Protein AF-0000000080838955 (afdb_homodimer)

Radius of gyration: 24.41 Å; Cα contacts (8 Å, |Δi|>4): 902; chains: 2; bounding box: 44×69×58 Å

Solvent-accessible surface area (backbone atoms only — not comparable to full-atom values): 25348 Å² total; per-residue (Å²): 125,50,37,36,55,29,71,34,72,74,96,70,51,24,36,36,37,53,35,49,18,31,62,33,89,78,77,58,41,38,66,63,61,45,62,75,57,31,41,90,51,62,68,60,33,37,57,55,33,56,58,48,60,67,69,66,72,38,88,69,24,29,39,36,47,41,50,31,38,28,65,86,33,41,52,67,70,47,51,52,50,50,46,50,49,34,62,74,36,55,35,42,35,39,35,35,36,38,55,79,88,48,64,89,50,50,62,61,56,53,52,64,57,39,69,86,44,83,49,49,72,39,36,28,32,77,58,39,43,72,48,46,62,55,25,32,72,66,35,37,41,89,59,82,68,53,73,68,53,47,53,55,44,34,75,69,30,39,29,39,32,32,56,39,34,36,64,88,67,48,72,65,56,54,51,49,34,52,49,50,39,61,71,52,26,74,24,33,33,42,34,35,51,65,73,68,86,48,86,49,44,54,24,63,69,49,46,56,45,42,44,60,76,49,41,72,48,76,75,36,93,41,41,48,76,29,82,40,83,53,68,61,48,34,43,81,111,126,50,36,38,56,29,72,34,72,72,96,71,51,24,36,37,36,52,36,50,20,30,64,34,90,77,77,57,42,40,66,63,62,47,61,75,58,32,42,89,50,62,68,60,33,37,57,55,35,56,60,49,59,68,70,65,72,38,88,71,24,29,39,36,47,41,48,30,40,28,64,85,32,42,51,69,71,46,50,52,50,49,45,50,48,35,62,76,37,55,34,44,36,39,35,36,34,39,56,78,87,48,64,88,50,52,61,61,55,52,52,64,58,38,69,86,44,85,49,48,73,39,34,29,32,78,58,39,43,72,48,46,64,53,25,32,71,64,34,37,41,88,58,83,68,52,74,69,52,47,53,57,45,35,76,68,33,39,28,37,32,33,56,39,33,37,66,87,67,48,71,67,55,53,51,49,34,53,51,52,39,62,71,52,26,75,23,33,33,42,35,36,52,65,73,69,88,46,84,50,44,53,24,63,69,48,46,55,46,43,44,59,76,48,41,70,48,75,75,36,96,41,41,46,74,30,82,42,84,53,69,60,49,35,46,82,112

Organism: Fusobacterium vincentii (NCBI:txid155615)

Secondary structure (DSSP, 8-state):
--B-EEEE-STT-EEEEEE--SPPSS---TT--GGGG--S-HHHHHHHHHHHHTT---TTSEEEEEESS-GGGS-HHHHHHHHHHHHHTT--EEEEE--GGGGGGHHHHHHHHTSSS--EEEEEEEEE-S-HHIIIIIS-------HHHHHHHHHH-SEEEEEE-BTT--HHHHHHHHHHHHHHSSEEEEEE----SSS--B-HHHHHHHHHHSGGGGG-TTEEEESSTTTTS-B--/--B-EEEE-STT-EEEEEE--SPPSS---TT--GGGG--S-HHHHHHHHHHHHTT---TTSEEEEEESS-GGGS-HHHHHHHHHHHHHTT--EEEEE--GGGGGGHHHHHHHHTSSS--EEEEEEEEE-S-HHIIIIIS-------HHHHHHHHHH-SEEEEEE-BTT--HHHHHHHHHHHHHHSSEEEEEE----SSS--B-HHHHHHHHHHSGGGGG-TTEEEESSTTTTS-B--

Sequence (474 aa):
MGVRYSKVEGKFQREIVLLKSFPCAYGKCSFCNYIEDNSTNEEEINKINLEVLKEITGEFGILEVINSGSVFEIPKKTLEKIREVVYKKDIKILYFEIFYSYLSRLNEIIDYFNEEKKVEIRFRTGIESFDNDFRRKVYNKNIFLDKKKIKELSEKIYSVCLLIATQGQTKEMIKKDIELGLKYFKAITINIFVNNGTAVKRDVELVKWFVQDMKHLFNDDRVEILIDNKDLGVFEQMGVRYSKVEGKFQREIVLLKSFPCAYGKCSFCNYIEDNSTNEEEINKINLEVLKEITGEFGILEVINSGSVFEIPKKTLEKIREVVYKKDIKILYFEIFYSYLSRLNEIIDYFNEEKKVEIRFRTGIESFDNDFRRKVYNKNIFLDKKKIKELSEKIYSVCLLIATQGQTKEMIKKDIELGLKYFKAITINIFVNNGTAVKRDVELVKWFVQDMKHLFNDDRVEILIDNKDLGVFEQ

pLDDT: mean 96.64, std 4.06, range [61.22, 98.88]

InterPro domains:
  IPR006638 Elp3/MiaA/NifB-like, radical SAM core domain [SM00729] (14-228)

Nearest PDB structures (foldseek):
  6p78-assembly1_A  TM=9.778E-01  e=2.681E-29  Thomasclavelia spiroformis DSM 1552
  1m1b-assembly1_A  TM=4.157E-01  e=6.080E-01  Mytilus edulis
  1s2u-assembly1_A  TM=4.380E-01  e=8.826E-01  Mytilus edulis
  1s2v-assembly1_C  TM=4.417E-01  e=1.132E+00  Mytilus edulis
  1s2v-assembly1_A  TM=4.548E-01  e=1.363E+00  Mytilus edulis

Foldseek 3Di:
DWFFWDFDDDLPTEIEGEAEFAAAPQNPFQQDPLSVRYDPDLVVRLVVLLVRLVVDQLPVLEYEYEYSYWPVRHDPNSLVSNLVSCVVSVRAEYEIEHEPVCQVVVVVSCCVSPVPHHHHYAYEYEPQFLPQCCCCPVRVRNDHDDPVNLQSCLVRHQEYEHEDQWPPDDPVRVVVRVVSRVVRHQAYEYEYGDDDPGPIHGHVVRLVCCCPVVVVLVVDSRYHYDNDPCSRVTDDD/DWFFWDFDDDLPTEIEGEAEFAAAPQNDFQQDPLSVRYDPDLVVRLVVLLVRLVVDQLPVLEYEYEYNYWPVRHDPNSLVSNLVSCVVSVRAEYEIEHEPVCQVVVVVSCCVSPVPHHHHYAYEYEPQFLPQCCCCPVRVRNDHDDPVNLQSCLVRHQEYEHEDQWPPDDPVRVVVRVVSRVVRHQAYEYEYGDDDPGPIHGHVVRLVCCCPVVVVLVVDSRYHYDNDPCSRVTDDD

Structure (mmCIF, N/CA/C/O backbone):
data_AF-0000000080838955-model_v1
#
loop_
_entity.id
_entity.type
_entity.pdbx_description
1 polymer 'Radical SAM protein'
#
loop_
_atom_site.group_PDB
_atom_site.id
_atom_site.type_symbol
_atom_site.label_atom_id
_atom_site.label_alt_id
_atom_site.label_comp_id
_atom_site.label_asym_id
_atom_site.label_entity_id
_atom_site.label_seq_id
_atom_site.pdbx_PDB_ins_code
_atom_site.Cartn_x
_atom_site.Cartn_y
_atom_site.Cartn_z
_atom_site.occupancy
_atom_site.B_iso_or_equiv
_atom_site.auth_seq_id
_atom_site.auth_comp_id
_atom_site.auth_asym_id
_atom_site.auth_atom_id
_atom_site.pdbx_PDB_model_num
ATOM 1 N N . MET A 1 1 ? -12.812 0.994 -11.492 1 61.28 1 MET A N 1
ATOM 2 C CA . MET A 1 1 ? -12.766 -0.308 -12.148 1 61.28 1 MET A CA 1
ATOM 3 C C . MET A 1 1 ? -11.398 -0.962 -11.977 1 61.28 1 MET A C 1
ATOM 5 O O . MET A 1 1 ? -10.383 -0.272 -11.898 1 61.28 1 MET A O 1
ATOM 9 N N . GLY A 1 2 ? -11.336 -2.229 -11.508 1 83.38 2 GLY A N 1
ATOM 10 C CA . GLY A 1 2 ? -10.086 -2.936 -11.289 1 83.38 2 GLY A CA 1
ATOM 11 C C . GLY A 1 2 ? -9.266 -3.121 -12.555 1 83.38 2 GLY A C 1
ATOM 12 O O . GLY A 1 2 ? -9.688 -2.703 -13.633 1 83.38 2 GLY A O 1
ATOM 13 N N . VAL A 1 3 ? -8.078 -3.328 -12.484 1 91.44 3 VAL A N 1
ATOM 14 C CA . VAL A 1 3 ? -7.156 -3.67 -13.555 1 91.44 3 VAL A CA 1
ATOM 15 C C . VAL A 1 3 ? -6.879 -5.172 -13.547 1 91.44 3 VAL A C 1
ATOM 17 O O . VAL A 1 3 ? -6.453 -5.723 -12.523 1 91.44 3 VAL A O 1
ATOM 20 N N . ARG A 1 4 ? -7.113 -5.828 -14.719 1 96.75 4 ARG A N 1
ATOM 21 C CA . ARG A 1 4 ? -7.082 -7.285 -14.672 1 96.75 4 ARG A CA 1
ATOM 22 C C . ARG A 1 4 ? -5.992 -7.84 -15.586 1 96.75 4 ARG A C 1
ATOM 24 O O . ARG A 1 4 ? -5.82 -9.055 -15.688 1 96.75 4 ARG A O 1
ATOM 31 N N . TYR A 1 5 ? -5.297 -7.016 -16.266 1 97.69 5 TYR A N 1
ATOM 32 C CA . TYR A 1 5 ? -4.137 -7.391 -17.078 1 97.69 5 TYR A CA 1
ATOM 33 C C . TYR A 1 5 ? -2.977 -6.43 -16.828 1 97.69 5 TYR A C 1
ATOM 35 O O . TYR A 1 5 ? -3.176 -5.219 -16.719 1 97.69 5 TYR A O 1
ATOM 43 N N . SER A 1 6 ? -1.794 -7.039 -16.719 1 97.38 6 SER A N 1
ATOM 44 C CA . SER A 1 6 ? -0.604 -6.207 -16.578 1 97.38 6 SER A CA 1
ATOM 45 C C . SER A 1 6 ? 0.641 -6.934 -17.078 1 97.38 6 SER A C 1
ATOM 47 O O . SER A 1 6 ? 0.59 -8.133 -17.375 1 97.38 6 SER A O 1
ATOM 49 N N . LYS A 1 7 ? 1.64 -6.188 -17.344 1 97.19 7 LYS A N 1
ATOM 50 C CA . LYS A 1 7 ? 2.977 -6.703 -17.625 1 97.19 7 LYS A CA 1
ATOM 51 C C . LYS A 1 7 ? 3.938 -6.398 -16.484 1 97.19 7 LYS A C 1
ATOM 53 O O . LYS A 1 7 ? 4.121 -5.238 -16.109 1 97.19 7 LYS A O 1
ATOM 58 N N . VAL A 1 8 ? 4.418 -7.422 -15.875 1 95.56 8 VAL A N 1
ATOM 59 C CA . VAL A 1 8 ? 5.469 -7.277 -14.867 1 95.56 8 VAL A CA 1
ATOM 60 C C . VAL A 1 8 ? 6.832 -7.219 -15.555 1 95.56 8 VAL A C 1
ATOM 62 O O . VAL A 1 8 ? 7.227 -8.164 -16.25 1 95.56 8 VAL A O 1
ATOM 65 N N . GLU A 1 9 ? 7.5 -6.125 -15.344 1 90.88 9 GLU A N 1
ATOM 66 C CA . GLU A 1 9 ? 8.797 -5.934 -15.992 1 90.88 9 GLU A CA 1
ATOM 67 C C . GLU A 1 9 ? 9.938 -6.219 -15.023 1 90.88 9 GLU A C 1
ATOM 69 O O . GLU A 1 9 ? 9.727 -6.359 -13.82 1 90.88 9 GLU A O 1
ATOM 74 N N . GLY A 1 10 ? 11.141 -6.367 -15.57 1 87.5 10 GLY A N 1
ATOM 75 C CA . GLY A 1 10 ? 12.305 -6.562 -14.727 1 87.5 10 GLY A CA 1
ATOM 76 C C . GLY A 1 10 ? 12.664 -8.023 -14.539 1 87.5 10 GLY A C 1
ATOM 77 O O . GLY A 1 10 ? 12.57 -8.82 -15.477 1 87.5 10 GLY A O 1
ATOM 78 N N . LYS A 1 11 ? 13.109 -8.336 -13.305 1 88.12 11 LYS A N 1
ATOM 79 C CA . LYS A 1 11 ? 13.711 -9.625 -12.992 1 88.12 11 LYS A CA 1
ATOM 80 C C . LYS A 1 11 ? 12.695 -10.758 -13.141 1 88.12 11 LYS A C 1
ATOM 82 O O . LYS A 1 11 ? 13.055 -11.867 -13.539 1 88.12 11 LYS A O 1
ATOM 87 N N . PHE A 1 12 ? 11.445 -10.508 -12.93 1 94.69 12 PHE A N 1
ATOM 88 C CA . PHE A 1 12 ? 10.391 -11.516 -12.977 1 94.69 12 PHE A CA 1
ATOM 89 C C . PHE A 1 12 ? 9.383 -11.203 -14.07 1 94.69 12 PHE A C 1
ATOM 91 O O . PHE A 1 12 ? 8.172 -11.242 -13.844 1 94.69 12 PHE A O 1
ATOM 98 N N . GLN A 1 13 ? 9.938 -10.93 -15.156 1 96.62 13 GLN A N 1
ATOM 99 C CA . GLN A 1 13 ? 9.125 -10.445 -16.266 1 96.62 13 GLN A CA 1
ATOM 100 C C . GLN A 1 13 ? 8.086 -11.484 -16.688 1 96.62 13 GLN A C 1
ATOM 102 O O . GLN A 1 13 ? 8.406 -12.664 -16.828 1 96.62 13 GLN A O 1
ATOM 107 N N . ARG A 1 14 ? 6.922 -11.094 -16.859 1 98.62 14 ARG A N 1
ATOM 108 C CA . ARG A 1 14 ? 5.816 -11.938 -17.312 1 98.62 14 ARG A CA 1
ATOM 109 C C . ARG A 1 14 ? 4.562 -11.102 -17.547 1 98.62 14 ARG A C 1
ATOM 111 O O . ARG A 1 14 ? 4.469 -9.969 -17.094 1 98.62 14 ARG A O 1
ATOM 118 N N . GLU A 1 15 ? 3.65 -11.648 -18.297 1 98.81 15 GLU A N 1
ATOM 119 C CA . GLU A 1 15 ? 2.287 -11.125 -18.328 1 98.81 15 GLU A CA 1
ATOM 120 C C . GLU A 1 15 ? 1.442 -11.742 -17.219 1 98.81 15 GLU A C 1
ATOM 122 O O . GLU A 1 15 ? 1.643 -12.906 -16.844 1 98.81 15 GLU A O 1
ATOM 127 N N . ILE A 1 16 ? 0.554 -10.938 -16.703 1 98.69 16 ILE A N 1
ATOM 128 C CA . ILE A 1 16 ? -0.27 -11.43 -15.617 1 98.69 16 ILE A CA 1
ATOM 129 C C . ILE A 1 16 ? -1.723 -11.008 -15.828 1 98.69 16 ILE A C 1
ATOM 131 O O . ILE A 1 16 ? -1.994 -9.883 -16.25 1 98.69 16 ILE A O 1
ATOM 135 N N . VAL A 1 17 ? -2.643 -11.945 -15.516 1 98.62 17 VAL A N 1
ATOM 136 C CA . VAL A 1 17 ? -4.07 -11.648 -15.578 1 98.62 17 VAL A CA 1
ATOM 137 C C . VAL A 1 17 ? -4.73 -12.016 -14.25 1 98.62 17 VAL A C 1
ATOM 139 O O . VAL A 1 17 ? -4.367 -13.016 -13.625 1 98.62 17 VAL A O 1
ATOM 142 N N . LEU A 1 18 ? -5.602 -11.172 -13.82 1 98 18 LEU A N 1
ATOM 143 C CA . LEU A 1 18 ? -6.5 -11.445 -12.703 1 98 18 LEU A CA 1
ATOM 144 C C . LEU A 1 18 ? -7.887 -11.844 -13.211 1 98 18 LEU A C 1
ATOM 146 O O . LEU A 1 18 ? -8.633 -11 -13.711 1 98 18 LEU A O 1
ATOM 150 N N . LEU A 1 19 ? -8.258 -13.086 -13.008 1 98.06 19 LEU A N 1
ATOM 151 C CA . LEU A 1 19 ? -9.516 -13.594 -13.539 1 98.06 19 LEU A CA 1
ATOM 152 C C . LEU A 1 19 ? -10.539 -13.789 -12.43 1 98.06 19 LEU A C 1
ATOM 154 O O . LEU A 1 19 ? -10.172 -13.977 -11.266 1 98.06 19 LEU A O 1
ATOM 158 N N . LYS A 1 20 ? -11.75 -13.664 -12.844 1 97.06 20 LYS A N 1
ATOM 159 C CA . LYS A 1 20 ? -12.828 -14.055 -11.938 1 97.06 20 LYS A CA 1
ATOM 160 C C . LYS A 1 20 ? -12.961 -15.578 -11.859 1 97.06 20 LYS A C 1
ATOM 162 O O . LYS A 1 20 ? -12.602 -16.281 -12.805 1 97.06 20 LYS A O 1
ATOM 167 N N . SER A 1 21 ? -13.469 -16.031 -10.797 1 97.56 21 SER A N 1
ATOM 168 C CA . SER A 1 21 ? -13.664 -17.469 -10.617 1 97.56 21 SER A CA 1
ATOM 169 C C . SER A 1 21 ? -14.828 -17.75 -9.672 1 97.56 21 SER A C 1
ATOM 171 O O . SER A 1 21 ? -15.398 -16.828 -9.086 1 97.56 21 SER A O 1
ATOM 173 N N . PHE A 1 22 ? -15.188 -19.016 -9.586 1 98.12 22 PHE A N 1
ATOM 174 C CA . PHE A 1 22 ? -16.078 -19.469 -8.523 1 98.12 22 PHE A CA 1
ATOM 175 C C . PHE A 1 22 ? -15.422 -19.281 -7.156 1 98.12 22 PHE A C 1
ATOM 177 O O . PHE A 1 22 ? -14.211 -19.062 -7.066 1 98.12 22 PHE A O 1
ATOM 184 N N . PRO A 1 23 ? -16.234 -19.312 -6.105 1 97.38 23 PRO A N 1
ATOM 185 C CA . PRO A 1 23 ? -15.68 -19.109 -4.766 1 97.38 23 PRO A CA 1
ATOM 186 C C . PRO A 1 23 ? -14.602 -20.125 -4.414 1 97.38 23 PRO A C 1
ATOM 188 O O . PRO A 1 23 ? -14.727 -21.297 -4.77 1 97.38 23 PRO A O 1
ATOM 191 N N . CYS A 1 24 ? -13.602 -19.625 -3.762 1 96.12 24 CYS A N 1
ATOM 192 C CA . CYS A 1 24 ? -12.562 -20.484 -3.219 1 96.12 24 CYS A CA 1
ATOM 193 C C . CYS A 1 24 ? -13.172 -21.594 -2.363 1 96.12 24 CYS A C 1
ATOM 195 O O . CYS A 1 24 ? -14.039 -21.328 -1.528 1 96.12 24 CYS A O 1
ATOM 197 N N . ALA A 1 25 ? -12.688 -22.781 -2.555 1 94.31 25 ALA A N 1
ATOM 198 C CA . ALA A 1 25 ? -13.219 -23.938 -1.849 1 94.31 25 ALA A CA 1
ATOM 199 C C . ALA A 1 25 ? -13.07 -23.781 -0.339 1 94.31 25 ALA A C 1
ATOM 201 O O . ALA A 1 25 ? -13.93 -24.219 0.426 1 94.31 25 ALA A O 1
ATOM 202 N N . TYR A 1 26 ? -12.078 -23.156 0.167 1 95.44 26 TYR A N 1
ATOM 203 C CA . TYR A 1 26 ? -11.891 -22.906 1.592 1 95.44 26 TYR A CA 1
ATOM 204 C C . TYR A 1 26 ? -12.617 -21.625 2.02 1 95.44 26 TYR A C 1
ATOM 206 O O . TYR A 1 26 ? -13.578 -21.688 2.789 1 95.44 26 TYR A O 1
ATOM 214 N N . GLY A 1 27 ? -12.18 -20.453 1.528 1 94.94 27 GLY A N 1
ATOM 215 C CA . GLY A 1 27 ? -12.891 -19.188 1.575 1 94.94 27 GLY A CA 1
ATOM 216 C C . GLY A 1 27 ? -13.008 -18.625 2.977 1 94.94 27 GLY A C 1
ATOM 217 O O . GLY A 1 27 ? -13.875 -17.797 3.248 1 94.94 27 GLY A O 1
ATOM 218 N N . LYS A 1 28 ? -12.07 -19.047 3.902 1 96.12 28 LYS A N 1
ATOM 219 C CA . LYS A 1 28 ? -12.297 -18.641 5.289 1 96.12 28 LYS A CA 1
ATOM 220 C C . LYS A 1 28 ? -11.102 -17.875 5.84 1 96.12 28 LYS A C 1
ATOM 222 O O . LYS A 1 28 ? -11.102 -17.469 7.004 1 96.12 28 LYS A O 1
ATOM 227 N N . CYS A 1 29 ? -10.102 -17.672 5.027 1 97.81 29 CYS A N 1
ATOM 228 C CA . CYS A 1 29 ? -8.906 -17 5.531 1 97.81 29 CYS A CA 1
ATOM 229 C C . CYS A 1 29 ? -9.227 -15.594 6.008 1 97.81 29 CYS A C 1
ATOM 231 O O . CYS A 1 29 ? -9.898 -14.828 5.312 1 97.81 29 CYS A O 1
ATOM 233 N N . SER A 1 30 ? -8.703 -15.148 7.125 1 97.81 30 SER A N 1
ATOM 234 C CA . SER A 1 30 ? -9.109 -13.922 7.812 1 97.81 30 SER A CA 1
ATOM 235 C C . SER A 1 30 ? -8.477 -12.695 7.168 1 97.81 30 SER A C 1
ATOM 237 O O . SER A 1 30 ? -8.875 -11.562 7.445 1 97.81 30 SER A O 1
ATOM 239 N N . PHE A 1 31 ? -7.512 -12.922 6.332 1 97.12 31 PHE A N 1
ATOM 240 C CA . PHE A 1 31 ? -6.789 -11.812 5.727 1 97.12 31 PHE A CA 1
ATOM 241 C C . PHE A 1 31 ? -7.219 -11.609 4.277 1 97.12 31 PHE A C 1
ATOM 243 O O . PHE A 1 31 ? -6.777 -10.672 3.619 1 97.12 31 PHE A O 1
ATOM 250 N N . CYS A 1 32 ? -8.016 -12.445 3.709 1 95.56 32 CYS A N 1
ATOM 251 C CA . CYS A 1 32 ? -8.25 -12.5 2.27 1 95.56 32 CYS A CA 1
ATOM 252 C C . CYS A 1 32 ? -9.453 -11.641 1.886 1 95.56 32 CYS A C 1
ATOM 254 O O . CYS A 1 32 ? -10.57 -11.883 2.359 1 95.56 32 CYS A O 1
ATOM 256 N N . ASN A 1 33 ? -9.164 -10.68 0.995 1 91.38 33 ASN A N 1
ATOM 257 C CA . ASN A 1 33 ? -10.305 -9.93 0.469 1 91.38 33 ASN A CA 1
ATOM 258 C C . ASN A 1 33 ? -10.547 -10.25 -1.005 1 91.38 33 ASN A C 1
ATOM 260 O O . ASN A 1 33 ? -11.422 -9.656 -1.635 1 91.38 33 ASN A O 1
ATOM 264 N N . TYR A 1 34 ? -9.828 -11.203 -1.537 1 89.19 34 TYR A N 1
ATOM 265 C CA . TYR A 1 34 ? -10 -11.617 -2.924 1 89.19 34 TYR A CA 1
ATOM 266 C C . TYR A 1 34 ? -11.336 -12.312 -3.125 1 89.19 34 TYR A C 1
ATOM 268 O O . TYR A 1 34 ? -11.844 -12.383 -4.246 1 89.19 34 TYR A O 1
ATOM 276 N N . ILE A 1 35 ? -11.875 -12.805 -2.078 1 90.38 35 ILE A N 1
ATOM 277 C CA . ILE A 1 35 ? -13.133 -13.547 -2.172 1 90.38 35 ILE A CA 1
ATOM 278 C C . ILE A 1 35 ? -14.25 -12.617 -2.627 1 90.38 35 ILE A C 1
ATOM 280 O O . ILE A 1 35 ? -15.297 -13.07 -3.094 1 90.38 35 ILE A O 1
ATOM 284 N N . GLU A 1 36 ? -14 -11.336 -2.453 1 90.62 36 GLU A N 1
ATOM 285 C CA . GLU A 1 36 ? -14.992 -10.352 -2.885 1 90.62 36 GLU A CA 1
ATOM 286 C C . GLU A 1 36 ? -15.117 -10.328 -4.406 1 90.62 36 GLU A C 1
ATOM 288 O O . GLU A 1 36 ? -16.109 -9.82 -4.941 1 90.62 36 GLU A O 1
ATOM 293 N N . ASP A 1 37 ? -14.195 -10.898 -5.098 1 93.81 37 ASP A N 1
ATOM 294 C CA . ASP A 1 37 ? -14.188 -10.898 -6.559 1 93.81 37 ASP A CA 1
ATOM 295 C C . ASP A 1 37 ? -14.766 -12.195 -7.113 1 93.81 37 ASP A C 1
ATOM 297 O O . ASP A 1 37 ? -14.82 -12.383 -8.328 1 93.81 37 ASP A O 1
ATOM 301 N N . ASN A 1 38 ? -15.133 -13.117 -6.258 1 94.62 38 ASN A N 1
ATOM 302 C CA . ASN A 1 38 ? -15.766 -14.359 -6.688 1 94.62 38 ASN A CA 1
ATOM 303 C C . ASN A 1 38 ? -17.172 -14.117 -7.215 1 94.62 38 ASN A C 1
ATOM 305 O O . ASN A 1 38 ? -17.766 -13.062 -6.973 1 94.62 38 ASN A O 1
ATOM 309 N N . SER A 1 39 ? -17.594 -15.031 -7.977 1 96.5 39 SER A N 1
ATOM 310 C CA . SER A 1 39 ? -18.969 -15.039 -8.461 1 96.5 39 SER A CA 1
ATOM 311 C C . SER A 1 39 ? -19.484 -16.453 -8.648 1 96.5 39 SER A C 1
ATOM 313 O O . SER A 1 39 ? -18.703 -17.375 -8.891 1 96.5 39 SER A O 1
ATOM 315 N N . THR A 1 40 ? -20.797 -16.609 -8.492 1 97.31 40 THR A N 1
ATOM 316 C CA . THR A 1 40 ? -21.406 -17.906 -8.766 1 97.31 40 THR A CA 1
ATOM 317 C C . THR A 1 40 ? -22.047 -17.922 -10.148 1 97.31 40 THR A C 1
ATOM 319 O O . THR A 1 40 ? -22.609 -18.938 -10.578 1 97.31 40 THR A O 1
ATOM 322 N N . ASN A 1 41 ? -22.062 -16.797 -10.805 1 98.06 41 ASN A N 1
ATOM 323 C CA . ASN A 1 41 ? -22.609 -16.688 -12.148 1 98.06 41 ASN A CA 1
ATOM 324 C C . ASN A 1 41 ? -21.562 -16.984 -13.211 1 98.06 41 ASN A C 1
ATOM 326 O O . ASN A 1 41 ? -20.766 -16.125 -13.578 1 98.06 41 ASN A O 1
ATOM 330 N N . GLU A 1 42 ? -21.641 -18.156 -13.742 1 98.19 42 GLU A N 1
ATOM 331 C CA . GLU A 1 42 ? -20.641 -18.656 -14.68 1 98.19 42 GLU A CA 1
ATOM 332 C C . GLU A 1 42 ? -20.562 -17.766 -15.922 1 98.19 42 GLU A C 1
ATOM 334 O O . GLU A 1 42 ? -19.469 -17.5 -16.422 1 98.19 42 GLU A O 1
ATOM 339 N N . GLU A 1 43 ? -21.672 -17.375 -16.422 1 98.31 43 GLU A N 1
ATOM 340 C CA . GLU A 1 43 ? -21.703 -16.547 -17.609 1 98.31 43 GLU A CA 1
ATOM 341 C C . GLU A 1 43 ? -21 -15.219 -17.391 1 98.31 43 GLU A C 1
ATOM 343 O O . GLU A 1 43 ? -20.234 -14.758 -18.234 1 98.31 43 GLU A O 1
ATOM 348 N N . GLU A 1 44 ? -21.266 -14.672 -16.266 1 97.69 44 GLU A N 1
ATOM 349 C CA . GLU A 1 44 ? -20.609 -13.422 -15.906 1 97.69 44 GLU A CA 1
ATOM 350 C C . GLU A 1 44 ? -19.094 -13.602 -15.781 1 97.69 44 GLU A C 1
ATOM 352 O O . GLU A 1 44 ? -18.328 -12.781 -16.281 1 97.69 44 GLU A O 1
ATOM 357 N N . ILE A 1 45 ? -18.688 -14.633 -15.164 1 98.12 45 ILE A N 1
ATOM 358 C CA . ILE A 1 45 ? -17.281 -14.945 -14.992 1 98.12 45 ILE A CA 1
ATOM 359 C C . ILE A 1 45 ? -16.594 -15.047 -16.359 1 98.12 45 ILE A C 1
ATOM 361 O O . ILE A 1 45 ? -15.594 -14.375 -16.609 1 98.12 45 ILE A O 1
ATOM 365 N N . ASN A 1 46 ? -17.219 -15.781 -17.172 1 98.62 46 ASN A N 1
ATOM 366 C CA . ASN A 1 46 ? -16.625 -16 -18.5 1 98.62 46 ASN A CA 1
ATOM 367 C C . ASN A 1 46 ? -16.562 -14.719 -19.312 1 98.62 46 ASN A C 1
ATOM 369 O O . ASN A 1 46 ? -15.586 -14.461 -20 1 98.62 46 ASN A O 1
ATOM 373 N N . LYS A 1 47 ? -17.625 -14 -19.25 1 98.31 47 LYS A N 1
ATOM 374 C CA . LYS A 1 47 ? -17.672 -12.766 -20.016 1 98.31 47 LYS A CA 1
ATOM 375 C C . LYS A 1 47 ? -16.5 -11.852 -19.656 1 98.31 47 LYS A C 1
ATOM 377 O O . LYS A 1 47 ? -15.797 -11.344 -20.531 1 98.31 47 LYS A O 1
ATOM 382 N N . ILE A 1 48 ? -16.234 -11.695 -18.422 1 97.44 48 ILE A N 1
ATOM 383 C CA . ILE A 1 48 ? -15.156 -10.836 -17.938 1 97.44 48 ILE A CA 1
ATOM 384 C C . ILE A 1 48 ? -13.805 -11.445 -18.312 1 97.44 48 ILE A C 1
ATOM 386 O O . ILE A 1 48 ? -12.938 -10.758 -18.844 1 97.44 48 ILE A O 1
ATOM 390 N N . ASN A 1 49 ? -13.688 -12.719 -18.094 1 98.38 49 ASN A N 1
ATOM 391 C CA . ASN A 1 49 ? -12.406 -13.391 -18.281 1 98.38 49 ASN A CA 1
ATOM 392 C C . ASN A 1 49 ? -11.992 -13.391 -19.75 1 98.38 49 ASN A C 1
ATOM 394 O O . ASN A 1 49 ? -10.828 -13.172 -20.078 1 98.38 49 ASN A O 1
ATOM 398 N N . LEU A 1 50 ? -12.961 -13.656 -20.609 1 98.69 50 LEU A N 1
ATOM 399 C CA . LEU A 1 50 ? -12.648 -13.734 -22.031 1 98.69 50 LEU A CA 1
ATOM 400 C C . LEU A 1 50 ? -12.148 -12.383 -22.547 1 98.69 50 LEU A C 1
ATOM 402 O O . LEU A 1 50 ? -11.25 -12.336 -23.391 1 98.69 50 LEU A O 1
ATOM 406 N N . GLU A 1 51 ? -12.727 -11.352 -22.031 1 98.44 51 GLU A N 1
ATOM 407 C CA . GLU A 1 51 ? -12.273 -10.023 -22.406 1 98.44 51 GLU A CA 1
ATOM 408 C C . GLU A 1 51 ? -10.852 -9.758 -21.938 1 98.44 51 GLU A C 1
ATOM 410 O O . GLU A 1 51 ? -10.023 -9.227 -22.672 1 98.44 51 GLU A O 1
ATOM 415 N N . VAL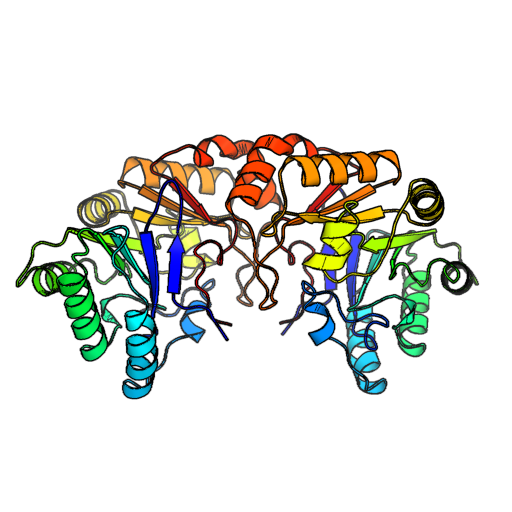 A 1 52 ? -10.523 -10.133 -20.734 1 98.19 52 VAL A N 1
ATOM 416 C CA . VAL A 1 52 ? -9.203 -9.93 -20.156 1 98.19 52 VAL A CA 1
ATOM 417 C C . VAL A 1 52 ? -8.164 -10.727 -20.938 1 98.19 52 VAL A C 1
ATOM 419 O O . VAL A 1 52 ? -7.078 -10.227 -21.234 1 98.19 52 VAL A O 1
ATOM 422 N N . LEU A 1 53 ? -8.508 -11.914 -21.328 1 98.75 53 LEU A N 1
ATOM 423 C CA . LEU A 1 53 ? -7.57 -12.836 -21.969 1 98.75 53 LEU A CA 1
ATOM 424 C C . LEU A 1 53 ? -7.184 -12.328 -23.359 1 98.75 53 LEU A C 1
ATOM 426 O O . LEU A 1 53 ? -6.129 -12.695 -23.891 1 98.75 53 LEU A O 1
ATOM 430 N N . LYS A 1 54 ? -7.988 -11.453 -23.922 1 98.62 54 LYS A N 1
ATOM 431 C CA . LYS A 1 54 ? -7.688 -10.875 -25.219 1 98.62 54 LYS A CA 1
ATOM 432 C C . LYS A 1 54 ? -6.473 -9.953 -25.156 1 98.62 54 LYS A C 1
ATOM 434 O O . LYS A 1 54 ? -5.855 -9.648 -26.172 1 98.62 54 LYS A O 1
ATOM 439 N N . GLU A 1 55 ? -6.168 -9.547 -23.953 1 98.56 55 GLU A N 1
ATOM 440 C CA . GLU A 1 55 ? -5.113 -8.555 -23.797 1 98.56 55 GLU A CA 1
ATOM 441 C C . GLU A 1 55 ? -3.73 -9.203 -23.844 1 98.56 55 GLU A C 1
ATOM 443 O O . GLU A 1 55 ? -2.721 -8.516 -24 1 98.56 55 GLU A O 1
ATOM 448 N N . ILE A 1 56 ? -3.633 -10.484 -23.719 1 98.81 56 ILE A N 1
ATOM 449 C CA . ILE A 1 56 ? -2.359 -11.188 -23.656 1 98.81 56 ILE A CA 1
ATOM 450 C C . ILE A 1 56 ? -1.668 -11.133 -25.016 1 98.81 56 ILE A C 1
ATOM 452 O O . ILE A 1 56 ? -2.287 -11.414 -26.047 1 98.81 56 ILE A O 1
ATOM 456 N N . THR A 1 57 ? -0.385 -10.852 -25.031 1 98.62 57 THR A N 1
ATOM 457 C CA . THR A 1 57 ? 0.357 -10.703 -26.281 1 98.62 57 THR A CA 1
ATOM 458 C C . THR A 1 57 ? 1.308 -11.883 -26.484 1 98.62 57 THR A C 1
ATOM 460 O O . THR A 1 57 ? 1.639 -12.227 -27.625 1 98.62 57 THR A O 1
ATOM 463 N N . GLY A 1 58 ? 1.791 -12.43 -25.391 1 98.38 58 GLY A N 1
ATOM 464 C CA . GLY A 1 58 ? 2.764 -13.508 -25.469 1 98.38 58 GLY A CA 1
ATOM 465 C C . GLY A 1 58 ? 4.195 -13.008 -25.562 1 98.38 58 GLY A C 1
ATOM 466 O O . GLY A 1 58 ? 5.117 -13.805 -25.781 1 98.38 58 GLY A O 1
ATOM 467 N N . GLU A 1 59 ? 4.402 -11.789 -25.344 1 98 59 GLU A N 1
ATOM 468 C CA . GLU A 1 59 ? 5.684 -11.172 -25.688 1 98 59 GLU A CA 1
ATOM 469 C C . GLU A 1 59 ? 6.801 -11.703 -24.797 1 98 59 GLU A C 1
ATOM 471 O O . GLU A 1 59 ? 7.957 -11.766 -25.219 1 98 59 GLU A O 1
ATOM 476 N N . PHE A 1 60 ? 6.492 -12.148 -23.609 1 98.12 60 PHE A N 1
ATOM 477 C CA . PHE A 1 60 ? 7.523 -12.602 -22.688 1 98.12 60 PHE A CA 1
ATOM 478 C C . PHE A 1 60 ? 7.617 -14.125 -22.688 1 98.12 60 PHE A C 1
ATOM 480 O O . PHE A 1 60 ? 8.555 -14.695 -22.125 1 98.12 60 PHE A O 1
ATOM 487 N N . GLY A 1 61 ? 6.602 -14.805 -23.266 1 98.44 61 GLY A N 1
ATOM 488 C CA . GLY A 1 61 ? 6.539 -16.25 -23.234 1 98.44 61 GLY A CA 1
ATOM 489 C C . GLY A 1 61 ? 6.195 -16.812 -21.875 1 98.44 61 GLY A C 1
ATOM 490 O O . GLY A 1 61 ? 6.27 -18.031 -21.656 1 98.44 61 GLY A O 1
ATOM 491 N N . ILE A 1 62 ? 5.93 -15.945 -20.922 1 98.81 62 ILE A N 1
ATOM 492 C CA . ILE A 1 62 ? 5.586 -16.328 -19.547 1 98.81 62 ILE A CA 1
ATOM 493 C C . ILE A 1 62 ? 4.281 -15.648 -19.141 1 98.81 62 ILE A C 1
ATOM 495 O O . ILE A 1 62 ? 4.129 -14.438 -19.297 1 98.81 62 ILE A O 1
ATOM 499 N N . LEU A 1 63 ? 3.268 -16.422 -18.641 1 98.88 63 LEU A N 1
ATOM 500 C CA . LEU A 1 63 ? 1.962 -15.922 -18.234 1 98.88 63 LEU A CA 1
ATOM 501 C C . LEU A 1 63 ? 1.607 -16.422 -16.828 1 98.88 63 LEU A C 1
ATOM 503 O O . LEU A 1 63 ? 1.751 -17.609 -16.531 1 98.88 63 LEU A O 1
ATOM 507 N N . GLU A 1 64 ? 1.284 -15.5 -16.031 1 98.88 64 GLU A N 1
ATOM 508 C CA . GLU A 1 64 ? 0.723 -15.844 -14.719 1 98.88 64 GLU A CA 1
ATOM 509 C C . GLU A 1 64 ? -0.779 -15.578 -14.68 1 98.88 64 GLU A C 1
ATOM 511 O O . GLU A 1 64 ? -1.229 -14.477 -14.992 1 98.88 64 GLU A O 1
ATOM 516 N N . VAL A 1 65 ? -1.513 -16.609 -14.344 1 98.81 65 VAL A N 1
ATOM 517 C CA . VAL A 1 65 ? -2.957 -16.484 -14.164 1 98.81 65 VAL A CA 1
ATOM 518 C C . VAL A 1 65 ? -3.305 -16.562 -12.68 1 98.81 65 VAL A C 1
ATOM 520 O O . VAL A 1 65 ? -3.072 -17.578 -12.031 1 98.81 65 VAL A O 1
ATOM 523 N N . ILE A 1 66 ? -3.803 -15.484 -12.203 1 97.56 66 ILE A N 1
ATOM 524 C CA . ILE A 1 66 ? -4.262 -15.516 -10.82 1 97.56 66 ILE A CA 1
ATOM 525 C C . ILE A 1 66 ? -5.77 -15.266 -10.773 1 97.56 66 ILE A C 1
ATOM 527 O O . ILE A 1 66 ? -6.332 -14.633 -11.672 1 97.56 66 ILE A O 1
ATOM 531 N N . ASN A 1 67 ? -6.406 -15.828 -9.789 1 96.31 67 ASN A N 1
ATOM 532 C CA . ASN A 1 67 ? -7.832 -15.648 -9.523 1 96.31 67 ASN A CA 1
ATOM 533 C C . ASN A 1 67 ? -8.133 -15.68 -8.023 1 96.31 67 ASN A C 1
ATOM 535 O O . ASN A 1 67 ? -7.242 -15.945 -7.215 1 96.31 67 ASN A O 1
ATOM 539 N N . SER A 1 68 ? -9.375 -15.281 -7.707 1 89.5 68 SER A N 1
ATOM 540 C CA . SER A 1 68 ? -9.797 -15.242 -6.312 1 89.5 68 SER A CA 1
ATOM 541 C C . SER A 1 68 ? -10.062 -16.641 -5.777 1 89.5 68 SER A C 1
ATOM 543 O O . SER A 1 68 ? -11.125 -16.922 -5.227 1 89.5 68 SER A O 1
ATOM 545 N N . GLY A 1 69 ? -9.273 -17.547 -6.062 1 93.25 69 GLY A N 1
ATOM 546 C CA . GLY A 1 69 ? -9.273 -18.953 -5.688 1 93.25 69 GLY A CA 1
ATOM 547 C C . GLY A 1 69 ? -8.125 -19.719 -6.297 1 93.25 69 GLY A C 1
ATOM 548 O O . GLY A 1 69 ? -6.969 -19.297 -6.223 1 93.25 69 GLY A O 1
ATOM 549 N N . SER A 1 70 ? -8.453 -20.938 -6.734 1 97.38 70 SER A N 1
ATOM 550 C CA . SER A 1 70 ? -7.484 -21.797 -7.414 1 97.38 70 SER A CA 1
ATOM 551 C C . SER A 1 70 ? -7.852 -21.984 -8.883 1 97.38 70 SER A C 1
ATOM 553 O O . SER A 1 70 ? -8.977 -21.703 -9.289 1 97.38 70 SER A O 1
ATOM 555 N N . VAL A 1 71 ? -6.855 -22.422 -9.641 1 98.5 71 VAL A N 1
ATOM 556 C CA . VAL A 1 71 ? -7.09 -22.719 -11.047 1 98.5 71 VAL A CA 1
ATOM 557 C C . VAL A 1 71 ? -8.289 -23.656 -11.188 1 98.5 71 VAL A C 1
ATOM 559 O O . VAL A 1 71 ? -9.039 -23.578 -12.164 1 98.5 71 VAL A O 1
ATOM 562 N N . PHE A 1 72 ? -8.625 -24.453 -10.203 1 98.44 72 PHE A N 1
ATOM 563 C CA . PHE A 1 72 ? -9.688 -25.438 -10.242 1 98.44 72 PHE A CA 1
ATOM 564 C C . PHE A 1 72 ? -11.055 -24.781 -10.078 1 98.44 72 PHE A C 1
ATOM 566 O O . PHE A 1 72 ? -12.086 -25.406 -10.32 1 98.44 72 PHE A O 1
ATOM 573 N N . GLU A 1 73 ? -11.055 -23.516 -9.68 1 98.31 73 GLU A N 1
ATOM 574 C CA . GLU A 1 73 ? -12.297 -22.781 -9.508 1 98.31 73 GLU A CA 1
ATOM 575 C C . GLU A 1 73 ? -12.594 -21.906 -10.734 1 98.31 73 GLU A C 1
ATOM 577 O O . GLU A 1 73 ? -13.562 -21.156 -10.742 1 98.31 73 GLU A O 1
ATOM 582 N N . ILE A 1 74 ? -11.781 -21.984 -11.742 1 98.56 74 ILE A N 1
ATOM 583 C CA . ILE A 1 74 ? -12.008 -21.297 -13.016 1 98.56 74 ILE A CA 1
ATOM 584 C C . ILE A 1 74 ? -12.93 -22.141 -13.898 1 98.56 74 ILE A C 1
ATOM 586 O O . ILE A 1 74 ? -12.719 -23.344 -14.047 1 98.56 74 ILE A O 1
ATOM 590 N N . PRO A 1 75 ? -13.914 -21.484 -14.492 1 98.5 75 PRO A N 1
ATOM 591 C CA . PRO A 1 75 ? -14.828 -22.25 -15.336 1 98.5 75 PRO A CA 1
ATOM 592 C C . PRO A 1 75 ? -14.133 -22.891 -16.547 1 98.5 75 PRO A C 1
ATOM 594 O O . PRO A 1 75 ? -13.141 -22.344 -17.031 1 98.5 75 PRO A O 1
ATOM 597 N N . LYS A 1 76 ? -14.766 -23.938 -17.031 1 98.44 76 LYS A N 1
ATOM 598 C CA . LYS A 1 76 ? -14.211 -24.703 -18.141 1 98.44 76 LYS A CA 1
ATOM 599 C C . LYS A 1 76 ? -14.008 -23.828 -19.359 1 98.44 76 LYS A C 1
ATOM 601 O O . LYS A 1 76 ? -12.961 -23.906 -20.016 1 98.44 76 LYS A O 1
ATOM 606 N N . LYS A 1 77 ? -14.969 -23 -19.656 1 98.69 77 LYS A N 1
ATOM 607 C CA . LYS A 1 77 ? -14.883 -22.125 -20.828 1 98.69 77 LYS A CA 1
ATOM 608 C C . LYS A 1 77 ? -13.68 -21.203 -20.734 1 98.69 77 LYS A C 1
ATOM 610 O O . LYS A 1 77 ? -12.977 -20.984 -21.734 1 98.69 77 LYS A O 1
ATOM 615 N N . THR A 1 78 ? -13.453 -20.641 -19.609 1 98.81 78 THR A N 1
ATOM 616 C CA . THR A 1 78 ? -12.305 -19.766 -19.406 1 98.81 78 THR A CA 1
ATOM 617 C C . THR A 1 78 ? -11 -20.562 -19.516 1 98.81 78 THR A C 1
ATOM 619 O O . THR A 1 78 ? -10.047 -20.109 -20.141 1 98.81 78 THR A O 1
ATOM 622 N N . LEU A 1 79 ? -10.961 -21.75 -19 1 98.75 79 LEU A N 1
ATOM 623 C CA . LEU A 1 79 ? -9.773 -22.594 -19.094 1 98.75 79 LEU A CA 1
ATOM 624 C C . LEU A 1 79 ? -9.453 -22.922 -20.547 1 98.75 79 LEU A C 1
ATOM 626 O O . LEU A 1 79 ? -8.281 -22.906 -20.938 1 98.75 79 LEU A O 1
ATOM 630 N N . GLU A 1 80 ? -10.453 -23.188 -21.25 1 98.69 80 GLU A N 1
ATOM 631 C CA . GLU A 1 80 ? -10.273 -23.469 -22.672 1 98.69 80 GLU A CA 1
ATOM 632 C C . GLU A 1 80 ? -9.672 -22.266 -23.391 1 98.69 80 GLU A C 1
ATOM 634 O O . GLU A 1 80 ? -8.773 -22.406 -24.219 1 98.69 80 GLU A O 1
ATOM 639 N N . LYS A 1 81 ? -10.188 -21.141 -23.031 1 98.81 81 LYS A N 1
ATOM 640 C CA . LYS A 1 81 ? -9.672 -19.938 -23.656 1 98.81 81 LYS A CA 1
ATOM 641 C C . LYS A 1 81 ? -8.227 -19.672 -23.25 1 98.81 81 LYS A C 1
ATOM 643 O O . LYS A 1 81 ? -7.414 -19.234 -24.078 1 98.81 81 LYS A O 1
ATOM 648 N N . ILE A 1 82 ? -7.895 -19.938 -22.016 1 98.88 82 ILE A N 1
ATOM 649 C CA . ILE A 1 82 ? -6.508 -19.797 -21.594 1 98.88 82 ILE A CA 1
ATOM 650 C C . ILE A 1 82 ? -5.621 -20.703 -22.438 1 98.88 82 ILE A C 1
ATOM 652 O O . ILE A 1 82 ? -4.582 -20.281 -22.953 1 98.88 82 ILE A O 1
ATOM 656 N N . ARG A 1 83 ? -6.027 -21.938 -22.594 1 98.75 83 ARG A N 1
ATOM 657 C CA . ARG A 1 83 ? -5.238 -22.891 -23.359 1 98.75 83 ARG A CA 1
ATOM 658 C C . ARG A 1 83 ? -5.059 -22.406 -24.797 1 98.75 83 ARG A C 1
ATOM 660 O O . ARG A 1 83 ? -3.955 -22.484 -25.344 1 98.75 83 ARG A O 1
ATOM 667 N N . GLU A 1 84 ? -6.137 -21.938 -25.375 1 98.62 84 GLU A N 1
ATOM 668 C CA . GLU A 1 84 ? -6.066 -21.406 -26.719 1 98.62 84 GLU A CA 1
ATOM 669 C C . GLU A 1 84 ? -5.031 -20.281 -26.828 1 98.62 84 GLU A C 1
ATOM 671 O O . GLU A 1 84 ? -4.207 -20.281 -27.734 1 98.62 84 GLU A O 1
ATOM 676 N N . VAL A 1 85 ? -5.09 -19.375 -25.906 1 98.75 85 VAL A N 1
ATOM 677 C CA . VAL A 1 85 ? -4.191 -18.219 -25.891 1 98.75 85 VAL A CA 1
ATOM 678 C C . VAL A 1 85 ? -2.752 -18.688 -25.703 1 98.75 85 VAL A C 1
ATOM 680 O O . VAL A 1 85 ? -1.841 -18.219 -26.391 1 98.75 85 VAL A O 1
ATOM 683 N N . VAL A 1 86 ? -2.568 -19.625 -24.828 1 98.69 86 VAL A N 1
ATOM 684 C CA . VAL A 1 86 ? -1.247 -20.156 -24.516 1 98.69 86 VAL A CA 1
ATOM 685 C C . VAL A 1 86 ? -0.627 -20.766 -25.766 1 98.69 86 VAL A C 1
ATOM 687 O O . VAL A 1 86 ? 0.542 -20.516 -26.078 1 98.69 86 VAL A O 1
ATOM 690 N N . TYR A 1 87 ? -1.45 -21.531 -26.484 1 98.44 87 TYR A N 1
ATOM 691 C CA . TYR A 1 87 ? -0.968 -22.172 -27.703 1 98.44 87 TYR A CA 1
ATOM 692 C C . TYR A 1 87 ? -0.715 -21.125 -28.797 1 98.44 87 TYR A C 1
ATOM 694 O O . TYR A 1 87 ? 0.348 -21.125 -29.422 1 98.44 87 TYR A O 1
ATOM 702 N N . LYS A 1 88 ? -1.665 -20.266 -28.984 1 98.31 88 LYS A N 1
ATOM 703 C CA . LYS A 1 88 ? -1.612 -19.281 -30.078 1 98.31 88 LYS A CA 1
ATOM 704 C C . LYS A 1 88 ? -0.46 -18.297 -29.875 1 98.31 88 LYS A C 1
ATOM 706 O O . LYS A 1 88 ? 0.194 -17.906 -30.844 1 98.31 88 LYS A O 1
ATOM 711 N N . LYS A 1 89 ? -0.225 -17.938 -28.656 1 98.44 89 LYS A N 1
ATOM 712 C CA . LYS A 1 89 ? 0.772 -16.906 -28.359 1 98.44 89 LYS A CA 1
ATOM 713 C C . LYS A 1 89 ? 2.111 -17.531 -27.984 1 98.44 89 LYS A C 1
ATOM 715 O O . LYS A 1 89 ? 3.035 -16.828 -27.578 1 98.44 89 LYS A O 1
ATOM 720 N N . ASP A 1 90 ? 2.172 -18.828 -28 1 97.94 90 ASP A N 1
ATOM 721 C CA . ASP A 1 90 ? 3.395 -19.578 -27.766 1 97.94 90 ASP A CA 1
ATOM 722 C C . ASP A 1 90 ? 3.955 -19.312 -26.375 1 97.94 90 ASP A C 1
ATOM 724 O O . ASP A 1 90 ? 5.141 -19.016 -26.219 1 97.94 90 ASP A O 1
ATOM 728 N N . ILE A 1 91 ? 3.084 -19.281 -25.406 1 98.62 91 ILE A N 1
ATOM 729 C CA . ILE A 1 91 ? 3.48 -19.203 -24 1 98.62 91 ILE A CA 1
ATOM 730 C C . ILE A 1 91 ? 4.242 -20.469 -23.609 1 98.62 91 ILE A C 1
ATOM 732 O O . ILE A 1 91 ? 3.789 -21.578 -23.875 1 98.62 91 ILE A O 1
ATOM 736 N N . LYS A 1 92 ? 5.379 -20.281 -22.953 1 98.62 92 LYS A N 1
ATOM 737 C CA . LYS A 1 92 ? 6.227 -21.422 -22.594 1 98.62 92 LYS A CA 1
ATOM 738 C C . LYS A 1 92 ? 6.059 -21.797 -21.125 1 98.62 92 LYS A C 1
ATOM 740 O O . LYS A 1 92 ? 6.188 -22.969 -20.766 1 98.62 92 LYS A O 1
ATOM 745 N N . ILE A 1 93 ? 5.863 -20.797 -20.297 1 98.75 93 ILE A N 1
ATOM 746 C CA . ILE A 1 93 ? 5.727 -21 -18.859 1 98.75 93 ILE A CA 1
ATOM 747 C C . ILE A 1 93 ? 4.406 -20.422 -18.375 1 98.75 93 ILE A C 1
ATOM 749 O O . ILE A 1 93 ? 4.094 -19.266 -18.672 1 98.75 93 ILE A O 1
ATOM 753 N N . LEU A 1 94 ? 3.629 -21.234 -17.688 1 98.75 94 LEU A N 1
ATOM 754 C CA . LEU A 1 94 ? 2.322 -20.844 -17.156 1 98.75 94 LEU A CA 1
ATOM 755 C C . LEU A 1 94 ? 2.268 -21.031 -15.648 1 98.75 94 LEU A C 1
ATOM 757 O O . LEU A 1 94 ? 2.543 -22.125 -15.141 1 98.75 94 LEU A O 1
ATOM 761 N N . TYR A 1 95 ? 1.998 -19.922 -14.961 1 98.81 95 TYR A N 1
ATOM 762 C CA . TYR A 1 95 ? 1.846 -19.969 -13.516 1 98.81 95 TYR A CA 1
ATOM 763 C C . TYR A 1 95 ? 0.375 -20.031 -13.117 1 98.81 95 TYR A C 1
ATOM 765 O O . TYR A 1 95 ? -0.451 -19.297 -13.672 1 98.81 95 TYR A O 1
ATOM 773 N N . PHE A 1 96 ? 0.065 -20.859 -12.18 1 98.81 96 PHE A N 1
ATOM 774 C CA . PHE A 1 96 ? -1.243 -20.922 -11.531 1 98.81 96 PHE A CA 1
ATOM 775 C C . PHE A 1 96 ? -1.103 -20.922 -10.016 1 98.81 96 PHE A C 1
ATOM 777 O O . PHE A 1 96 ? -0.097 -21.406 -9.484 1 98.81 96 PHE A O 1
ATOM 784 N N . GLU A 1 97 ? -2.133 -20.422 -9.391 1 97.69 97 GLU A N 1
ATOM 785 C CA . GLU A 1 97 ? -2.236 -20.547 -7.938 1 97.69 97 GLU A CA 1
ATOM 786 C C . GLU A 1 97 ? -3.205 -21.656 -7.543 1 97.69 97 GLU A C 1
ATOM 788 O O . GLU A 1 97 ? -4.242 -21.828 -8.188 1 97.69 97 GLU A O 1
ATOM 793 N N . ILE A 1 98 ? -2.865 -22.328 -6.469 1 97.44 98 ILE A N 1
ATOM 794 C CA . ILE A 1 98 ? -3.754 -23.375 -5.977 1 97.44 98 ILE A CA 1
ATOM 795 C C . ILE A 1 98 ? -3.762 -23.375 -4.449 1 97.44 98 ILE A C 1
ATOM 797 O O . ILE A 1 98 ? -2.74 -23.109 -3.818 1 97.44 98 ILE A O 1
ATOM 801 N N . PHE A 1 99 ? -4.938 -23.672 -3.934 1 96.5 99 PHE A N 1
ATOM 802 C CA . PHE A 1 99 ? -5.031 -23.984 -2.514 1 96.5 99 PHE A CA 1
ATOM 803 C C . PHE A 1 99 ? -4.418 -25.359 -2.225 1 96.5 99 PHE A C 1
ATOM 805 O O . PHE A 1 99 ? -4.449 -26.25 -3.074 1 96.5 99 PHE A O 1
ATOM 812 N N . TYR A 1 100 ? -3.902 -25.5 -1.115 1 94.94 100 TYR A N 1
ATOM 813 C CA . TYR A 1 100 ? -3.154 -26.656 -0.654 1 94.94 100 TYR A CA 1
ATOM 814 C C . TYR A 1 100 ? -3.939 -27.938 -0.893 1 94.94 100 TYR A C 1
ATOM 816 O O . TYR A 1 100 ? -3.365 -28.969 -1.245 1 94.94 100 TYR A O 1
ATOM 824 N N . SER A 1 101 ? -5.211 -27.938 -0.806 1 95.12 101 SER A N 1
ATOM 825 C CA . SER A 1 101 ? -6.035 -29.141 -0.845 1 95.12 101 SER A CA 1
ATOM 826 C C . SER A 1 101 ? -6.098 -29.719 -2.254 1 95.12 101 SER A C 1
ATOM 828 O O . SER A 1 101 ? -6.539 -30.844 -2.445 1 95.12 101 SER A O 1
ATOM 830 N N . TYR A 1 102 ? -5.609 -29 -3.252 1 97 102 TYR A N 1
ATOM 831 C CA . TYR A 1 102 ? -5.695 -29.469 -4.633 1 97 102 TYR A CA 1
ATOM 832 C C . TYR A 1 102 ? -4.398 -30.125 -5.07 1 97 102 TYR A C 1
ATOM 834 O O . TYR A 1 102 ? -4.234 -30.484 -6.238 1 97 102 TYR A O 1
ATOM 842 N N . LEU A 1 103 ? -3.492 -30.328 -4.164 1 96.31 103 LEU A N 1
ATOM 843 C CA . LEU A 1 103 ? -2.172 -30.859 -4.484 1 96.31 103 LEU A CA 1
ATOM 844 C C . LEU A 1 103 ? -2.281 -32.156 -5.258 1 96.31 103 LEU A C 1
ATOM 846 O O . LEU A 1 103 ? -1.509 -32.406 -6.188 1 96.31 103 LEU A O 1
ATOM 850 N N . SER A 1 104 ? -3.227 -32.938 -4.934 1 96.31 104 SER A N 1
ATOM 851 C CA . SER A 1 104 ? -3.35 -34.281 -5.539 1 96.31 104 SER A CA 1
ATOM 852 C C . SER A 1 104 ? -3.918 -34.188 -6.953 1 96.31 104 SER A C 1
ATOM 854 O O . SER A 1 104 ? -3.902 -35.156 -7.695 1 96.31 104 SER A O 1
ATOM 856 N N . ARG A 1 105 ? -4.379 -33.031 -7.383 1 98 105 ARG A N 1
ATOM 857 C CA . ARG A 1 105 ? -5.078 -32.906 -8.656 1 98 105 ARG A CA 1
ATOM 858 C C . ARG A 1 105 ? -4.242 -32.125 -9.672 1 98 105 ARG A C 1
ATOM 860 O O . ARG A 1 105 ? -4.703 -31.844 -10.773 1 98 105 ARG A O 1
ATOM 867 N N . LEU A 1 106 ? -3.012 -31.828 -9.383 1 98.38 106 LEU A N 1
ATOM 868 C CA . LEU A 1 106 ? -2.201 -30.938 -10.211 1 98.38 106 LEU A CA 1
ATOM 869 C C . LEU A 1 106 ? -1.987 -31.531 -11.602 1 98.38 106 LEU A C 1
ATOM 871 O O . LEU A 1 106 ? -1.941 -30.797 -12.586 1 98.38 106 LEU A O 1
ATOM 875 N N . ASN A 1 107 ? -1.916 -32.812 -11.688 1 98.06 107 ASN A N 1
ATOM 876 C CA . ASN A 1 107 ? -1.673 -33.469 -12.969 1 98.06 107 ASN A CA 1
ATOM 877 C C . ASN A 1 107 ? -2.816 -33.219 -13.953 1 98.06 107 ASN A C 1
ATOM 879 O O . ASN A 1 107 ? -2.607 -33.188 -15.164 1 98.06 107 ASN A O 1
ATOM 883 N N . GLU A 1 108 ? -4.035 -33.031 -13.422 1 98.44 108 GLU A N 1
ATOM 884 C CA . GLU A 1 108 ? -5.168 -32.719 -14.289 1 98.44 108 GLU A CA 1
ATOM 885 C C . GLU A 1 108 ? -4.906 -31.469 -15.102 1 98.44 108 GLU A C 1
ATOM 887 O O . GLU A 1 108 ? -5.211 -31.422 -16.297 1 98.44 108 GLU A O 1
ATOM 892 N N . ILE A 1 109 ? -4.316 -30.484 -14.477 1 98.69 109 ILE A N 1
ATOM 893 C CA . ILE A 1 109 ? -4.031 -29.203 -15.125 1 98.69 109 ILE A CA 1
ATOM 894 C C . ILE A 1 109 ? -2.834 -29.359 -16.062 1 98.69 109 ILE A C 1
ATOM 896 O O . ILE A 1 109 ? -2.857 -28.875 -17.188 1 98.69 109 ILE A O 1
ATOM 900 N N . ILE A 1 110 ? -1.792 -30.062 -15.633 1 98.56 110 ILE A N 1
ATOM 901 C CA . ILE A 1 110 ? -0.596 -30.281 -16.438 1 98.56 110 ILE A CA 1
ATOM 902 C C . ILE A 1 110 ? -0.972 -30.984 -17.734 1 98.56 110 ILE A C 1
ATOM 904 O O . ILE A 1 110 ? -0.605 -30.547 -18.828 1 98.56 110 ILE A O 1
ATOM 908 N N . ASP A 1 111 ? -1.738 -32.062 -17.609 1 98.31 111 ASP A N 1
ATOM 909 C CA . ASP A 1 111 ? -2.15 -32.812 -18.781 1 98.31 111 ASP A CA 1
ATOM 910 C C . ASP A 1 111 ? -3.018 -31.984 -19.703 1 98.31 111 ASP A C 1
ATOM 912 O O . ASP A 1 111 ? -2.846 -32.031 -20.922 1 98.31 111 ASP A O 1
ATOM 916 N N . TYR A 1 112 ? -3.898 -31.234 -19.109 1 98.38 112 TYR A N 1
ATOM 917 C CA . TYR A 1 112 ? -4.84 -30.438 -19.891 1 98.38 112 TYR A CA 1
ATOM 918 C C . TYR A 1 112 ? -4.105 -29.438 -20.766 1 98.38 112 TYR A C 1
ATOM 920 O O . TYR A 1 112 ? -4.422 -29.297 -21.953 1 98.38 112 TYR A O 1
ATOM 928 N N . PHE A 1 113 ? -3.094 -28.781 -20.281 1 98.38 113 PHE A N 1
ATOM 929 C CA . PHE A 1 113 ? -2.418 -27.719 -21.016 1 98.38 113 PHE A CA 1
ATOM 930 C C . PHE A 1 113 ? -1.325 -28.297 -21.922 1 98.38 113 PHE A C 1
ATOM 932 O O . PHE A 1 113 ? -0.811 -27.594 -22.797 1 98.38 113 PHE A O 1
ATOM 939 N N . ASN A 1 114 ? -0.998 -29.578 -21.703 1 98.25 114 ASN A N 1
ATOM 940 C CA . ASN A 1 114 ? 0.092 -30.156 -22.484 1 98.25 114 ASN A CA 1
ATOM 941 C C . ASN A 1 114 ? -0.426 -31.172 -23.5 1 98.25 114 ASN A C 1
ATOM 943 O O . ASN A 1 114 ? 0.324 -32.031 -23.969 1 98.25 114 ASN A O 1
ATOM 947 N N . GLU A 1 115 ? -1.601 -31.062 -23.859 1 96.5 115 GLU A N 1
ATOM 948 C CA . GLU A 1 115 ? -2.203 -31.984 -24.812 1 96.5 115 GLU A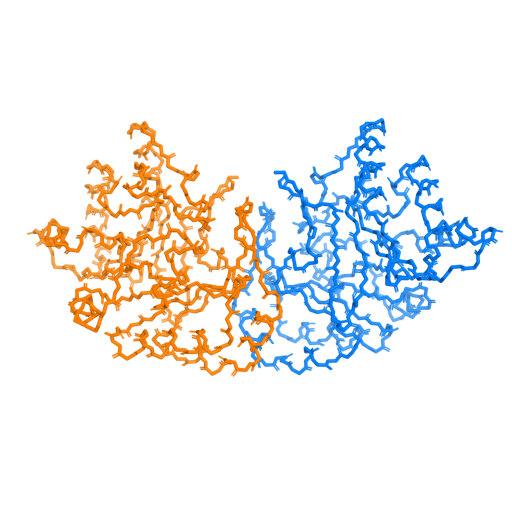 CA 1
ATOM 949 C C . GLU A 1 115 ? -1.599 -31.828 -26.203 1 96.5 115 GLU A C 1
ATOM 951 O O . GLU A 1 115 ? -1.262 -32.812 -26.859 1 96.5 115 GLU A O 1
ATOM 956 N N . GLU A 1 116 ? -1.489 -30.641 -26.609 1 94.5 116 GLU A N 1
ATOM 957 C CA . GLU A 1 116 ? -1.069 -30.406 -27.984 1 94.5 116 GLU A CA 1
ATOM 958 C C . GLU A 1 116 ? 0.333 -29.797 -28.047 1 94.5 116 GLU A C 1
ATOM 960 O O . GLU A 1 116 ? 1.041 -29.938 -29.031 1 94.5 116 GLU A O 1
ATOM 965 N N . LYS A 1 117 ? 0.654 -29.062 -27.047 1 95.12 117 LYS A N 1
ATOM 966 C CA . LYS A 1 117 ? 1.948 -28.406 -26.953 1 95.12 117 LYS A CA 1
ATOM 967 C C . LYS A 1 117 ? 2.547 -28.547 -25.562 1 95.12 117 LYS A C 1
ATOM 969 O O . LYS A 1 117 ? 1.819 -28.734 -24.578 1 95.12 117 LYS A O 1
ATOM 974 N N . LYS A 1 118 ? 3.834 -28.469 -25.594 1 96.5 118 LYS A N 1
ATOM 975 C CA . LYS A 1 118 ? 4.512 -28.547 -24.312 1 96.5 118 LYS A CA 1
ATOM 976 C C . LYS A 1 118 ? 4.57 -27.188 -23.625 1 96.5 118 LYS A C 1
ATOM 978 O O . LYS A 1 118 ? 5.043 -26.219 -24.219 1 96.5 118 LYS A O 1
ATOM 983 N N . VAL A 1 119 ? 4.043 -27.094 -22.5 1 97.81 119 VAL A N 1
ATOM 984 C CA . VAL A 1 119 ? 4.035 -25.891 -21.672 1 97.81 119 VAL A CA 1
ATOM 985 C C . VAL A 1 119 ? 4.477 -26.234 -20.25 1 97.81 119 VAL A C 1
ATOM 987 O O . VAL A 1 119 ? 4.02 -27.219 -19.672 1 97.81 119 VAL A O 1
ATOM 990 N N . GLU A 1 120 ? 5.465 -25.516 -19.719 1 98.56 120 GLU A N 1
ATOM 991 C CA . GLU A 1 120 ? 5.844 -25.688 -18.328 1 98.56 120 GLU A CA 1
ATOM 992 C C . GLU A 1 120 ? 4.824 -25.031 -17.391 1 98.56 120 GLU A C 1
ATOM 994 O O . GLU A 1 120 ? 4.582 -23.828 -17.469 1 98.56 120 GLU A O 1
ATOM 999 N N . ILE A 1 121 ? 4.234 -25.812 -16.562 1 98.62 121 ILE A N 1
ATOM 1000 C CA . ILE A 1 121 ? 3.285 -25.297 -15.586 1 98.62 121 ILE A CA 1
ATOM 1001 C C . ILE A 1 121 ? 3.963 -25.172 -14.219 1 98.62 121 ILE A C 1
ATOM 1003 O O . ILE A 1 121 ? 4.531 -26.141 -13.719 1 98.62 121 ILE A O 1
ATOM 1007 N N . ARG A 1 122 ? 3.932 -24.047 -13.633 1 98.69 122 ARG A N 1
ATOM 1008 C CA . ARG A 1 122 ? 4.445 -23.766 -12.297 1 98.69 122 ARG A CA 1
ATOM 1009 C C . ARG A 1 122 ? 3.314 -23.406 -11.336 1 98.69 122 ARG A C 1
ATOM 1011 O O . ARG A 1 122 ? 2.629 -22.406 -11.531 1 98.69 122 ARG A O 1
ATOM 1018 N N . PHE A 1 123 ? 3.172 -24.219 -10.336 1 98.81 123 PHE A N 1
ATOM 1019 C CA . PHE A 1 123 ? 2.135 -23.953 -9.344 1 98.81 123 PHE A CA 1
ATOM 1020 C C . PHE A 1 123 ? 2.693 -23.156 -8.18 1 98.81 123 PHE A C 1
ATOM 1022 O O . PHE A 1 123 ? 3.818 -23.391 -7.738 1 98.81 123 PHE A O 1
ATOM 1029 N N . ARG A 1 124 ? 1.883 -22.234 -7.746 1 98.38 124 ARG A N 1
ATOM 1030 C CA . ARG A 1 124 ? 2.143 -21.453 -6.547 1 98.38 124 ARG A CA 1
ATOM 1031 C C . ARG A 1 124 ? 1.047 -21.656 -5.508 1 98.38 124 ARG A C 1
ATOM 1033 O O . ARG A 1 124 ? -0.114 -21.875 -5.855 1 98.38 124 ARG A O 1
ATOM 1040 N N . THR A 1 125 ? 1.433 -21.625 -4.312 1 97.75 125 THR A N 1
ATOM 1041 C CA . THR A 1 125 ? 0.435 -21.734 -3.256 1 97.75 125 THR A CA 1
ATOM 1042 C C . THR A 1 125 ? 0.744 -20.781 -2.111 1 97.75 125 THR A C 1
ATOM 1044 O O . THR A 1 125 ? 1.909 -20.562 -1.774 1 97.75 125 THR A O 1
ATOM 1047 N N . GLY A 1 126 ? -0.283 -20.188 -1.595 1 97.5 126 GLY A N 1
ATOM 1048 C CA . GLY A 1 126 ? -0.128 -19.375 -0.401 1 97.5 126 GLY A CA 1
ATOM 1049 C C . GLY A 1 126 ? -0.041 -20.188 0.874 1 97.5 126 GLY A C 1
ATOM 1050 O O . GLY A 1 126 ? -1.027 -20.797 1.298 1 97.5 126 GLY A O 1
ATOM 1051 N N . ILE A 1 127 ? 1.14 -20.156 1.432 1 97.12 127 ILE A N 1
ATOM 1052 C CA . ILE A 1 127 ? 1.303 -20.766 2.748 1 97.12 127 ILE A CA 1
ATOM 1053 C C . ILE A 1 127 ? 1.205 -19.688 3.826 1 97.12 127 ILE A C 1
ATOM 1055 O O . ILE A 1 127 ? 0.791 -19.969 4.953 1 97.12 127 ILE A O 1
ATOM 1059 N N . GLU A 1 128 ? 1.573 -18.516 3.527 1 98.56 128 GLU A N 1
ATOM 1060 C CA . GLU A 1 128 ? 1.493 -17.297 4.336 1 98.56 128 GLU A CA 1
ATOM 1061 C C . GLU A 1 128 ? 2.488 -17.344 5.492 1 98.56 128 GLU A C 1
ATOM 1063 O O . GLU A 1 128 ? 3.205 -16.375 5.738 1 98.56 128 GLU A O 1
ATOM 1068 N N . SER A 1 129 ? 2.504 -18.422 6.188 1 98.81 129 SER A N 1
ATOM 1069 C CA . SER A 1 129 ? 3.465 -18.656 7.262 1 98.81 129 SER A CA 1
ATOM 1070 C C . SER A 1 129 ? 3.684 -20.141 7.512 1 98.81 129 SER A C 1
ATOM 1072 O O . SER A 1 129 ? 2.74 -20.938 7.438 1 98.81 129 SER A O 1
ATOM 1074 N N . PHE A 1 130 ? 4.922 -20.469 7.848 1 98.62 130 PHE A N 1
ATOM 1075 C CA . PHE A 1 130 ? 5.215 -21.844 8.203 1 98.62 130 PHE A CA 1
ATOM 1076 C C . PHE A 1 130 ? 4.934 -22.094 9.68 1 98.62 130 PHE A C 1
ATOM 1078 O O . PHE A 1 130 ? 5.031 -23.234 10.156 1 98.62 130 PHE A O 1
ATOM 1085 N N . ASP A 1 131 ? 4.602 -21.047 10.414 1 98.56 131 ASP A N 1
ATOM 1086 C CA . ASP A 1 131 ? 4.113 -21.219 11.773 1 98.56 131 ASP A CA 1
ATOM 1087 C C . ASP A 1 131 ? 2.684 -21.75 11.781 1 98.56 131 ASP A C 1
ATOM 1089 O O . ASP A 1 131 ? 1.739 -21.016 11.508 1 98.56 131 ASP A O 1
ATOM 1093 N N . ASN A 1 132 ? 2.537 -22.984 12.148 1 98.62 132 ASN A N 1
ATOM 1094 C CA . ASN A 1 132 ? 1.243 -23.656 12.078 1 98.62 132 ASN A CA 1
ATOM 1095 C C . ASN A 1 132 ? 0.193 -22.938 12.922 1 98.62 132 ASN A C 1
ATOM 1097 O O . ASN A 1 132 ? -0.943 -22.75 12.484 1 98.62 132 ASN A O 1
ATOM 1101 N N . ASP A 1 133 ? 0.592 -22.562 14.094 1 98.38 133 ASP A N 1
ATOM 1102 C CA . ASP A 1 133 ? -0.364 -21.922 15 1 98.38 133 ASP A CA 1
ATOM 1103 C C . ASP A 1 133 ? -0.813 -20.562 14.461 1 98.38 133 ASP A C 1
ATOM 1105 O O . ASP A 1 133 ? -2.008 -20.266 14.445 1 98.38 133 ASP A O 1
ATOM 1109 N N . PHE A 1 134 ? 0.116 -19.812 14.039 1 98.69 134 PHE A N 1
ATOM 1110 C CA . PHE A 1 134 ? -0.227 -18.5 13.516 1 98.69 134 PHE A CA 1
ATOM 1111 C C . PHE A 1 134 ? -1.109 -18.609 12.281 1 98.69 134 PHE A C 1
ATOM 1113 O O . PHE A 1 134 ? -2.127 -17.922 12.164 1 98.69 134 PHE A O 1
ATOM 1120 N N . ARG A 1 135 ? -0.762 -19.484 11.367 1 98.5 135 ARG A N 1
ATOM 1121 C CA . ARG A 1 135 ? -1.51 -19.672 10.133 1 98.5 135 ARG A CA 1
ATOM 1122 C C . ARG A 1 135 ? -2.939 -20.125 10.422 1 98.5 135 ARG A C 1
ATOM 1124 O O . ARG A 1 135 ? -3.889 -19.609 9.828 1 98.5 135 ARG A O 1
ATOM 1131 N N . ARG A 1 136 ? -3.094 -21.016 11.359 1 98.12 136 ARG A N 1
ATOM 1132 C CA . ARG A 1 136 ? -4.402 -21.625 11.602 1 98.12 136 ARG A CA 1
ATOM 1133 C C . ARG A 1 136 ? -5.25 -20.734 12.508 1 98.12 136 ARG A C 1
ATOM 1135 O O . ARG A 1 136 ? -6.441 -20.531 12.25 1 98.12 136 ARG A O 1
ATOM 1142 N N . LYS A 1 137 ? -4.652 -20.141 13.516 1 97.81 137 LYS A N 1
ATOM 1143 C CA . LYS A 1 137 ? -5.438 -19.453 14.539 1 97.81 137 LYS A CA 1
ATOM 1144 C C . LYS A 1 137 ? -5.613 -17.984 14.195 1 97.81 137 LYS A C 1
ATOM 1146 O O . LYS A 1 137 ? -6.648 -17.391 14.5 1 97.81 137 LYS A O 1
ATOM 1151 N N . VAL A 1 138 ? -4.629 -17.438 13.594 1 97.81 138 VAL A N 1
ATOM 1152 C CA . VAL A 1 138 ? -4.691 -16 13.312 1 97.81 138 VAL A CA 1
ATOM 1153 C C . VAL A 1 138 ? -5.168 -15.781 11.883 1 97.81 138 VAL A C 1
ATOM 1155 O O . VAL A 1 138 ? -6.121 -15.031 11.648 1 97.81 138 VAL A O 1
ATOM 1158 N N . TYR A 1 139 ? -4.586 -16.484 10.922 1 98.38 139 TYR A N 1
ATOM 1159 C CA . TYR A 1 139 ? -4.965 -16.312 9.523 1 98.38 139 TYR A CA 1
ATOM 1160 C C . TYR A 1 139 ? -6.184 -17.172 9.18 1 98.38 139 TYR A C 1
ATOM 1162 O O . TYR A 1 139 ? -6.777 -17 8.117 1 98.38 139 TYR A O 1
ATOM 1170 N N . ASN A 1 140 ? -6.508 -18.062 10.039 1 98.38 140 ASN A N 1
ATOM 1171 C CA . ASN A 1 140 ? -7.621 -18.984 9.836 1 98.38 140 ASN A CA 1
ATOM 1172 C C . ASN A 1 140 ? -7.461 -19.781 8.547 1 98.38 140 ASN A C 1
ATOM 1174 O O . ASN A 1 140 ? -8.438 -20 7.824 1 98.38 140 ASN A O 1
ATOM 1178 N N . LYS A 1 141 ? -6.328 -20.016 8.141 1 97.81 141 LYS A N 1
ATOM 1179 C CA . LYS A 1 141 ? -6.012 -20.953 7.066 1 97.81 141 LYS A CA 1
ATOM 1180 C C . LYS A 1 141 ? -5.633 -22.328 7.621 1 97.81 141 LYS A C 1
ATOM 1182 O O . LYS A 1 141 ? -4.504 -22.531 8.07 1 97.81 141 LYS A O 1
ATOM 1187 N N . ASN A 1 142 ? -6.547 -23.156 7.5 1 96.25 142 ASN A N 1
ATOM 1188 C CA . ASN A 1 142 ? -6.457 -24.406 8.258 1 96.25 142 ASN A CA 1
ATOM 1189 C C . ASN A 1 142 ? -5.652 -25.469 7.5 1 96.25 142 ASN A C 1
ATOM 1191 O O . ASN A 1 142 ? -6.191 -26.5 7.102 1 96.25 142 ASN A O 1
ATOM 1195 N N . ILE A 1 143 ? -4.367 -25.266 7.445 1 96.38 143 ILE A N 1
ATOM 1196 C CA . ILE A 1 143 ? -3.357 -26.156 6.898 1 96.38 143 ILE A CA 1
ATOM 1197 C C . ILE A 1 143 ? -2.332 -26.5 7.977 1 96.38 143 ILE A C 1
ATOM 1199 O O . ILE A 1 143 ? -1.885 -25.625 8.719 1 96.38 143 ILE A O 1
ATOM 1203 N N . PHE A 1 144 ? -2.059 -27.703 8.141 1 97 144 PHE A N 1
ATOM 1204 C CA . PHE A 1 144 ? -0.992 -28.141 9.039 1 97 144 PHE A CA 1
ATOM 1205 C C . PHE A 1 144 ? 0.172 -28.734 8.242 1 97 144 PHE A C 1
ATOM 1207 O O . PHE A 1 144 ? -0.014 -29.641 7.441 1 97 144 PHE A O 1
ATOM 1214 N N . LEU A 1 145 ? 1.365 -28.219 8.516 1 97.69 145 LEU A N 1
ATOM 1215 C CA . LEU A 1 145 ? 2.549 -28.656 7.773 1 97.69 145 LEU A CA 1
ATOM 1216 C C . LEU A 1 145 ? 3.631 -29.156 8.719 1 97.69 145 LEU A C 1
ATOM 1218 O O . LEU A 1 145 ? 4.152 -28.391 9.539 1 97.69 145 LEU A O 1
ATOM 1222 N N . ASP A 1 146 ? 3.922 -30.375 8.656 1 97.25 146 ASP A N 1
ATOM 1223 C CA . ASP A 1 146 ? 5.148 -30.891 9.25 1 97.25 146 ASP A CA 1
ATOM 1224 C C . ASP A 1 146 ? 6.246 -31.047 8.203 1 97.25 146 ASP A C 1
ATOM 1226 O O . ASP A 1 146 ? 6.062 -30.672 7.043 1 97.25 146 ASP A O 1
ATOM 1230 N N . LYS A 1 147 ? 7.383 -31.562 8.617 1 96.94 147 LYS A N 1
ATOM 1231 C CA . LYS A 1 147 ? 8.531 -31.656 7.723 1 96.94 147 LYS A CA 1
ATOM 1232 C C . LYS A 1 147 ? 8.195 -32.531 6.504 1 96.94 147 LYS A C 1
ATOM 1234 O O . LYS A 1 147 ? 8.594 -32.188 5.383 1 96.94 147 LYS A O 1
ATOM 1239 N N . LYS A 1 148 ? 7.535 -33.562 6.699 1 96.94 148 LYS A N 1
ATOM 1240 C CA . LYS A 1 148 ? 7.164 -34.469 5.621 1 96.94 148 LYS A CA 1
ATOM 1241 C C . LYS A 1 148 ? 6.254 -33.781 4.609 1 96.94 148 LYS A C 1
ATOM 1243 O O . LYS A 1 148 ? 6.465 -33.875 3.4 1 96.94 148 LYS A O 1
ATOM 1248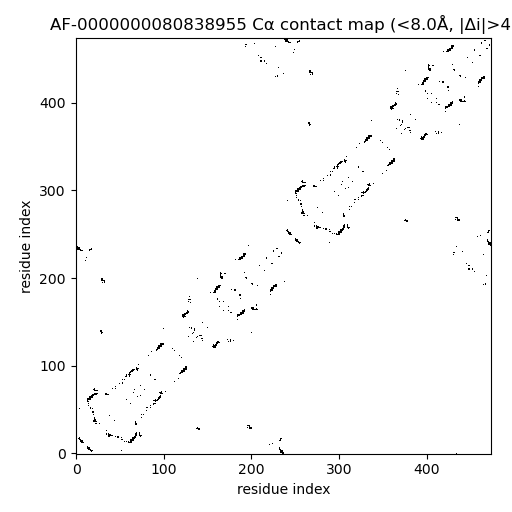 N N . LYS A 1 149 ? 5.258 -33.125 5.055 1 96.94 149 LYS A N 1
ATOM 1249 C CA . LYS A 1 149 ? 4.316 -32.406 4.188 1 96.94 149 LYS A CA 1
ATOM 1250 C C . LYS A 1 149 ? 5.008 -31.281 3.43 1 96.94 149 LYS A C 1
ATOM 1252 O O . LYS A 1 149 ? 4.699 -31.031 2.262 1 96.94 149 LYS A O 1
ATOM 1257 N N . ILE A 1 150 ? 5.91 -30.594 4.082 1 97.88 150 ILE A N 1
ATOM 1258 C CA . ILE A 1 150 ? 6.656 -29.531 3.418 1 97.88 150 ILE A CA 1
ATOM 1259 C C . ILE A 1 150 ? 7.477 -30.109 2.268 1 97.88 150 ILE A C 1
ATOM 1261 O O . ILE A 1 150 ? 7.52 -29.547 1.175 1 97.88 150 ILE A O 1
ATOM 1265 N N . LYS A 1 151 ? 8.07 -31.234 2.5 1 96.62 151 LYS A N 1
ATOM 1266 C CA . LYS A 1 151 ? 8.852 -31.891 1.457 1 96.62 151 LYS A CA 1
ATOM 1267 C C . LYS A 1 151 ? 7.961 -32.312 0.281 1 96.62 151 LYS A C 1
ATOM 1269 O O . LYS A 1 151 ? 8.328 -32.094 -0.878 1 96.62 151 LYS A O 1
ATOM 1274 N N . GLU A 1 152 ? 6.871 -32.844 0.603 1 95.81 152 GLU A N 1
ATOM 1275 C CA . GLU A 1 152 ? 5.922 -33.188 -0.448 1 95.81 152 GLU A CA 1
ATOM 1276 C C . GLU A 1 152 ? 5.496 -31.969 -1.251 1 95.81 152 GLU A C 1
ATOM 1278 O O . GLU A 1 152 ? 5.461 -32 -2.482 1 95.81 152 GLU A O 1
ATOM 1283 N N . LEU A 1 153 ? 5.184 -30.969 -0.54 1 97.06 153 LEU A N 1
ATOM 1284 C CA . LEU A 1 153 ? 4.797 -29.703 -1.17 1 97.06 153 LEU A CA 1
ATOM 1285 C C . LEU A 1 153 ? 5.906 -29.188 -2.084 1 97.06 153 LEU A C 1
ATOM 1287 O O . LEU A 1 153 ? 5.637 -28.734 -3.193 1 97.06 153 LEU A O 1
ATOM 1291 N N . SER A 1 154 ? 7.094 -29.281 -1.604 1 97.44 154 SER A N 1
ATOM 1292 C CA . SER A 1 154 ? 8.234 -28.719 -2.318 1 97.44 154 SER A CA 1
ATOM 1293 C C . SER A 1 154 ? 8.492 -29.453 -3.623 1 97.44 154 SER A C 1
ATOM 1295 O O . SER A 1 154 ? 9.117 -28.922 -4.539 1 97.44 154 SER A O 1
ATOM 1297 N N . GLU A 1 155 ? 7.988 -30.672 -3.807 1 97.12 155 GLU A N 1
ATOM 1298 C CA . GLU A 1 155 ? 8.148 -31.469 -5.02 1 97.12 155 GLU A CA 1
ATOM 1299 C C . GLU A 1 155 ? 7.145 -31.062 -6.09 1 97.12 155 GLU A C 1
ATOM 1301 O O . GLU A 1 155 ? 7.352 -31.312 -7.277 1 97.12 155 GLU A O 1
ATOM 1306 N N . LYS A 1 156 ? 6.102 -30.438 -5.633 1 97.56 156 LYS A N 1
ATOM 1307 C CA . LYS A 1 156 ? 4.992 -30.188 -6.551 1 97.56 156 LYS A CA 1
ATOM 1308 C C . LYS A 1 156 ? 4.777 -28.703 -6.781 1 97.56 156 LYS A C 1
ATOM 1310 O O . LYS A 1 156 ? 4.195 -28.297 -7.789 1 97.56 156 LYS A O 1
ATOM 1315 N N . ILE A 1 157 ? 5.219 -27.875 -5.848 1 98.62 157 ILE A N 1
ATOM 1316 C CA . ILE A 1 157 ? 4.973 -26.438 -5.863 1 98.62 157 ILE A CA 1
ATOM 1317 C C . ILE A 1 157 ? 6.258 -25.703 -6.227 1 98.62 157 ILE A C 1
ATOM 1319 O O . ILE A 1 157 ? 7.312 -25.953 -5.645 1 98.62 157 ILE A O 1
ATOM 1323 N N . TYR A 1 158 ? 6.137 -24.891 -7.188 1 98.38 158 TYR A N 1
ATOM 1324 C CA . TYR A 1 158 ? 7.293 -24.125 -7.645 1 98.38 158 TYR A CA 1
ATOM 1325 C C . TYR A 1 158 ? 7.668 -23.047 -6.637 1 98.38 158 TYR A C 1
ATOM 1327 O O . TYR A 1 158 ? 8.836 -22.922 -6.262 1 98.38 158 TYR A O 1
ATOM 1335 N N . SER A 1 159 ? 6.637 -22.25 -6.176 1 98.31 159 SER A N 1
ATOM 1336 C CA . SER A 1 159 ? 6.895 -21.141 -5.262 1 98.31 159 SER A CA 1
ATOM 1337 C C . SER A 1 159 ? 5.762 -20.984 -4.254 1 98.31 159 SER A C 1
ATOM 1339 O O . SER A 1 159 ? 4.625 -21.391 -4.52 1 98.31 159 SER A O 1
ATOM 1341 N N . VAL A 1 160 ? 6.082 -20.422 -3.104 1 98.62 160 VAL A N 1
ATOM 1342 C CA . VAL A 1 160 ? 5.074 -20.188 -2.074 1 98.62 160 VAL A CA 1
ATOM 1343 C C . VAL A 1 160 ? 4.977 -18.688 -1.784 1 98.62 160 VAL A C 1
ATOM 1345 O O . VAL A 1 160 ? 5.945 -17.953 -1.972 1 98.62 160 VAL A O 1
ATOM 1348 N N . CYS A 1 161 ? 3.832 -18.328 -1.396 1 98.44 161 CYS A N 1
ATOM 1349 C CA . CYS A 1 161 ? 3.588 -16.953 -0.966 1 98.44 161 CYS A CA 1
ATOM 1350 C C . CYS A 1 161 ? 3.621 -16.844 0.553 1 98.44 161 CYS A C 1
ATOM 1352 O O . CYS A 1 161 ? 2.984 -17.641 1.252 1 98.44 161 CYS A O 1
ATOM 1354 N N . LEU A 1 162 ? 4.418 -15.945 0.989 1 98.88 162 LEU A N 1
ATOM 1355 C CA . LEU A 1 162 ? 4.488 -15.586 2.4 1 98.88 162 LEU A CA 1
ATOM 1356 C C . LEU A 1 162 ? 3.816 -14.234 2.652 1 98.88 162 LEU A C 1
ATOM 1358 O O . LEU A 1 162 ? 3.949 -13.312 1.849 1 98.88 162 LEU A O 1
ATOM 1362 N N . LEU A 1 163 ? 3.051 -14.156 3.668 1 98.88 163 LEU A N 1
ATOM 1363 C CA . LEU A 1 163 ? 2.416 -12.906 4.094 1 98.88 163 LEU A CA 1
ATOM 1364 C C . LEU A 1 163 ? 3.07 -12.367 5.359 1 98.88 163 LEU A C 1
ATOM 1366 O O . LEU A 1 163 ? 3.029 -13.016 6.41 1 98.88 163 LEU A O 1
ATOM 1370 N N . ILE A 1 164 ? 3.668 -11.156 5.223 1 98.81 164 ILE A N 1
ATOM 1371 C CA . ILE A 1 164 ? 4.43 -10.688 6.379 1 98.81 164 ILE A CA 1
ATOM 1372 C C . ILE A 1 164 ? 3.898 -9.328 6.824 1 98.81 164 ILE A C 1
ATOM 1374 O O . ILE A 1 164 ? 3.09 -8.711 6.125 1 98.81 164 ILE A O 1
ATOM 1378 N N . ALA A 1 165 ? 4.289 -8.906 8.031 1 98.5 165 ALA A N 1
ATOM 1379 C CA . ALA A 1 165 ? 4.062 -7.598 8.633 1 98.5 165 ALA A CA 1
ATOM 1380 C C . ALA A 1 165 ? 2.598 -7.414 9.016 1 98.5 165 ALA A C 1
ATOM 1382 O O . ALA A 1 165 ? 2.025 -6.34 8.805 1 98.5 165 ALA A O 1
ATOM 1383 N N . THR A 1 166 ? 2.02 -8.484 9.5 1 98.44 166 THR A N 1
ATOM 1384 C CA . THR A 1 166 ? 0.724 -8.414 10.164 1 98.44 166 THR A CA 1
ATOM 1385 C C . THR A 1 166 ? 0.898 -8.367 11.68 1 98.44 166 THR A C 1
ATOM 1387 O O . THR A 1 166 ? 1.902 -8.852 12.211 1 98.44 166 THR A O 1
ATOM 1390 N N . GLN A 1 167 ? -0.037 -7.746 12.344 1 97.5 167 GLN A N 1
ATOM 1391 C CA . GLN A 1 167 ? 0.012 -7.715 13.805 1 97.5 167 GLN A CA 1
ATOM 1392 C C . GLN A 1 167 ? 0.015 -9.125 14.383 1 97.5 167 GLN A C 1
ATOM 1394 O O . GLN A 1 167 ? -0.748 -9.984 13.938 1 97.5 167 GLN A O 1
ATOM 1399 N N . GLY A 1 168 ? 0.868 -9.391 15.312 1 97.88 168 GLY A N 1
ATOM 1400 C CA . GLY A 1 168 ? 1.013 -10.703 15.93 1 97.88 168 GLY A CA 1
ATOM 1401 C C . GLY A 1 168 ? 2.25 -11.445 15.461 1 97.88 168 GLY A C 1
ATOM 1402 O O . GLY A 1 168 ? 2.717 -12.367 16.141 1 97.88 168 GLY A O 1
ATOM 1403 N N . GLN A 1 169 ? 2.77 -11.109 14.289 1 98.5 169 GLN A N 1
ATOM 1404 C CA . GLN A 1 169 ? 4.008 -11.719 13.828 1 98.5 169 GLN A CA 1
ATOM 1405 C C . GLN A 1 169 ? 5.215 -11.148 14.562 1 98.5 169 GLN A C 1
ATOM 1407 O O . GLN A 1 169 ? 5.16 -10.031 15.078 1 98.5 169 GLN A O 1
ATOM 1412 N N . THR A 1 170 ? 6.242 -11.961 14.625 1 98.31 170 THR A N 1
ATOM 1413 C CA . THR A 1 170 ? 7.531 -11.492 15.125 1 98.31 170 THR A CA 1
ATOM 1414 C C . THR A 1 170 ? 8.578 -11.5 14.016 1 98.31 170 THR A C 1
ATOM 1416 O O . THR A 1 170 ? 8.398 -12.18 13 1 98.31 170 THR A O 1
ATOM 1419 N N . LYS A 1 171 ? 9.625 -10.781 14.273 1 98.62 171 LYS A N 1
ATOM 1420 C CA . LYS A 1 171 ? 10.742 -10.789 13.336 1 98.62 171 LYS A CA 1
ATOM 1421 C C . LYS A 1 171 ? 11.273 -12.203 13.133 1 98.62 171 LYS A C 1
ATOM 1423 O O . LYS A 1 171 ? 11.57 -12.609 12 1 98.62 171 LYS A O 1
ATOM 1428 N N . GLU A 1 172 ? 11.375 -12.938 14.211 1 98.62 172 GLU A N 1
ATOM 1429 C CA . GLU A 1 172 ? 11.883 -14.305 14.172 1 98.62 172 GLU A CA 1
ATOM 1430 C C . GLU A 1 172 ? 10.992 -15.203 13.32 1 98.62 172 GLU A C 1
ATOM 1432 O O . GLU A 1 172 ? 11.484 -16.016 12.539 1 98.62 172 GLU A O 1
ATOM 1437 N N . MET A 1 173 ? 9.711 -15.031 13.477 1 98.56 173 MET A N 1
ATOM 1438 C CA . MET A 1 173 ? 8.75 -15.797 12.688 1 98.56 173 MET A CA 1
ATOM 1439 C C . MET A 1 173 ? 8.953 -15.539 11.195 1 98.56 173 MET A C 1
ATOM 1441 O O . MET A 1 173 ? 9.008 -16.484 10.398 1 98.56 173 MET A O 1
ATOM 1445 N N . ILE A 1 174 ? 9.07 -14.273 10.844 1 98.88 174 ILE A N 1
ATOM 1446 C CA . ILE A 1 174 ? 9.211 -13.875 9.453 1 98.88 174 ILE A CA 1
ATOM 1447 C C . ILE A 1 174 ? 10.523 -14.406 8.883 1 98.88 174 ILE A C 1
ATOM 1449 O O . ILE A 1 174 ? 10.555 -14.953 7.781 1 98.88 174 ILE A O 1
ATOM 1453 N N . LYS A 1 175 ? 11.578 -14.305 9.664 1 98.88 175 LYS A N 1
ATOM 1454 C CA . LYS A 1 175 ? 12.875 -14.82 9.234 1 98.88 175 LYS A CA 1
ATOM 1455 C C . LYS A 1 175 ? 12.82 -16.328 9 1 98.88 175 LYS A C 1
ATOM 1457 O O . LYS A 1 175 ? 13.336 -16.828 7.996 1 98.88 175 LYS A O 1
ATOM 1462 N N . LYS A 1 176 ? 12.219 -17.016 9.898 1 98.75 176 LYS A N 1
ATOM 1463 C CA . LYS A 1 176 ? 12.094 -18.469 9.773 1 98.75 176 LYS A CA 1
ATOM 1464 C C . LYS A 1 176 ? 11.258 -18.844 8.555 1 98.75 176 LYS A C 1
ATOM 1466 O O . LYS A 1 176 ? 11.586 -19.797 7.84 1 98.75 176 LYS A O 1
ATOM 1471 N N . ASP A 1 177 ? 10.156 -18.141 8.352 1 98.88 177 ASP A N 1
ATOM 1472 C CA . ASP A 1 177 ? 9.32 -18.375 7.176 1 98.88 177 ASP A CA 1
ATOM 1473 C C . ASP A 1 177 ? 10.133 -18.25 5.891 1 98.88 177 ASP A C 1
ATOM 1475 O O . ASP A 1 177 ? 10.047 -19.094 5.004 1 98.88 177 ASP A O 1
ATOM 1479 N N . ILE A 1 178 ? 10.914 -17.188 5.793 1 98.88 178 ILE A N 1
ATOM 1480 C CA . ILE A 1 178 ? 11.719 -16.922 4.605 1 98.88 178 ILE A CA 1
ATOM 1481 C C . ILE A 1 178 ? 12.781 -18 4.449 1 98.88 178 ILE A C 1
ATOM 1483 O O . ILE A 1 178 ? 12.984 -18.531 3.35 1 98.88 178 ILE A O 1
ATOM 1487 N N . GLU A 1 179 ? 13.391 -18.391 5.543 1 98.69 179 GLU A N 1
ATOM 1488 C CA . GLU A 1 179 ? 14.406 -19.438 5.523 1 98.69 179 GLU A CA 1
ATOM 1489 C C . GLU A 1 179 ? 13.836 -20.75 5.016 1 98.69 179 GLU A C 1
ATOM 1491 O O . GLU A 1 179 ? 14.406 -21.391 4.129 1 98.69 179 GLU A O 1
ATOM 1496 N N . LEU A 1 180 ? 12.727 -21.156 5.555 1 98.69 180 LEU A N 1
ATOM 1497 C CA . LEU A 1 180 ? 12.102 -22.422 5.148 1 98.69 180 LEU A CA 1
ATOM 1498 C C . LEU A 1 180 ? 11.633 -22.344 3.703 1 98.69 180 LEU A C 1
ATOM 1500 O O . LEU A 1 180 ? 11.773 -23.312 2.949 1 98.69 180 LEU A O 1
ATOM 1504 N N . GLY A 1 181 ? 11 -21.203 3.346 1 98.69 181 GLY A N 1
ATOM 1505 C CA . GLY A 1 181 ? 10.609 -21.016 1.956 1 98.69 181 GLY A CA 1
ATOM 1506 C C . GLY A 1 181 ? 11.758 -21.234 0.984 1 98.69 181 GLY A C 1
ATOM 1507 O O . GLY A 1 181 ? 11.625 -21.984 0.013 1 98.69 181 GLY A O 1
ATOM 1508 N N . LEU A 1 182 ? 12.906 -20.609 1.277 1 98.62 182 LEU A N 1
ATOM 1509 C CA . LEU A 1 182 ? 14.047 -20.672 0.377 1 98.62 182 LEU A CA 1
ATOM 1510 C C . LEU A 1 182 ? 14.758 -22.016 0.47 1 98.62 182 LEU A C 1
ATOM 1512 O O . LEU A 1 182 ? 15.398 -22.453 -0.488 1 98.62 182 LEU A O 1
ATOM 1516 N N . LYS A 1 183 ? 14.617 -22.703 1.566 1 98.44 183 LYS A N 1
ATOM 1517 C CA . LYS A 1 183 ? 15.219 -24.016 1.735 1 98.44 183 LYS A CA 1
ATOM 1518 C C . LYS A 1 183 ? 14.492 -25.062 0.892 1 98.44 183 LYS A C 1
ATOM 1520 O O . LYS A 1 183 ? 15.125 -25.938 0.29 1 98.44 183 LYS A O 1
ATOM 1525 N N . TYR A 1 184 ? 13.188 -24.953 0.759 1 98.5 184 TYR A N 1
ATOM 1526 C CA . TYR A 1 184 ? 12.414 -26.078 0.241 1 98.5 184 TYR A CA 1
ATOM 1527 C C . TYR A 1 184 ? 11.859 -25.766 -1.141 1 98.5 184 TYR A C 1
ATOM 1529 O O . TYR A 1 184 ? 11.477 -26.672 -1.885 1 98.5 184 TYR A O 1
ATOM 1537 N N . PHE A 1 185 ? 11.742 -24.531 -1.521 1 98.75 185 PHE A N 1
ATOM 1538 C CA . PHE A 1 185 ? 11.07 -24.188 -2.768 1 98.75 185 PHE A CA 1
ATOM 1539 C C . PHE A 1 185 ? 12.008 -23.453 -3.705 1 98.75 185 PHE A C 1
ATOM 1541 O O . PHE A 1 185 ? 13.008 -22.875 -3.266 1 98.75 185 PHE A O 1
ATOM 1548 N N . LYS A 1 186 ? 11.68 -23.422 -4.965 1 98.44 186 LYS A N 1
ATOM 1549 C CA . LYS A 1 186 ? 12.516 -22.797 -5.984 1 98.44 186 LYS A CA 1
ATOM 1550 C C . LYS A 1 186 ? 12.5 -21.281 -5.848 1 98.44 186 LYS A C 1
ATOM 1552 O O . LYS A 1 186 ? 13.484 -20.609 -6.152 1 98.44 186 LYS A O 1
ATOM 1557 N N . ALA A 1 187 ? 11.352 -20.734 -5.438 1 98.5 187 ALA A N 1
ATOM 1558 C CA . ALA A 1 187 ? 11.18 -19.297 -5.27 1 98.5 187 ALA A CA 1
ATOM 1559 C C . ALA A 1 187 ? 10.133 -19 -4.203 1 98.5 187 ALA A C 1
ATOM 1561 O O . ALA A 1 187 ? 9.391 -19.875 -3.783 1 98.5 187 ALA A O 1
ATOM 1562 N N . ILE A 1 188 ? 10.164 -17.797 -3.717 1 98.75 188 ILE A N 1
ATOM 1563 C CA . ILE A 1 188 ? 9.117 -17.344 -2.812 1 98.75 188 ILE A CA 1
ATOM 1564 C C . ILE A 1 188 ? 8.641 -15.945 -3.23 1 98.75 188 ILE A C 1
ATOM 1566 O O . ILE A 1 188 ? 9.391 -15.195 -3.865 1 98.75 188 ILE A O 1
ATOM 1570 N N . THR A 1 189 ? 7.426 -15.672 -2.973 1 98.62 189 THR A N 1
ATOM 1571 C CA . THR A 1 189 ? 6.879 -14.32 -3.016 1 98.62 189 THR A CA 1
ATOM 1572 C C . THR A 1 189 ? 6.574 -13.82 -1.607 1 98.62 189 THR A C 1
ATOM 1574 O O . THR A 1 189 ? 5.895 -14.492 -0.834 1 98.62 189 THR A O 1
ATOM 1577 N N . ILE A 1 190 ? 7.156 -12.727 -1.296 1 98.81 190 ILE A N 1
ATOM 1578 C CA . ILE A 1 190 ? 6.898 -12.102 -0.003 1 98.81 190 ILE A CA 1
ATOM 1579 C C . ILE A 1 190 ? 5.902 -10.953 -0.174 1 98.81 190 ILE A C 1
ATOM 1581 O O . ILE A 1 190 ? 6.211 -9.945 -0.81 1 98.81 190 ILE A O 1
ATOM 1585 N N . ASN A 1 191 ? 4.734 -11.156 0.385 1 98.44 191 ASN A N 1
ATOM 1586 C CA . ASN A 1 191 ? 3.688 -10.141 0.369 1 98.44 191 ASN A CA 1
ATOM 1587 C C . ASN A 1 191 ? 3.658 -9.344 1.67 1 98.44 191 ASN A C 1
ATOM 1589 O O . ASN A 1 191 ? 3.338 -9.891 2.729 1 98.44 191 ASN A O 1
ATOM 1593 N N . ILE A 1 192 ? 3.98 -8.062 1.587 1 98.38 192 ILE A N 1
ATOM 1594 C CA . ILE A 1 192 ? 3.82 -7.203 2.754 1 98.38 192 ILE A CA 1
ATOM 1595 C C . ILE A 1 192 ? 2.359 -6.781 2.887 1 98.38 192 ILE A C 1
ATOM 1597 O O . ILE A 1 192 ? 1.792 -6.188 1.965 1 98.38 192 ILE A O 1
ATOM 1601 N N . PHE A 1 193 ? 1.826 -7.07 4.008 1 98.19 193 PHE A N 1
ATOM 1602 C CA . PHE A 1 193 ? 0.384 -6.938 4.176 1 98.19 193 PHE A CA 1
ATOM 1603 C C . PHE A 1 193 ? -0.036 -5.473 4.109 1 98.19 193 PHE A C 1
ATOM 1605 O O . PHE A 1 193 ? 0.628 -4.605 4.68 1 98.19 193 PHE A O 1
ATOM 1612 N N . VAL A 1 194 ? -1.109 -5.215 3.461 1 94.75 194 VAL A N 1
ATOM 1613 C CA . VAL A 1 194 ? -1.776 -3.918 3.408 1 94.75 194 VAL A CA 1
ATOM 1614 C C . VAL A 1 194 ? -3.195 -4.043 3.959 1 94.75 194 VAL A C 1
ATOM 1616 O O . VAL A 1 194 ? -3.934 -4.957 3.586 1 94.75 194 VAL A O 1
ATOM 1619 N N . ASN A 1 195 ? -3.521 -3.135 4.859 1 92.75 195 ASN A N 1
ATOM 1620 C CA . ASN A 1 195 ? -4.883 -3.174 5.383 1 92.75 195 ASN A CA 1
ATOM 1621 C C . ASN A 1 195 ? -5.918 -3.191 4.258 1 92.75 195 ASN A C 1
ATOM 1623 O O . ASN A 1 195 ? -5.832 -2.398 3.32 1 92.75 195 ASN A O 1
ATOM 1627 N N . ASN A 1 196 ? -6.875 -4.121 4.359 1 90.5 196 ASN A N 1
ATOM 1628 C CA . ASN A 1 196 ? -7.809 -4.316 3.258 1 90.5 196 ASN A CA 1
ATOM 1629 C C . ASN A 1 196 ? -9.234 -4.512 3.76 1 90.5 196 ASN A C 1
ATOM 1631 O O . ASN A 1 196 ? -10.039 -5.184 3.109 1 90.5 196 ASN A O 1
ATOM 1635 N N . GLY A 1 197 ? -9.5 -4.066 4.953 1 86.94 197 GLY A N 1
ATOM 1636 C CA . GLY A 1 197 ? -10.844 -4.121 5.504 1 86.94 197 GLY A CA 1
ATOM 1637 C C . GLY A 1 197 ? -11.117 -5.398 6.273 1 86.94 197 GLY A C 1
ATOM 1638 O O . GLY A 1 197 ? -12.195 -5.559 6.852 1 86.94 197 GLY A O 1
ATOM 1639 N N . THR A 1 198 ? -10.172 -6.316 6.309 1 93.06 198 THR A N 1
ATOM 1640 C CA . THR A 1 198 ? -10.352 -7.566 7.031 1 93.06 198 THR A CA 1
ATOM 1641 C C . THR A 1 198 ? -9.93 -7.418 8.492 1 93.06 198 THR A C 1
ATOM 1643 O O . THR A 1 198 ? -9.523 -6.332 8.914 1 93.06 198 THR A O 1
ATOM 1646 N N . ALA A 1 199 ? -10.07 -8.492 9.242 1 92.81 199 ALA A N 1
ATOM 1647 C CA . ALA A 1 199 ? -9.758 -8.484 10.664 1 92.81 199 ALA A CA 1
ATOM 1648 C C . ALA A 1 199 ? -8.258 -8.375 10.898 1 92.81 199 ALA A C 1
ATOM 1650 O O . ALA A 1 199 ? -7.816 -7.855 11.93 1 92.81 199 ALA A O 1
ATOM 1651 N N . VAL A 1 200 ? -7.5 -8.875 9.945 1 96.38 200 VAL A N 1
ATOM 1652 C CA . VAL A 1 200 ? -6.043 -8.82 10.047 1 96.38 200 VAL A CA 1
ATOM 1653 C C . VAL A 1 200 ? -5.559 -7.395 9.797 1 96.38 200 VAL A C 1
ATOM 1655 O O . VAL A 1 200 ? -6.047 -6.719 8.891 1 96.38 200 VAL A O 1
ATOM 1658 N N . LYS A 1 201 ? -4.555 -6.953 10.672 1 95.12 201 LYS A N 1
ATOM 1659 C CA . LYS A 1 201 ? -4.074 -5.578 10.57 1 95.12 201 LYS A CA 1
ATOM 1660 C C . LYS A 1 201 ? -2.58 -5.543 10.25 1 95.12 201 LYS A C 1
ATOM 1662 O O . LYS A 1 201 ? -1.824 -6.406 10.703 1 95.12 201 LYS A O 1
ATOM 1667 N N . ARG A 1 202 ? -2.217 -4.57 9.539 1 96.38 202 ARG A N 1
ATOM 1668 C CA . ARG A 1 202 ? -0.83 -4.309 9.164 1 96.38 202 ARG A CA 1
ATOM 1669 C C . ARG A 1 202 ? -0.005 -3.893 10.383 1 96.38 202 ARG A C 1
ATOM 1671 O O . ARG A 1 202 ? -0.48 -3.141 11.234 1 96.38 202 ARG A O 1
ATOM 1678 N N . ASP A 1 203 ? 1.206 -4.383 10.539 1 96.88 203 ASP A N 1
ATOM 1679 C CA . ASP A 1 203 ? 2.188 -3.926 11.516 1 96.88 203 ASP A CA 1
ATOM 1680 C C . ASP A 1 203 ? 3.238 -3.031 10.867 1 96.88 203 ASP A C 1
ATOM 1682 O O . ASP A 1 203 ? 4.211 -3.523 10.289 1 96.88 203 ASP A O 1
ATOM 1686 N N . VAL A 1 204 ? 3.117 -1.791 11.023 1 94.56 204 VAL A N 1
ATOM 1687 C CA . VAL A 1 204 ? 3.938 -0.8 10.328 1 94.56 204 VAL A CA 1
ATOM 1688 C C . VAL A 1 204 ? 5.387 -0.918 10.797 1 94.56 204 VAL A C 1
ATOM 1690 O O . VAL A 1 204 ? 6.316 -0.742 10 1 94.56 204 VAL A O 1
ATOM 1693 N N . GLU A 1 205 ? 5.574 -1.177 12.047 1 94.19 205 GLU A N 1
ATOM 1694 C CA . GLU A 1 205 ? 6.934 -1.307 12.57 1 94.19 205 GLU A CA 1
ATOM 1695 C C . GLU A 1 205 ? 7.648 -2.502 11.945 1 94.19 205 GLU A C 1
ATOM 1697 O O . GLU A 1 205 ? 8.852 -2.439 11.68 1 94.19 205 GLU A O 1
ATOM 1702 N N . LEU A 1 206 ? 6.922 -3.574 11.727 1 97.38 206 LEU A N 1
ATOM 1703 C CA . LEU A 1 206 ? 7.508 -4.734 11.062 1 97.38 206 LEU A CA 1
ATOM 1704 C C . LEU A 1 206 ? 7.844 -4.418 9.609 1 97.38 206 LEU A C 1
ATOM 1706 O O . LEU A 1 206 ? 8.828 -4.926 9.062 1 97.38 206 LEU A O 1
ATOM 1710 N N . VAL A 1 207 ? 6.996 -3.625 8.961 1 97 207 VAL A N 1
ATOM 1711 C CA . VAL A 1 207 ? 7.277 -3.215 7.59 1 97 207 VAL A CA 1
ATOM 1712 C C . VAL A 1 207 ? 8.602 -2.453 7.539 1 97 207 VAL A C 1
ATOM 1714 O O . VAL A 1 207 ? 9.469 -2.758 6.715 1 97 207 VAL A O 1
ATOM 1717 N N . LYS A 1 208 ? 8.758 -1.463 8.414 1 94 208 LYS A N 1
ATOM 1718 C CA . LYS A 1 208 ? 9.969 -0.65 8.461 1 94 208 LYS A CA 1
ATOM 1719 C C . LYS A 1 208 ? 11.203 -1.515 8.711 1 94 208 LYS A C 1
ATOM 1721 O O . LYS A 1 208 ? 12.219 -1.366 8.039 1 94 208 LYS A O 1
ATOM 1726 N N . TRP A 1 209 ? 11.039 -2.418 9.695 1 96.5 209 TRP A N 1
ATOM 1727 C CA . TRP A 1 209 ? 12.133 -3.344 9.984 1 96.5 209 TRP A CA 1
ATOM 1728 C C . TRP A 1 209 ? 12.5 -4.148 8.734 1 96.5 209 TRP A C 1
ATOM 1730 O O . TRP A 1 209 ? 13.68 -4.27 8.398 1 96.5 209 TRP A O 1
ATOM 1740 N N . PHE A 1 210 ? 11.539 -4.699 8.031 1 98.31 210 PHE A N 1
ATOM 1741 C CA . PHE A 1 210 ? 11.773 -5.578 6.895 1 98.31 210 PHE A CA 1
ATOM 1742 C C . PHE A 1 210 ? 12.523 -4.848 5.789 1 98.31 210 PHE A C 1
ATOM 1744 O O . PHE A 1 210 ? 13.531 -5.34 5.285 1 98.31 210 PHE A O 1
ATOM 1751 N N . VAL A 1 211 ? 12.078 -3.66 5.426 1 95.44 211 VAL A N 1
ATOM 1752 C CA . VAL A 1 211 ? 12.648 -2.965 4.277 1 95.44 211 VAL A CA 1
ATOM 1753 C C . VAL A 1 211 ? 14.047 -2.445 4.633 1 95.44 211 VAL A C 1
ATOM 1755 O O . VAL A 1 211 ? 14.883 -2.244 3.75 1 95.44 211 VAL A O 1
ATOM 1758 N N . GLN A 1 212 ? 14.305 -2.283 5.926 1 93.44 212 GLN A N 1
ATOM 1759 C CA . GLN A 1 212 ? 15.609 -1.789 6.348 1 93.44 212 GLN A CA 1
ATOM 1760 C C . GLN A 1 212 ? 16.594 -2.938 6.555 1 93.44 212 GLN A C 1
ATOM 1762 O O . GLN A 1 212 ? 17.703 -2.918 6.02 1 93.44 212 GLN A O 1
ATOM 1767 N N . ASP A 1 213 ? 16.125 -3.945 7.32 1 95.44 213 ASP A N 1
ATOM 1768 C CA . ASP A 1 213 ? 17.047 -4.961 7.816 1 95.44 213 ASP A CA 1
ATOM 1769 C C . ASP A 1 213 ? 17.094 -6.172 6.883 1 95.44 213 ASP A C 1
ATOM 1771 O O . ASP A 1 213 ? 18.031 -6.969 6.926 1 95.44 213 ASP A O 1
ATOM 1775 N N . MET A 1 214 ? 16.047 -6.328 6.117 1 96.94 214 MET A N 1
ATOM 1776 C CA . MET A 1 214 ? 15.984 -7.492 5.234 1 96.94 214 MET A CA 1
ATOM 1777 C C . MET A 1 214 ? 16.141 -7.074 3.775 1 96.94 214 MET A C 1
ATOM 1779 O O . MET A 1 214 ? 15.711 -7.785 2.869 1 96.94 214 MET A O 1
ATOM 1783 N N . LYS A 1 215 ? 16.828 -5.957 3.51 1 93.25 215 LYS A N 1
ATOM 1784 C CA . LYS A 1 215 ? 16.922 -5.344 2.189 1 93.25 215 LYS A CA 1
ATOM 1785 C C . LYS A 1 215 ? 17.688 -6.238 1.218 1 93.25 215 LYS A C 1
ATOM 1787 O O . LYS A 1 215 ? 17.5 -6.148 0.003 1 93.25 215 LYS A O 1
ATOM 1792 N N . HIS A 1 216 ? 18.547 -7.121 1.718 1 95.69 216 HIS A N 1
ATOM 1793 C CA . HIS A 1 216 ? 19.312 -8.023 0.866 1 95.69 216 HIS A CA 1
ATOM 1794 C C . HIS A 1 216 ? 18.406 -8.93 0.055 1 95.69 216 HIS A C 1
ATOM 1796 O O . HIS A 1 216 ? 18.781 -9.398 -1.025 1 95.69 216 HIS A O 1
ATOM 1802 N N . LEU A 1 217 ? 17.188 -9.18 0.485 1 97.62 217 LEU A N 1
ATOM 1803 C CA . LEU A 1 217 ? 16.234 -10.062 -0.17 1 97.62 217 LEU A CA 1
ATOM 1804 C C . LEU A 1 217 ? 15.773 -9.477 -1.496 1 97.62 217 LEU A C 1
ATOM 1806 O O . LEU A 1 217 ? 15.375 -10.211 -2.402 1 97.62 217 LEU A O 1
ATOM 1810 N N . PHE A 1 218 ? 15.836 -8.172 -1.641 1 95.25 218 PHE A N 1
ATOM 1811 C CA . PHE A 1 218 ? 15.398 -7.508 -2.863 1 95.25 218 PHE A CA 1
ATOM 1812 C C . PHE A 1 218 ? 16.297 -7.879 -4.031 1 95.25 218 PHE A C 1
ATOM 1814 O O . PHE A 1 218 ? 15.906 -7.773 -5.191 1 95.25 218 PHE A O 1
ATOM 1821 N N . ASN A 1 219 ? 17.516 -8.391 -3.697 1 94.12 219 ASN A N 1
ATOM 1822 C CA . ASN A 1 219 ? 18.484 -8.719 -4.738 1 94.12 219 ASN A CA 1
ATOM 1823 C C . ASN A 1 219 ? 18.562 -10.227 -4.973 1 94.12 219 ASN A C 1
ATOM 1825 O O . ASN A 1 219 ? 19.344 -10.688 -5.801 1 94.12 219 ASN A O 1
ATOM 1829 N N . ASP A 1 220 ? 17.781 -10.984 -4.266 1 96.62 220 ASP A N 1
ATOM 1830 C CA . ASP A 1 220 ? 17.734 -12.43 -4.449 1 96.62 220 ASP A CA 1
ATOM 1831 C C . ASP A 1 220 ? 16.844 -12.812 -5.629 1 96.62 220 ASP A C 1
ATOM 1833 O O . ASP A 1 220 ? 15.664 -12.461 -5.66 1 96.62 220 ASP A O 1
ATOM 1837 N N . ASP A 1 221 ? 17.344 -13.547 -6.543 1 96.19 221 ASP A N 1
ATOM 1838 C CA . ASP A 1 221 ? 16.656 -13.875 -7.789 1 96.19 221 ASP A CA 1
ATOM 1839 C C . ASP A 1 221 ? 15.539 -14.883 -7.551 1 96.19 221 ASP A C 1
ATOM 1841 O O . ASP A 1 221 ? 14.758 -15.18 -8.461 1 96.19 221 ASP A O 1
ATOM 1845 N N . ARG A 1 222 ? 15.367 -15.406 -6.324 1 98 222 ARG A N 1
ATOM 1846 C CA . ARG A 1 222 ? 14.32 -16.375 -6.004 1 98 222 ARG A CA 1
ATOM 1847 C C . ARG A 1 222 ? 13.203 -15.719 -5.191 1 98 222 ARG A C 1
ATOM 1849 O O . ARG A 1 222 ? 12.227 -16.375 -4.84 1 98 222 ARG A O 1
ATOM 1856 N N . VAL A 1 223 ? 13.453 -14.359 -4.898 1 98.62 223 VAL A N 1
ATOM 1857 C CA . VAL A 1 223 ? 12.539 -13.688 -3.986 1 98.62 223 VAL A CA 1
ATOM 1858 C C . VAL A 1 223 ? 11.852 -12.523 -4.703 1 98.62 223 VAL A C 1
ATOM 1860 O O . VAL A 1 223 ? 12.508 -11.555 -5.105 1 98.62 223 VAL A O 1
ATOM 1863 N N . GLU A 1 224 ? 10.609 -12.633 -4.902 1 98 224 GLU A N 1
ATOM 1864 C CA . GLU A 1 224 ? 9.797 -11.516 -5.371 1 98 224 GLU A CA 1
ATOM 1865 C C . GLU A 1 224 ? 9.078 -10.836 -4.211 1 98 224 GLU A C 1
ATOM 1867 O O . GLU A 1 224 ? 8.32 -11.477 -3.48 1 98 224 GLU A O 1
ATOM 1872 N N . ILE A 1 225 ? 9.344 -9.562 -4.02 1 98 225 ILE A N 1
ATOM 1873 C CA . ILE A 1 225 ? 8.766 -8.836 -2.896 1 98 225 ILE A CA 1
ATOM 1874 C C . ILE A 1 225 ? 7.699 -7.867 -3.402 1 98 225 ILE A C 1
ATOM 1876 O O . ILE A 1 225 ? 7.957 -7.062 -4.301 1 98 225 ILE A O 1
ATOM 1880 N N . LEU A 1 226 ? 6.527 -8.008 -2.914 1 97.56 226 LEU A N 1
ATOM 1881 C CA . LEU A 1 226 ? 5.445 -7.062 -3.152 1 97.56 226 LEU A CA 1
ATOM 1882 C C . LEU A 1 226 ? 5.25 -6.145 -1.952 1 97.56 226 LEU A C 1
ATOM 1884 O O . LEU A 1 226 ? 4.633 -6.531 -0.96 1 97.56 226 LEU A O 1
ATOM 1888 N N . ILE A 1 227 ? 5.688 -4.906 -2.094 1 96.94 227 ILE A N 1
ATOM 1889 C CA . ILE A 1 227 ? 5.562 -3.924 -1.021 1 96.94 227 ILE A CA 1
ATOM 1890 C C . ILE A 1 227 ? 4.105 -3.484 -0.889 1 96.94 227 ILE A C 1
ATOM 1892 O O . ILE A 1 227 ? 3.645 -3.166 0.209 1 96.94 227 ILE A O 1
ATOM 1896 N N . ASP A 1 228 ? 3.461 -3.52 -2.02 1 95.38 228 ASP A N 1
ATOM 1897 C CA . ASP A 1 228 ? 2.021 -3.297 -2.105 1 95.38 228 ASP A CA 1
ATOM 1898 C C . ASP A 1 228 ? 1.336 -4.418 -2.881 1 95.38 228 ASP A C 1
ATOM 1900 O O . ASP A 1 228 ? 1.885 -4.926 -3.861 1 95.38 228 ASP A O 1
ATOM 1904 N N . ASN A 1 229 ? 0.123 -4.695 -2.453 1 91.69 229 ASN A N 1
ATOM 1905 C CA . ASN A 1 229 ? -0.588 -5.801 -3.092 1 91.69 229 ASN A CA 1
ATOM 1906 C C . ASN A 1 229 ? -0.936 -5.477 -4.543 1 91.69 229 ASN A C 1
ATOM 1908 O O . ASN A 1 229 ? -1.304 -6.367 -5.309 1 91.69 229 ASN A O 1
ATOM 1912 N N . LYS A 1 230 ? -0.724 -4.223 -4.973 1 93.5 230 LYS A N 1
ATOM 1913 C CA . LYS A 1 230 ? -1.046 -3.824 -6.34 1 93.5 230 LYS A CA 1
ATOM 1914 C C . LYS A 1 230 ? 0.214 -3.725 -7.195 1 93.5 230 LYS A C 1
ATOM 1916 O O . LYS A 1 230 ? 0.151 -3.314 -8.359 1 93.5 230 LYS A O 1
ATOM 1921 N N . ASP A 1 231 ? 1.309 -4.199 -6.688 1 94.81 231 ASP A N 1
ATOM 1922 C CA . ASP A 1 231 ? 2.596 -4.008 -7.348 1 94.81 231 ASP A CA 1
ATOM 1923 C C . ASP A 1 231 ? 2.695 -4.859 -8.609 1 94.81 231 ASP A C 1
ATOM 1925 O O . ASP A 1 231 ? 3.529 -4.598 -9.477 1 94.81 231 ASP A O 1
ATOM 1929 N N . LEU A 1 232 ? 1.826 -5.891 -8.711 1 94.75 232 LEU A N 1
ATOM 1930 C CA . LEU A 1 232 ? 1.842 -6.703 -9.922 1 94.75 232 LEU A CA 1
ATOM 1931 C C . LEU A 1 232 ? 1.044 -6.035 -11.031 1 94.75 232 LEU A C 1
ATOM 1933 O O . LEU A 1 232 ? 1.054 -6.5 -12.18 1 94.75 232 LEU A O 1
ATOM 1937 N N . GLY A 1 233 ? 0.312 -5.035 -10.695 1 92.75 233 GLY A N 1
ATOM 1938 C CA . GLY A 1 233 ? -0.367 -4.23 -11.703 1 92.75 233 GLY A CA 1
ATOM 1939 C C . GLY A 1 233 ? -1.817 -4.629 -11.898 1 92.75 233 GLY A C 1
ATOM 1940 O O . GLY A 1 233 ? -2.535 -4.008 -12.688 1 92.75 233 GLY A O 1
ATOM 1941 N N . VAL A 1 234 ? -2.221 -5.695 -11.203 1 93.62 234 VAL A N 1
ATOM 1942 C CA . VAL A 1 234 ? -3.613 -6.121 -11.289 1 93.62 234 VAL A CA 1
ATOM 1943 C C . VAL A 1 234 ? -4.27 -6.031 -9.914 1 93.62 234 VAL A C 1
ATOM 1945 O O . VAL A 1 234 ? -3.633 -6.316 -8.898 1 93.62 234 VAL A O 1
ATOM 1948 N N . PHE A 1 235 ? -5.508 -5.582 -9.945 1 90.06 235 PHE A N 1
ATOM 1949 C CA . PHE A 1 235 ? -6.277 -5.504 -8.703 1 90.06 235 PHE A CA 1
ATOM 1950 C C . PHE A 1 235 ? -7.758 -5.301 -8.992 1 90.06 235 PHE A C 1
ATOM 1952 O O . PHE A 1 235 ? -8.125 -4.84 -10.078 1 90.06 235 PHE A O 1
ATOM 1959 N N . GLU A 1 236 ? -8.523 -5.766 -8.031 1 82.25 236 GLU A N 1
ATOM 1960 C CA . GLU A 1 236 ? -9.953 -5.504 -8.125 1 82.25 236 GLU A CA 1
ATOM 1961 C C . GLU A 1 236 ? -10.344 -4.254 -7.336 1 82.25 236 GLU A C 1
ATOM 1963 O O . GLU A 1 236 ? -9.695 -3.916 -6.34 1 82.25 236 GLU A O 1
ATOM 1968 N N . GLN A 1 237 ? -11.133 -3.238 -7.797 1 65.31 237 GLN A N 1
ATOM 1969 C CA . GLN A 1 237 ? -11.578 -2.047 -7.082 1 65.31 237 GLN A CA 1
ATOM 1970 C C . GLN A 1 237 ? -12.75 -2.369 -6.156 1 65.31 237 GLN A C 1
ATOM 1972 O O . GLN A 1 237 ? -13.578 -3.229 -6.465 1 65.31 237 GLN A O 1
ATOM 1977 N N . MET B 1 1 ? -16.203 0.003 5.734 1 61.22 1 MET B N 1
ATOM 1978 C CA . MET B 1 1 ? -16.281 1.289 6.418 1 61.22 1 MET B CA 1
ATOM 1979 C C . MET B 1 1 ? -14.883 1.8 6.766 1 61.22 1 MET B C 1
ATOM 1981 O O . MET B 1 1 ? -13.977 1.01 7.043 1 61.22 1 MET B O 1
ATOM 1985 N N . GLY B 1 2 ? -14.508 3.037 6.391 1 83.44 2 GLY B N 1
ATOM 1986 C CA . GLY B 1 2 ? -13.203 3.617 6.645 1 83.44 2 GLY B CA 1
ATOM 1987 C C . GLY B 1 2 ? -12.891 3.758 8.125 1 83.44 2 GLY B C 1
ATOM 1988 O O . GLY B 1 2 ? -13.703 3.396 8.969 1 83.44 2 GLY B O 1
ATOM 1989 N N . VAL B 1 3 ? -11.75 3.861 8.492 1 91.62 3 VAL B N 1
ATOM 1990 C CA . VAL B 1 3 ? -11.25 4.141 9.836 1 91.62 3 VAL B CA 1
ATOM 1991 C C . VAL B 1 3 ? -10.867 5.613 9.945 1 91.62 3 VAL B C 1
ATOM 1993 O O . VAL B 1 3 ? -10.055 6.113 9.164 1 91.62 3 VAL B O 1
ATOM 1996 N N . ARG B 1 4 ? -11.453 6.297 10.969 1 96.81 4 ARG B N 1
ATOM 1997 C CA . ARG B 1 4 ? -11.289 7.746 10.961 1 96.81 4 ARG B CA 1
ATOM 1998 C C . ARG B 1 4 ? -10.562 8.219 12.211 1 96.81 4 ARG B C 1
ATOM 2000 O O . ARG B 1 4 ? -10.336 9.422 12.391 1 96.81 4 ARG B O 1
ATOM 2007 N N . TYR B 1 5 ? -10.234 7.355 13.078 1 97.75 5 TYR B N 1
ATOM 2008 C CA . TYR B 1 5 ? -9.422 7.645 14.25 1 97.75 5 TYR B CA 1
ATOM 2009 C C . TYR B 1 5 ? -8.328 6.594 14.43 1 97.75 5 TYR B C 1
ATOM 2011 O O . TYR B 1 5 ? -8.57 5.402 14.227 1 97.75 5 TYR B O 1
ATOM 2019 N N . SER B 1 6 ? -7.137 7.098 14.773 1 97.38 6 SER B N 1
ATOM 2020 C CA . SER B 1 6 ? -6.047 6.168 15.062 1 97.38 6 SER B CA 1
ATOM 2021 C C . SER B 1 6 ? -5.016 6.797 15.992 1 97.38 6 SER B C 1
ATOM 2023 O O . SER B 1 6 ? -5.066 8 16.266 1 97.38 6 SER B O 1
ATOM 2025 N N . LYS B 1 7 ? -4.25 5.98 16.578 1 97.19 7 LYS B N 1
ATOM 2026 C CA . LYS B 1 7 ? -3.07 6.383 17.344 1 97.19 7 LYS B CA 1
ATOM 2027 C C . LYS B 1 7 ? -1.786 5.988 16.625 1 97.19 7 LYS B C 1
ATOM 2029 O O . LYS B 1 7 ? -1.574 4.812 16.312 1 97.19 7 LYS B O 1
ATOM 2034 N N . VAL B 1 8 ? -1.03 6.945 16.234 1 95.69 8 VAL B N 1
ATOM 2035 C CA . VAL B 1 8 ? 0.297 6.703 15.68 1 95.69 8 VAL B CA 1
ATOM 2036 C C . VAL B 1 8 ? 1.31 6.547 16.812 1 95.69 8 VAL B C 1
ATOM 2038 O O . VAL B 1 8 ? 1.502 7.465 17.609 1 95.69 8 VAL B O 1
ATOM 2041 N N . GLU B 1 9 ? 1.925 5.414 16.844 1 90.94 9 GLU B N 1
ATOM 2042 C CA . GLU B 1 9 ? 2.875 5.129 17.906 1 90.94 9 GLU B CA 1
ATOM 2043 C C . GLU B 1 9 ? 4.312 5.309 17.438 1 90.94 9 GLU B C 1
ATOM 2045 O O . GLU B 1 9 ? 4.562 5.453 16.234 1 90.94 9 GLU B O 1
ATOM 2050 N N . GLY B 1 10 ? 5.23 5.359 18.375 1 87.69 10 GLY B N 1
ATOM 2051 C CA . GLY B 1 10 ? 6.637 5.445 18.031 1 87.69 10 GLY B CA 1
ATOM 2052 C C . GLY B 1 10 ? 7.16 6.867 17.984 1 87.69 10 GLY B C 1
ATOM 2053 O O . GLY B 1 10 ? 6.793 7.691 18.828 1 87.69 10 GLY B O 1
ATOM 2054 N N . LYS B 1 11 ? 8.047 7.121 17 1 88.25 11 LYS B N 1
ATOM 2055 C CA . LYS B 1 11 ? 8.828 8.352 16.938 1 88.25 11 LYS B CA 1
ATOM 2056 C C . LYS B 1 11 ? 7.922 9.562 16.719 1 88.25 11 LYS B C 1
ATOM 2058 O O . LYS B 1 11 ? 8.203 10.648 17.219 1 88.25 11 LYS B O 1
ATOM 2063 N N . PHE B 1 12 ? 6.809 9.406 16.078 1 94.75 12 PHE B N 1
ATOM 2064 C CA . PHE B 1 12 ? 5.898 10.5 15.75 1 94.75 12 PHE B CA 1
ATOM 2065 C C . PHE B 1 12 ? 4.539 10.281 16.406 1 94.75 12 PHE B C 1
ATOM 2067 O O . PHE B 1 12 ? 3.502 10.422 15.758 1 94.75 12 PHE B O 1
ATOM 2074 N N . GLN B 1 13 ? 4.633 9.984 17.609 1 96.69 13 GLN B N 1
ATOM 2075 C CA . GLN B 1 13 ? 3.441 9.586 18.359 1 96.69 13 GLN B CA 1
ATOM 2076 C C . GLN B 1 13 ? 2.412 10.711 18.375 1 96.69 13 GLN B C 1
ATOM 2078 O O . GLN B 1 13 ? 2.754 11.859 18.656 1 96.69 13 GLN B O 1
ATOM 2083 N N . ARG B 1 14 ? 1.237 10.43 18.109 1 98.62 14 ARG B N 1
ATOM 2084 C CA . ARG B 1 14 ? 0.116 11.367 18.141 1 98.62 14 ARG B CA 1
ATOM 2085 C C . ARG B 1 14 ? -1.206 10.641 17.906 1 98.62 14 ARG B C 1
ATOM 2087 O O . ARG B 1 14 ? -1.223 9.508 17.422 1 98.62 14 ARG B O 1
ATOM 2094 N N . GLU B 1 15 ? -2.275 11.266 18.281 1 98.81 15 GLU B N 1
ATOM 2095 C CA . GLU B 1 15 ? -3.594 10.852 17.812 1 98.81 15 GLU B CA 1
ATOM 2096 C C . GLU B 1 15 ? -3.926 11.523 16.484 1 98.81 15 GLU B C 1
ATOM 2098 O O . GLU B 1 15 ? -3.51 12.656 16.219 1 98.81 15 GLU B O 1
ATOM 2103 N N . ILE B 1 16 ? -4.633 10.797 15.68 1 98.69 16 ILE B N 1
ATOM 2104 C CA . ILE B 1 16 ? -4.961 11.344 14.367 1 98.69 16 ILE B CA 1
ATOM 2105 C C . ILE B 1 16 ? -6.422 11.047 14.031 1 98.69 16 ILE B C 1
ATOM 2107 O O . ILE B 1 16 ? -6.922 9.953 14.312 1 98.69 16 ILE B O 1
ATOM 2111 N N . VAL B 1 17 ? -7.086 12.039 13.422 1 98.62 17 VAL B N 1
ATOM 2112 C CA . VAL B 1 17 ? -8.461 11.859 12.953 1 98.62 17 VAL B CA 1
ATOM 2113 C C . VAL B 1 17 ? -8.562 12.266 11.484 1 98.62 17 VAL B C 1
ATOM 2115 O O . VAL B 1 17 ? -7.918 13.219 11.047 1 98.62 17 VAL B O 1
ATOM 2118 N N . LEU B 1 18 ? -9.281 11.484 10.758 1 98 18 LEU B N 1
ATOM 2119 C CA . LEU B 1 18 ? -9.688 11.82 9.398 1 98 18 LEU B CA 1
ATOM 2120 C C . LEU B 1 18 ? -11.125 12.328 9.367 1 98 18 LEU B C 1
ATOM 2122 O O . LEU B 1 18 ? -12.07 11.562 9.547 1 98 18 LEU B O 1
ATOM 2126 N N . LEU B 1 19 ? -11.289 13.602 9.078 1 98.12 19 LEU B N 1
ATOM 2127 C CA . LEU B 1 19 ? -12.609 14.219 9.133 1 98.12 19 LEU B CA 1
ATOM 2128 C C . LEU B 1 19 ? -13.141 14.477 7.727 1 98.12 19 LEU B C 1
ATOM 2130 O O . LEU B 1 19 ? -12.367 14.625 6.777 1 98.12 19 LEU B O 1
ATOM 2134 N N . LYS B 1 20 ? -14.43 14.469 7.664 1 97.19 20 LYS B N 1
ATOM 2135 C CA . LYS B 1 20 ? -15.062 14.93 6.434 1 97.19 20 LYS B CA 1
ATOM 2136 C C . LYS B 1 20 ? -15.047 16.453 6.344 1 97.19 20 LYS B C 1
ATOM 2138 O O . LYS B 1 20 ? -15 17.141 7.367 1 97.19 20 LYS B O 1
ATOM 2143 N N . SER B 1 21 ? -15.094 16.938 5.176 1 97.56 21 SER B N 1
ATOM 2144 C CA . SER B 1 21 ? -15.094 18.375 4.961 1 97.56 21 SER B CA 1
ATOM 2145 C C . SER B 1 21 ? -15.805 18.75 3.66 1 97.56 21 SER B C 1
ATOM 2147 O O . SER B 1 21 ? -16.188 17.859 2.889 1 97.56 21 SER B O 1
ATOM 2149 N N . PHE B 1 22 ? -15.992 20.031 3.467 1 98.12 22 PHE B N 1
ATOM 2150 C CA . PHE B 1 22 ? -16.391 20.531 2.156 1 98.12 22 PHE B CA 1
ATOM 2151 C C . PHE B 1 22 ? -15.305 20.266 1.121 1 98.12 22 PHE B C 1
ATOM 2153 O O . PHE B 1 22 ? -14.172 19.953 1.476 1 98.12 22 PHE B O 1
ATOM 2160 N N . PRO B 1 23 ? -15.68 20.344 -0.149 1 97.38 23 PRO B N 1
ATOM 2161 C CA . PRO B 1 23 ? -14.695 20.078 -1.196 1 97.38 23 PRO B CA 1
ATOM 2162 C C . PRO B 1 23 ? -13.477 21 -1.118 1 97.38 23 PRO B C 1
ATOM 2164 O O . PRO B 1 23 ? -13.617 22.188 -0.813 1 97.38 23 PRO B O 1
ATOM 2167 N N . CYS B 1 24 ? -12.352 20.406 -1.37 1 96.06 24 CYS B N 1
ATOM 2168 C CA . CYS B 1 24 ? -11.117 21.172 -1.489 1 96.06 24 CYS B CA 1
ATOM 2169 C C . CYS B 1 24 ? -11.281 22.312 -2.488 1 96.06 24 CYS B C 1
ATOM 2171 O O . CYS B 1 24 ? -11.812 22.109 -3.584 1 96.06 24 CYS B O 1
ATOM 2173 N N . ALA B 1 25 ? -10.797 23.453 -2.117 1 94.25 25 ALA B N 1
ATOM 2174 C CA . ALA B 1 25 ? -10.945 24.656 -2.953 1 94.25 25 ALA B CA 1
ATOM 2175 C C . ALA B 1 25 ? -10.273 24.453 -4.309 1 94.25 25 ALA B C 1
ATOM 2177 O O . ALA B 1 25 ? -10.758 24.953 -5.328 1 94.25 25 ALA B O 1
ATOM 2178 N N . TYR B 1 26 ? -9.219 23.734 -4.422 1 95.44 26 TYR B N 1
ATOM 2179 C CA . TYR B 1 26 ? -8.547 23.438 -5.688 1 95.44 26 TYR B CA 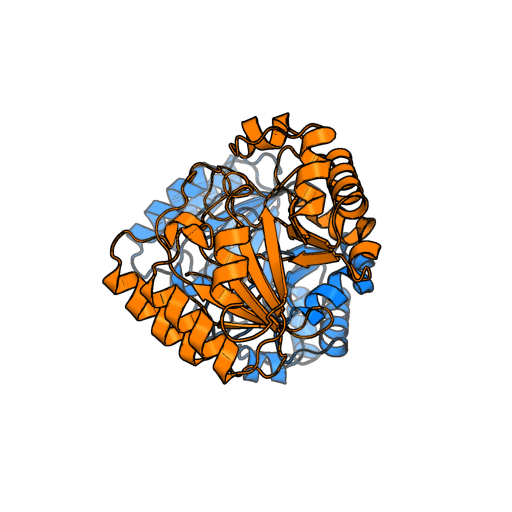1
ATOM 2180 C C . TYR B 1 26 ? -9.172 22.234 -6.367 1 95.44 26 TYR B C 1
ATOM 2182 O O . TYR B 1 26 ? -9.789 22.359 -7.43 1 95.44 26 TYR B O 1
ATOM 2190 N N . GLY B 1 27 ? -9.047 21.047 -5.781 1 94.88 27 GLY B N 1
ATOM 2191 C CA . GLY B 1 27 ? -9.797 19.844 -6.102 1 94.88 27 GLY B CA 1
ATOM 2192 C C . GLY B 1 27 ? -9.438 19.266 -7.461 1 94.88 27 GLY B C 1
ATOM 2193 O O . GLY B 1 27 ? -10.227 18.516 -8.047 1 94.88 27 GLY B O 1
ATOM 2194 N N . LYS B 1 28 ? -8.203 19.578 -7.969 1 96.06 28 LYS B N 1
ATOM 2195 C CA . LYS B 1 28 ? -7.941 19.188 -9.352 1 96.06 28 LYS B CA 1
ATOM 2196 C C . LYS B 1 28 ? -6.695 18.312 -9.453 1 96.06 28 LYS B C 1
ATOM 2198 O O . LYS B 1 28 ? -6.32 17.875 -10.539 1 96.06 28 LYS B O 1
ATOM 2203 N N . CYS B 1 29 ? -6.078 18.031 -8.336 1 97.81 29 CYS B N 1
ATOM 2204 C CA . CYS B 1 29 ? -4.84 17.266 -8.383 1 97.81 29 CYS B CA 1
ATOM 2205 C C . CYS B 1 29 ? -5.086 15.883 -8.969 1 97.81 29 CYS B C 1
ATOM 2207 O O . CYS B 1 29 ? -6.023 15.195 -8.578 1 97.81 29 CYS B O 1
ATOM 2209 N N . SER B 1 30 ? -4.234 15.383 -9.828 1 97.75 30 SER B N 1
ATOM 2210 C CA . SER B 1 30 ? -4.461 14.188 -10.633 1 97.75 30 SER B CA 1
ATOM 2211 C C . SER B 1 30 ? -4.207 12.922 -9.82 1 97.75 30 SER B C 1
ATOM 2213 O O . SER B 1 30 ? -4.574 11.82 -10.242 1 97.75 30 SER B O 1
ATOM 2215 N N . PHE B 1 31 ? -3.6 13.07 -8.688 1 97.06 31 PHE B N 1
ATOM 2216 C CA . PHE B 1 31 ? -3.236 11.914 -7.879 1 97.06 31 PHE B CA 1
ATOM 2217 C C . PHE B 1 31 ? -4.176 11.773 -6.688 1 97.06 31 PHE B C 1
ATOM 2219 O O . PHE B 1 31 ? -4.078 10.805 -5.93 1 97.06 31 PHE B O 1
ATOM 2226 N N . CYS B 1 32 ? -5.051 12.68 -6.434 1 95.44 32 CYS B N 1
ATOM 2227 C CA . CYS B 1 32 ? -5.785 12.766 -5.176 1 95.44 32 CYS B CA 1
ATOM 2228 C C . CYS B 1 32 ? -7.113 12.023 -5.266 1 95.44 32 CYS B C 1
ATOM 2230 O O . CYS B 1 32 ? -7.957 12.359 -6.105 1 95.44 32 CYS B O 1
ATOM 2232 N N . ASN B 1 33 ? -7.258 11.055 -4.355 1 91.19 33 ASN B N 1
ATOM 2233 C CA . ASN B 1 33 ? -8.57 10.414 -4.293 1 91.19 33 ASN B CA 1
ATOM 2234 C C . ASN B 1 33 ? -9.297 10.766 -2.998 1 91.19 33 ASN B C 1
ATOM 2236 O O . ASN B 1 33 ? -10.391 10.258 -2.738 1 91.19 33 ASN B O 1
ATOM 2240 N N . TYR B 1 34 ? -8.734 11.656 -2.23 1 89 34 TYR B N 1
ATOM 2241 C CA . TYR B 1 34 ? -9.359 12.102 -0.987 1 89 34 TYR B CA 1
ATOM 2242 C C . TYR B 1 34 ? -10.617 12.906 -1.267 1 89 34 TYR B C 1
ATOM 2244 O O . TYR B 1 34 ? -11.492 13.031 -0.401 1 89 34 TYR B O 1
ATOM 2252 N N . ILE B 1 35 ? -10.703 13.438 -2.424 1 90.19 35 ILE B N 1
ATOM 2253 C CA . ILE B 1 35 ? -11.836 14.297 -2.766 1 90.19 35 ILE B CA 1
ATOM 2254 C C . ILE B 1 35 ? -13.117 13.469 -2.77 1 90.19 35 ILE B C 1
ATOM 2256 O O . ILE B 1 35 ? -14.219 14.023 -2.703 1 90.19 35 ILE B O 1
ATOM 2260 N N . GLU B 1 36 ? -12.93 12.172 -2.861 1 90.5 36 GLU B N 1
ATOM 2261 C CA . GLU B 1 36 ? -14.094 11.281 -2.838 1 90.5 36 GLU B CA 1
ATOM 2262 C C . GLU B 1 36 ? -14.766 11.289 -1.468 1 90.5 36 GLU B C 1
ATOM 2264 O O . GLU B 1 36 ? -15.914 10.875 -1.335 1 90.5 36 GLU B O 1
ATOM 2269 N N . ASP B 1 37 ? -14.117 11.797 -0.477 1 93.75 37 ASP B N 1
ATOM 2270 C CA . ASP B 1 37 ? -14.641 11.805 0.887 1 93.75 37 ASP B CA 1
ATOM 2271 C C . ASP B 1 37 ? -15.273 13.156 1.22 1 93.75 37 ASP B C 1
ATOM 2273 O O . ASP B 1 37 ? -15.742 13.367 2.34 1 93.75 37 ASP B O 1
ATOM 2277 N N . ASN B 1 38 ? -15.219 14.094 0.305 1 94.69 38 ASN B N 1
ATOM 2278 C CA . ASN B 1 38 ? -15.859 15.391 0.501 1 94.69 38 ASN B CA 1
ATOM 2279 C C . ASN B 1 38 ? -17.375 15.273 0.473 1 94.69 38 ASN B C 1
ATOM 2281 O O . ASN B 1 38 ? -17.922 14.266 0.02 1 94.69 38 ASN B O 1
ATOM 2285 N N . SER B 1 39 ? -17.969 16.234 1.038 1 96.56 39 SER B N 1
ATOM 2286 C CA . SER B 1 39 ? -19.422 16.359 0.991 1 96.56 39 SER B CA 1
ATOM 2287 C C . SER B 1 39 ? -19.859 17.828 0.994 1 96.56 39 SER B C 1
ATOM 2289 O O . SER B 1 39 ? -19.141 18.688 1.516 1 96.56 39 SER B O 1
ATOM 2291 N N . THR B 1 40 ? -21 18.078 0.383 1 97.31 40 THR B N 1
ATOM 2292 C CA . THR B 1 40 ? -21.562 19.422 0.439 1 97.31 40 THR B CA 1
ATOM 2293 C C . THR B 1 40 ? -22.672 19.516 1.49 1 97.31 40 THR B C 1
ATOM 2295 O O . THR B 1 40 ? -23.25 20.578 1.704 1 97.31 40 THR B O 1
ATOM 2298 N N . ASN B 1 41 ? -23 18.406 2.072 1 98.12 41 ASN B N 1
ATOM 2299 C CA . ASN B 1 41 ? -24 18.359 3.129 1 98.12 41 ASN B CA 1
ATOM 2300 C C . ASN B 1 41 ? -23.391 18.594 4.504 1 98.12 41 ASN B C 1
ATOM 2302 O O . ASN B 1 41 ? -22.844 17.672 5.113 1 98.12 41 ASN B O 1
ATOM 2306 N N . GLU B 1 42 ? -23.562 19.766 4.988 1 98.19 42 GLU B N 1
ATOM 2307 C CA . GLU B 1 42 ? -22.922 20.188 6.23 1 98.19 42 GLU B CA 1
ATOM 2308 C C . GLU B 1 42 ? -23.375 19.328 7.406 1 98.19 42 GLU B C 1
ATOM 2310 O O . GLU B 1 42 ? -22.578 18.969 8.266 1 98.19 42 GLU B O 1
ATOM 2315 N N . GLU B 1 43 ? -24.625 19.047 7.457 1 98.31 43 GLU B N 1
ATOM 2316 C CA . GLU B 1 43 ? -25.172 18.234 8.555 1 98.31 43 GLU B CA 1
ATOM 2317 C C . GLU B 1 43 ? -24.531 16.844 8.578 1 98.31 43 GLU B C 1
ATOM 2319 O O . GLU B 1 43 ? -24.188 16.328 9.641 1 98.31 43 GLU B O 1
ATOM 2324 N N . GLU B 1 44 ? -24.422 16.312 7.426 1 97.69 44 GLU B N 1
ATOM 2325 C CA . GLU B 1 44 ? -23.781 15 7.305 1 97.69 44 GLU B CA 1
ATOM 2326 C C . GLU B 1 44 ? -22.328 15.055 7.742 1 97.69 44 GLU B C 1
ATOM 2328 O O . GLU B 1 44 ? -21.859 14.18 8.477 1 97.69 44 GLU B O 1
ATOM 2333 N N . ILE B 1 45 ? -21.641 16.031 7.328 1 98.12 45 ILE B N 1
ATOM 2334 C CA . ILE B 1 45 ? -20.234 16.219 7.688 1 98.12 45 ILE B CA 1
ATOM 2335 C C . ILE B 1 45 ? -20.094 16.297 9.203 1 98.12 45 ILE B C 1
ATOM 2337 O O . ILE B 1 45 ? -19.312 15.547 9.797 1 98.12 45 ILE B O 1
ATOM 2341 N N . ASN B 1 46 ? -20.906 17.078 9.758 1 98.62 46 ASN B N 1
ATOM 2342 C CA . ASN B 1 46 ? -20.812 17.281 11.203 1 98.62 46 ASN B CA 1
ATOM 2343 C C . ASN B 1 46 ? -21.172 16.016 11.961 1 98.62 46 ASN B C 1
ATOM 2345 O O . ASN B 1 46 ? -20.531 15.68 12.961 1 98.62 46 ASN B O 1
ATOM 2349 N N . LYS B 1 47 ? -22.188 15.383 11.508 1 98.38 47 LYS B N 1
ATOM 2350 C CA . LYS B 1 47 ? -22.609 14.164 12.188 1 98.38 47 LYS B CA 1
ATOM 2351 C C . LYS B 1 47 ? -21.469 13.156 12.258 1 98.38 47 LYS B C 1
ATOM 2353 O O . LYS B 1 47 ? -21.188 12.602 13.328 1 98.38 47 LYS B O 1
ATOM 2358 N N . ILE B 1 48 ? -20.797 12.953 11.211 1 97.5 48 ILE B N 1
ATOM 2359 C CA . ILE B 1 48 ? -19.688 12.008 11.141 1 97.5 48 ILE B CA 1
ATOM 2360 C C . ILE B 1 48 ? -18.516 12.508 11.984 1 97.5 48 ILE B C 1
ATOM 2362 O O . ILE B 1 48 ? -17.953 11.758 12.789 1 97.5 48 ILE B O 1
ATOM 2366 N N . ASN B 1 49 ? -18.219 13.75 11.836 1 98.44 49 ASN B N 1
ATOM 2367 C CA . ASN B 1 49 ? -17.047 14.32 12.5 1 98.44 49 ASN B CA 1
ATOM 2368 C C . ASN B 1 49 ? -17.188 14.312 14.016 1 98.44 49 ASN B C 1
ATOM 2370 O O . ASN B 1 49 ? -16.234 14 14.734 1 98.44 49 ASN B O 1
ATOM 2374 N N . LEU B 1 50 ? -18.375 14.672 14.469 1 98.69 50 LEU B N 1
ATOM 2375 C CA . LEU B 1 50 ? -18.594 14.75 15.906 1 98.69 50 LEU B CA 1
ATOM 2376 C C . LEU B 1 50 ? -18.422 13.375 16.547 1 98.69 50 LEU B C 1
ATOM 2378 O O . LEU B 1 50 ? -17.891 13.266 17.656 1 98.69 50 LEU B O 1
ATOM 2382 N N . GLU B 1 51 ? -18.859 12.383 15.836 1 98.44 51 GLU B N 1
ATOM 2383 C CA . GLU B 1 51 ? -18.688 11.023 16.344 1 98.44 51 GLU B CA 1
ATOM 2384 C C . GLU B 1 51 ? -17.203 10.641 16.406 1 98.44 51 GLU B C 1
ATOM 2386 O O . GLU B 1 51 ? -16.75 10.047 17.391 1 98.44 51 GLU B O 1
ATOM 2391 N N . VAL B 1 52 ? -16.453 10.961 15.414 1 98.25 52 VAL B N 1
ATOM 2392 C CA . VAL B 1 52 ? -15.023 10.648 15.344 1 98.25 52 VAL B CA 1
ATOM 2393 C C . VAL B 1 52 ? -14.281 11.367 16.469 1 98.25 52 VAL B C 1
ATOM 2395 O O . VAL B 1 52 ? -13.414 10.781 17.125 1 98.25 52 VAL B O 1
ATOM 2398 N N . LEU B 1 53 ? -14.641 12.586 16.719 1 98.75 53 LEU B N 1
ATOM 2399 C CA . LEU B 1 53 ? -13.93 13.438 17.672 1 98.75 53 LEU B CA 1
ATOM 2400 C C . LEU B 1 53 ? -14.109 12.93 19.094 1 98.75 53 LEU B C 1
ATOM 2402 O O . LEU B 1 53 ? -13.289 13.219 19.969 1 98.75 53 LEU B O 1
ATOM 2406 N N . LYS B 1 54 ? -15.133 12.125 19.328 1 98.62 54 LYS B N 1
ATOM 2407 C CA . LYS B 1 54 ? -15.375 11.547 20.641 1 98.62 54 LYS B CA 1
ATOM 2408 C C . LYS B 1 54 ? -14.297 10.523 21 1 98.62 54 LYS B C 1
ATOM 2410 O O . LYS B 1 54 ? -14.109 10.188 22.172 1 98.62 54 LYS B O 1
ATOM 2415 N N . GLU B 1 55 ? -13.617 10.078 19.984 1 98.56 55 GLU B N 1
ATOM 2416 C CA . GLU B 1 55 ? -12.656 8.992 20.203 1 98.56 55 GLU B CA 1
ATOM 2417 C C . GLU B 1 55 ? -11.336 9.523 20.75 1 98.56 55 GLU B C 1
ATOM 2419 O O . GLU B 1 55 ? -10.516 8.758 21.25 1 98.56 55 GLU B O 1
ATOM 2424 N N . ILE B 1 56 ? -11.094 10.789 20.688 1 98.81 56 ILE B N 1
ATOM 2425 C CA . ILE B 1 56 ? -9.828 11.391 21.094 1 98.81 56 ILE B CA 1
ATOM 2426 C C . ILE B 1 56 ? -9.688 11.297 22.609 1 98.81 56 ILE B C 1
ATOM 2428 O O . ILE B 1 56 ? -10.609 11.648 23.359 1 98.81 56 ILE B O 1
ATOM 2432 N N . THR B 1 57 ? -8.523 10.914 23.094 1 98.62 57 THR B N 1
ATOM 2433 C CA . THR B 1 57 ? -8.297 10.727 24.516 1 98.62 57 THR B CA 1
ATOM 2434 C C . THR B 1 57 ? -7.395 11.828 25.078 1 98.62 57 THR B C 1
ATOM 2436 O O . THR B 1 57 ? -7.473 12.164 26.25 1 98.62 57 THR B O 1
ATOM 2439 N N . GLY B 1 58 ? -6.5 12.297 24.234 1 98.38 58 GLY B N 1
ATOM 2440 C CA . GLY B 1 58 ? -5.531 13.289 24.672 1 98.38 58 GLY B CA 1
ATOM 2441 C C . GLY B 1 58 ? -4.281 12.68 25.281 1 98.38 58 GLY B C 1
ATOM 2442 O O . GLY B 1 58 ? -3.441 13.391 25.828 1 98.38 58 GLY B O 1
ATOM 2443 N N . GLU B 1 59 ? -4.109 11.438 25.141 1 98 59 GLU B N 1
ATOM 2444 C CA . GLU B 1 59 ? -3.094 10.727 25.906 1 98 59 GLU B CA 1
ATOM 2445 C C . GLU B 1 59 ? -1.688 11.148 25.484 1 98 59 GLU B C 1
ATOM 2447 O O . GLU B 1 59 ? -0.762 11.125 26.297 1 98 59 GLU B O 1
ATOM 2452 N N . PHE B 1 60 ? -1.51 11.609 24.281 1 98.12 60 PHE B N 1
ATOM 2453 C CA . PHE B 1 60 ? -0.181 11.961 23.797 1 98.12 60 PHE B CA 1
ATOM 2454 C C . PHE B 1 60 ? 0.032 13.469 23.859 1 98.12 60 PHE B C 1
ATOM 2456 O O . PHE B 1 60 ? 1.152 13.953 23.672 1 98.12 60 PHE B O 1
ATOM 2463 N N . GLY B 1 61 ? -1.068 14.234 24.031 1 98.44 61 GLY B N 1
ATOM 2464 C CA . GLY B 1 61 ? -0.998 15.688 24.016 1 98.44 61 GLY B CA 1
ATOM 2465 C C . GLY B 1 61 ? -0.774 16.25 22.625 1 98.44 61 GLY B C 1
ATOM 2466 O O . GLY B 1 61 ? -0.527 17.453 22.453 1 98.44 61 GLY B O 1
ATOM 2467 N N . ILE B 1 62 ? -0.751 15.398 21.625 1 98.81 62 ILE B N 1
ATOM 2468 C CA . ILE B 1 62 ? -0.544 15.789 20.234 1 98.81 62 ILE B CA 1
ATOM 2469 C C . ILE B 1 62 ? -1.662 15.211 19.359 1 98.81 62 ILE B C 1
ATOM 2471 O O . ILE B 1 62 ? -1.956 14.016 19.422 1 98.81 62 ILE B O 1
ATOM 2475 N N . LEU B 1 63 ? -2.352 16.062 18.547 1 98.88 63 LEU B N 1
ATOM 2476 C CA . LEU B 1 63 ? -3.457 15.664 17.672 1 98.88 63 LEU B CA 1
ATOM 2477 C C . LEU B 1 63 ? -3.242 16.156 16.25 1 98.88 63 LEU B C 1
ATOM 2479 O O . LEU B 1 63 ? -2.906 17.328 16.047 1 98.88 63 LEU B O 1
ATOM 2483 N N . GLU B 1 64 ? -3.328 15.273 15.367 1 98.88 64 G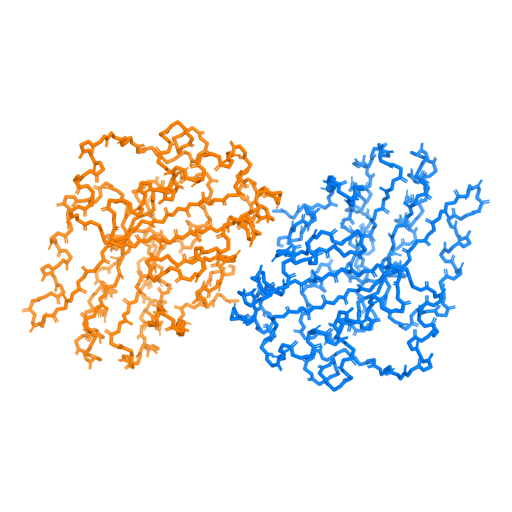LU B N 1
ATOM 2484 C CA . GLU B 1 64 ? -3.35 15.648 13.953 1 98.88 64 GLU B CA 1
ATOM 2485 C C . GLU B 1 64 ? -4.75 15.5 13.367 1 98.88 64 GLU B C 1
ATOM 2487 O O . GLU B 1 64 ? -5.371 14.438 13.477 1 98.88 64 GLU B O 1
ATOM 2492 N N . VAL B 1 65 ? -5.234 16.562 12.797 1 98.81 65 VAL B N 1
ATOM 2493 C CA . VAL B 1 65 ? -6.52 16.562 12.109 1 98.81 65 VAL B CA 1
ATOM 2494 C C . VAL B 1 65 ? -6.297 16.641 10.594 1 98.81 65 VAL B C 1
ATOM 2496 O O . VAL B 1 65 ? -5.766 17.625 10.094 1 98.81 65 VAL B O 1
ATOM 2499 N N . ILE B 1 66 ? -6.684 15.609 9.953 1 97.56 66 ILE B N 1
ATOM 2500 C CA . ILE B 1 66 ? -6.602 15.656 8.492 1 97.56 66 ILE B CA 1
ATOM 2501 C C . ILE B 1 66 ? -8 15.531 7.895 1 97.56 66 ILE B C 1
ATOM 2503 O O . ILE B 1 66 ? -8.898 14.953 8.508 1 97.56 66 ILE B O 1
ATOM 2507 N N . ASN B 1 67 ? -8.188 16.141 6.766 1 96.31 67 ASN B N 1
ATOM 2508 C CA . ASN B 1 67 ? -9.414 16.062 5.984 1 96.31 67 ASN B CA 1
ATOM 2509 C C . ASN B 1 67 ? -9.133 16.109 4.484 1 96.31 67 ASN B C 1
ATOM 2511 O O . ASN B 1 67 ? -7.988 16.312 4.074 1 96.31 67 ASN B O 1
ATOM 2515 N N . SER B 1 68 ? -10.195 15.797 3.721 1 90.12 68 SER B N 1
ATOM 2516 C CA . SER B 1 68 ? -10.062 15.805 2.268 1 90.12 68 SER B CA 1
ATOM 2517 C C . SER B 1 68 ? -10.039 17.234 1.723 1 90.12 68 SER B C 1
ATOM 2519 O O . SER B 1 68 ? -10.875 17.594 0.894 1 90.12 68 SER B O 1
ATOM 2521 N N . GLY B 1 69 ? -9.273 18.031 2.225 1 93.44 69 GLY B N 1
ATOM 2522 C CA . GLY B 1 69 ? -9.047 19.438 1.924 1 93.44 69 GLY B CA 1
ATOM 2523 C C . GLY B 1 69 ? -8.148 20.125 2.932 1 93.44 69 GLY B C 1
ATOM 2524 O O . GLY B 1 69 ? -7.082 19.609 3.273 1 93.44 69 GLY B O 1
ATOM 2525 N N . SER B 1 70 ? -8.539 21.375 3.264 1 97.44 70 SER B N 1
ATOM 2526 C CA . SER B 1 70 ? -7.824 22.156 4.266 1 97.44 70 SER B CA 1
ATOM 2527 C C . SER B 1 70 ? -8.688 22.391 5.504 1 97.44 70 SER B C 1
ATOM 2529 O O . SER B 1 70 ? -9.898 22.188 5.469 1 97.44 70 SER B O 1
ATOM 2531 N N . VAL B 1 71 ? -8 22.734 6.59 1 98.5 71 VAL B N 1
ATOM 2532 C CA . VAL B 1 71 ? -8.711 23.062 7.82 1 98.5 71 VAL B CA 1
ATOM 2533 C C . VAL B 1 71 ? -9.797 24.109 7.523 1 98.5 71 VAL B C 1
ATOM 2535 O O . VAL B 1 71 ? -10.852 24.109 8.164 1 98.5 71 VAL B O 1
ATOM 2538 N N . PHE B 1 72 ? -9.688 24.906 6.5 1 98.44 72 PHE B N 1
ATOM 2539 C CA . PHE B 1 72 ? -10.609 25.969 6.164 1 98.44 72 PHE B CA 1
ATOM 2540 C C . PHE B 1 72 ? -11.867 25.422 5.5 1 98.44 72 PHE B C 1
ATOM 2542 O O . PHE B 1 72 ? -12.867 26.141 5.363 1 98.44 72 PHE B O 1
ATOM 2549 N N . GLU B 1 73 ? -11.828 24.172 5.105 1 98.31 73 GLU B N 1
ATOM 2550 C CA . GLU B 1 73 ? -12.984 23.531 4.488 1 98.31 73 GLU B CA 1
ATOM 2551 C C . GLU B 1 73 ? -13.781 22.719 5.508 1 98.31 73 GLU B C 1
ATOM 2553 O O . GLU B 1 73 ? -14.75 22.047 5.156 1 98.31 73 GLU B O 1
ATOM 2558 N N . ILE B 1 74 ? -13.375 22.75 6.754 1 98.56 74 ILE B N 1
ATOM 2559 C CA . ILE B 1 74 ? -14.102 22.094 7.84 1 98.56 74 ILE B CA 1
ATOM 2560 C C . ILE B 1 74 ? -15.211 23.031 8.344 1 98.56 74 ILE B C 1
ATOM 2562 O O . ILE B 1 74 ? -14.969 24.203 8.586 1 98.56 74 ILE B O 1
ATOM 2566 N N . PRO B 1 75 ? -16.391 22.469 8.531 1 98.56 75 PRO B N 1
ATOM 2567 C CA . PRO B 1 75 ? -17.484 23.312 9 1 98.56 75 PRO B CA 1
ATOM 2568 C C . PRO B 1 75 ? -17.219 23.906 10.383 1 98.56 75 PRO B C 1
ATOM 2570 O O . PRO B 1 75 ? -16.531 23.297 11.203 1 98.56 75 PRO B O 1
ATOM 2573 N N . LYS B 1 76 ? -17.906 25.016 10.617 1 98.44 76 LYS B N 1
ATOM 2574 C CA . LYS B 1 76 ? -17.734 25.75 11.859 1 98.44 76 LYS B CA 1
ATOM 2575 C C . LYS B 1 76 ? -18.047 24.875 13.07 1 98.44 76 LYS B C 1
ATOM 2577 O O . LYS B 1 76 ? -17.312 24.875 14.062 1 98.44 76 LYS B O 1
ATOM 2582 N N . LYS B 1 77 ? -19.125 24.141 12.984 1 98.69 77 LYS B N 1
ATOM 2583 C CA . LYS B 1 77 ? -19.531 23.297 14.094 1 98.69 77 LYS B CA 1
ATOM 2584 C C . LYS B 1 77 ? -18.469 22.266 14.438 1 98.69 77 LYS B C 1
ATOM 2586 O O . LYS B 1 77 ? -18.188 22 15.609 1 98.69 77 LYS B O 1
ATOM 2591 N N . THR B 1 78 ? -17.891 21.656 13.453 1 98.81 78 THR B N 1
ATOM 2592 C CA . THR B 1 78 ? -16.812 20.688 13.664 1 98.81 78 THR B CA 1
ATOM 2593 C C . THR B 1 78 ? -15.586 21.375 14.25 1 98.81 78 THR B C 1
ATOM 2595 O O . THR B 1 78 ? -14.961 20.844 15.172 1 98.81 78 THR B O 1
ATOM 2598 N N . LEU B 1 79 ? -15.258 22.562 13.805 1 98.75 79 LEU B N 1
ATOM 2599 C CA . LEU B 1 79 ? -14.117 23.297 14.328 1 98.75 79 LEU B CA 1
ATOM 2600 C C . LEU B 1 79 ? -14.32 23.625 15.812 1 98.75 79 LEU B C 1
ATOM 2602 O O . LEU B 1 79 ? -13.383 23.531 16.609 1 98.75 79 LEU B O 1
ATOM 2606 N N . GLU B 1 80 ? -15.492 23.984 16.109 1 98.69 80 GLU B N 1
ATOM 2607 C CA . GLU B 1 80 ? -15.82 24.266 17.5 1 98.69 80 GLU B CA 1
ATOM 2608 C C . GLU B 1 80 ? -15.609 23.016 18.375 1 98.69 80 GLU B C 1
ATOM 2610 O O . GLU B 1 80 ? -15.062 23.109 19.469 1 98.69 80 GLU B O 1
ATOM 2615 N N . LYS B 1 81 ? -16.062 21.938 17.844 1 98.88 81 LYS B N 1
ATOM 2616 C CA . LYS B 1 81 ? -15.906 20.703 18.594 1 98.88 81 LYS B CA 1
ATOM 2617 C C . LYS B 1 81 ? -14.438 20.328 18.734 1 98.88 81 LYS B C 1
ATOM 2619 O O . LYS B 1 81 ? -14.016 19.812 19.781 1 98.88 81 LYS B O 1
ATOM 2624 N N . ILE B 1 82 ? -13.664 20.531 17.703 1 98.88 82 ILE B N 1
ATOM 2625 C CA . ILE B 1 82 ? -12.227 20.281 17.797 1 98.88 82 ILE B CA 1
ATOM 2626 C C . ILE B 1 82 ? -11.633 21.125 18.938 1 98.88 82 ILE B C 1
ATOM 2628 O O . ILE B 1 82 ? -10.891 20.609 19.766 1 98.88 82 ILE B O 1
ATOM 2632 N N . ARG B 1 83 ? -11.969 22.375 18.938 1 98.75 83 ARG B N 1
ATOM 2633 C CA . ARG B 1 83 ? -11.438 23.281 19.953 1 98.75 83 ARG B CA 1
ATOM 2634 C C . ARG B 1 83 ? -11.828 22.797 21.359 1 98.75 83 ARG B C 1
ATOM 2636 O O . ARG B 1 83 ? -10.992 22.781 22.266 1 98.75 83 ARG B O 1
ATOM 2643 N N . GLU B 1 84 ? -13.07 22.422 21.484 1 98.62 84 GLU B N 1
ATOM 2644 C CA . GLU B 1 84 ? -13.539 21.906 22.766 1 98.62 84 GLU B CA 1
ATOM 2645 C C . GLU B 1 84 ? -12.711 20.703 23.219 1 98.62 84 GLU B C 1
ATOM 2647 O O . GLU B 1 84 ? -12.273 20.641 24.375 1 98.62 84 GLU B O 1
ATOM 2652 N N . VAL B 1 85 ? -12.5 19.797 22.328 1 98.75 85 VAL B N 1
ATOM 2653 C CA . VAL B 1 85 ? -11.758 18.578 22.625 1 98.75 85 VAL B CA 1
ATOM 2654 C C . VAL B 1 85 ? -10.312 18.922 22.984 1 98.75 85 VAL B C 1
ATOM 2656 O O . VAL B 1 85 ? -9.75 18.375 23.938 1 98.75 85 VAL B O 1
ATOM 2659 N N . VAL B 1 86 ? -9.742 19.828 22.25 1 98.69 86 VAL B N 1
ATOM 2660 C CA . VAL B 1 86 ? -8.359 20.25 22.438 1 98.69 86 VAL B CA 1
ATOM 2661 C C . VAL B 1 86 ? -8.195 20.812 23.844 1 98.69 86 VAL B C 1
ATOM 2663 O O . VAL B 1 86 ? -7.238 20.484 24.547 1 98.69 86 VAL B O 1
ATOM 2666 N N . TYR B 1 87 ? -9.164 21.656 24.219 1 98.44 87 TYR B N 1
ATOM 2667 C CA . TYR B 1 87 ? -9.102 22.266 25.547 1 98.44 87 TYR B CA 1
ATOM 2668 C C . TYR B 1 87 ? -9.344 21.234 26.641 1 98.44 87 TYR B C 1
ATOM 2670 O O . TYR B 1 87 ? -8.586 21.141 27.609 1 98.44 87 TYR B O 1
ATOM 2678 N N . LYS B 1 88 ? -10.367 20.438 26.453 1 98.31 88 LYS B N 1
ATOM 2679 C CA . LYS B 1 88 ? -10.789 19.469 27.469 1 98.31 88 LYS B CA 1
ATOM 2680 C C . LYS B 1 88 ? -9.727 18.406 27.688 1 98.31 88 LYS B C 1
ATOM 2682 O O . LYS B 1 88 ? -9.508 17.953 28.828 1 98.31 88 LYS B O 1
ATOM 2687 N N . LYS B 1 89 ? -9.102 17.984 26.625 1 98.44 89 LYS B N 1
ATOM 2688 C CA . LYS B 1 89 ? -8.156 16.875 26.703 1 98.44 89 LYS B CA 1
ATOM 2689 C C . LYS B 1 89 ? -6.723 17.391 26.844 1 98.44 89 LYS B C 1
ATOM 2691 O O . LYS B 1 89 ? -5.77 16.609 26.781 1 98.44 89 LYS B O 1
ATOM 2696 N N . ASP B 1 90 ? -6.566 18.672 26.891 1 97.94 90 ASP B N 1
ATOM 2697 C CA . ASP B 1 90 ? -5.285 19.328 27.141 1 97.94 90 ASP B CA 1
ATOM 2698 C C . ASP B 1 90 ? -4.281 19 26.031 1 97.94 90 ASP B C 1
ATOM 2700 O O . ASP B 1 90 ? -3.152 18.594 26.328 1 97.94 90 ASP B O 1
ATOM 2704 N N . ILE B 1 91 ? -4.734 19.016 24.828 1 98.62 91 ILE B N 1
ATOM 2705 C CA . ILE B 1 91 ? -3.863 18.875 23.656 1 98.62 91 ILE B CA 1
ATOM 2706 C C . ILE B 1 91 ? -2.91 20.078 23.594 1 98.62 91 ILE B C 1
ATOM 2708 O O . ILE B 1 91 ? -3.34 21.219 23.688 1 98.62 91 ILE B O 1
ATOM 2712 N N . LYS B 1 92 ? -1.64 19.797 23.391 1 98.56 92 LYS B N 1
ATOM 2713 C CA . LYS B 1 92 ? -0.634 20.859 23.391 1 98.56 92 LYS B CA 1
ATOM 2714 C C . LYS B 1 92 ? -0.227 21.219 21.969 1 98.56 92 LYS B C 1
ATOM 2716 O O . LYS B 1 92 ? 0.12 22.375 21.688 1 98.56 92 LYS B O 1
ATOM 2721 N N . ILE B 1 93 ? -0.19 20.234 21.094 1 98.75 93 ILE B N 1
ATOM 2722 C CA . ILE B 1 93 ? 0.221 20.438 19.719 1 98.75 93 ILE B CA 1
ATOM 2723 C C . ILE B 1 93 ? -0.878 19.938 18.766 1 98.75 93 ILE B C 1
ATOM 2725 O O . ILE B 1 93 ? -1.368 18.812 18.906 1 98.75 93 ILE B O 1
ATOM 2729 N N . LEU B 1 94 ? -1.285 20.812 17.859 1 98.75 94 LEU B N 1
ATOM 2730 C CA . LEU B 1 94 ? -2.34 20.516 16.906 1 98.75 94 LEU B CA 1
ATOM 2731 C C . LEU B 1 94 ? -1.829 20.688 15.477 1 98.75 94 LEU B C 1
ATOM 2733 O O . LEU B 1 94 ? -1.299 21.75 15.117 1 98.75 94 LEU B O 1
ATOM 2737 N N . TYR B 1 95 ? -1.918 19.594 14.719 1 98.81 95 TYR B N 1
ATOM 2738 C CA . TYR B 1 95 ? -1.53 19.641 13.312 1 98.81 95 TYR B CA 1
ATOM 2739 C C . TYR B 1 95 ? -2.75 19.812 12.414 1 98.81 95 TYR B C 1
ATOM 2741 O O . TYR B 1 95 ? -3.775 19.156 12.617 1 98.81 95 TYR B O 1
ATOM 2749 N N . PHE B 1 96 ? -2.629 20.656 11.43 1 98.81 96 PHE B N 1
ATOM 2750 C CA . PHE B 1 96 ? -3.605 20.797 10.359 1 98.81 96 PHE B CA 1
ATOM 2751 C C . PHE B 1 96 ? -2.924 20.781 9 1 98.81 96 PHE B C 1
ATOM 2753 O O . PHE B 1 96 ? -1.76 21.156 8.875 1 98.81 96 PHE B O 1
ATOM 2760 N N . GLU B 1 97 ? -3.691 20.344 8.031 1 97.62 97 GLU B N 1
ATOM 2761 C CA . GLU B 1 97 ? -3.25 20.453 6.641 1 97.62 97 GLU B CA 1
ATOM 2762 C C . GLU B 1 97 ? -3.918 21.641 5.941 1 97.62 97 GLU B C 1
ATOM 2764 O O . GLU B 1 97 ? -5.098 21.906 6.168 1 97.62 97 GLU B O 1
ATOM 2769 N N . ILE B 1 98 ? -3.152 22.266 5.07 1 97.5 98 ILE B N 1
ATOM 2770 C CA . ILE B 1 98 ? -3.713 23.375 4.309 1 97.5 98 ILE B CA 1
ATOM 2771 C C . ILE B 1 98 ? -3.168 23.359 2.883 1 97.5 98 ILE B C 1
ATOM 2773 O O . ILE B 1 98 ? -2.012 22.984 2.658 1 97.5 98 ILE B O 1
ATOM 2777 N N . PHE B 1 99 ? -4.043 23.734 1.979 1 96.5 99 PHE B N 1
ATOM 2778 C CA . PHE B 1 99 ? -3.592 24.047 0.627 1 96.5 99 PHE B CA 1
ATOM 2779 C C . PHE B 1 99 ? -2.807 25.344 0.599 1 96.5 99 PHE B C 1
ATOM 2781 O O . PHE B 1 99 ? -3.07 26.25 1.392 1 96.5 99 PHE B O 1
ATOM 2788 N N . TYR B 1 100 ? -1.921 25.422 -0.243 1 95 100 TYR B N 1
ATOM 2789 C CA . TYR B 1 100 ? -0.965 26.516 -0.384 1 95 100 TYR B CA 1
ATOM 2790 C C . TYR B 1 100 ? -1.677 27.859 -0.427 1 95 100 TYR B C 1
ATOM 2792 O O . TYR B 1 100 ? -1.183 28.859 0.121 1 95 100 TYR B O 1
ATOM 2800 N N . SER B 1 101 ? -2.818 27.969 -0.965 1 95.19 101 SER B N 1
ATOM 2801 C CA . SER B 1 101 ? -3.5 29.234 -1.21 1 95.19 101 SER B CA 1
ATOM 2802 C C . SER B 1 101 ? -4.023 29.828 0.088 1 95.19 101 SER B C 1
ATOM 2804 O O . SER B 1 101 ? -4.406 31 0.121 1 95.19 101 SER B O 1
ATOM 2806 N N . TYR B 1 102 ? -3.992 29.094 1.181 1 97 102 TYR B N 1
ATOM 2807 C CA . TYR B 1 102 ? -4.535 29.578 2.441 1 97 102 TYR B CA 1
ATOM 2808 C C . TYR B 1 102 ? -3.428 30.141 3.33 1 97 102 TYR B C 1
ATOM 2810 O O . TYR B 1 102 ? -3.67 30.5 4.488 1 97 102 TYR B O 1
ATOM 2818 N N . LEU B 1 103 ? -2.25 30.266 2.816 1 96.25 103 LEU B N 1
ATOM 2819 C CA . LEU B 1 103 ? -1.096 30.688 3.604 1 96.25 103 LEU B CA 1
ATOM 2820 C C . LEU B 1 103 ? -1.373 32 4.305 1 96.25 103 LEU B C 1
ATOM 2822 O O . LEU B 1 103 ? -0.978 32.188 5.457 1 96.25 103 LEU B O 1
ATOM 2826 N N . SER B 1 104 ? -2.064 32.844 3.676 1 96.25 104 SER B N 1
ATOM 2827 C CA . SER B 1 104 ? -2.291 34.188 4.219 1 96.25 104 SER B CA 1
ATOM 2828 C C . SER B 1 104 ? -3.338 34.156 5.324 1 96.25 104 SER B C 1
ATOM 2830 O O . SER B 1 104 ? -3.51 35.156 6.047 1 96.25 104 SER B O 1
ATOM 2832 N N . ARG B 1 105 ? -4.023 33.062 5.539 1 98 105 ARG B N 1
ATOM 2833 C CA . ARG B 1 105 ? -5.145 33.031 6.473 1 98 105 ARG B CA 1
ATOM 2834 C C . ARG B 1 105 ? -4.797 32.219 7.707 1 98 105 ARG B C 1
ATOM 2836 O O . ARG B 1 105 ? -5.652 31.969 8.57 1 98 105 ARG B O 1
ATOM 2843 N N . LEU B 1 106 ? -3.576 31.781 7.879 1 98.38 106 LEU B N 1
ATOM 2844 C CA . LEU B 1 106 ? -3.195 30.844 8.93 1 98.38 106 LEU B CA 1
ATOM 2845 C C . LEU B 1 106 ? -3.455 31.438 10.305 1 98.38 106 LEU B C 1
ATOM 2847 O O . LEU B 1 106 ? -3.832 30.719 11.234 1 98.38 106 LEU B O 1
ATOM 2851 N N . ASN B 1 107 ? -3.32 32.719 10.43 1 98.06 107 ASN B N 1
ATOM 2852 C CA . ASN B 1 107 ? -3.508 33.375 11.727 1 98.06 107 ASN B CA 1
ATOM 2853 C C . ASN B 1 107 ? -4.945 33.25 12.219 1 98.06 107 ASN B C 1
ATOM 2855 O O . ASN B 1 107 ? -5.191 33.219 13.422 1 98.06 107 ASN B O 1
ATOM 2859 N N . GLU B 1 108 ? -5.902 33.156 11.289 1 98.44 108 GLU B N 1
ATOM 2860 C CA . GLU B 1 108 ? -7.293 32.938 11.68 1 98.44 108 GLU B CA 1
ATOM 2861 C C . GLU B 1 108 ? -7.449 31.672 12.516 1 98.44 108 GLU B C 1
ATOM 2863 O O . GLU B 1 108 ? -8.164 31.672 13.516 1 98.44 108 GLU B O 1
ATOM 2868 N N . ILE B 1 109 ? -6.746 30.641 12.141 1 98.62 109 ILE B N 1
ATOM 2869 C CA . ILE B 1 109 ? -6.82 29.359 12.836 1 98.62 109 ILE B CA 1
ATOM 2870 C C . ILE B 1 109 ? -6.035 29.422 14.141 1 98.62 109 ILE B C 1
ATOM 2872 O O . ILE B 1 109 ? -6.508 28.969 15.18 1 98.62 109 ILE B O 1
ATOM 2876 N N . ILE B 1 110 ? -4.852 30.031 14.109 1 98.56 110 ILE B N 1
ATOM 2877 C CA . ILE B 1 110 ? -4.012 30.172 15.297 1 98.56 110 ILE B CA 1
ATOM 2878 C C . ILE B 1 110 ? -4.777 30.922 16.375 1 98.56 110 ILE B C 1
ATOM 2880 O O . ILE B 1 110 ? -4.863 30.469 17.516 1 98.56 110 ILE B O 1
ATOM 2884 N N . ASP B 1 111 ? -5.355 32.062 16 1 98.31 111 ASP B N 1
ATOM 2885 C CA . ASP B 1 111 ? -6.098 32.875 16.969 1 98.31 111 ASP B CA 1
ATOM 2886 C C . ASP B 1 111 ? -7.309 32.125 17.5 1 98.31 111 ASP B C 1
ATOM 2888 O O . ASP B 1 111 ? -7.586 32.156 18.703 1 98.31 111 ASP B O 1
ATOM 2892 N N . TYR B 1 112 ? -7.969 31.438 16.625 1 98.38 112 TYR B N 1
ATOM 2893 C CA . TYR B 1 112 ? -9.188 30.719 17 1 98.38 112 TYR B CA 1
ATOM 2894 C C . TYR B 1 112 ? -8.906 29.688 18.078 1 98.38 112 TYR B C 1
ATOM 2896 O O . TYR B 1 112 ? -9.641 29.594 19.062 1 98.38 112 TYR B O 1
ATOM 2904 N N . PHE B 1 113 ? -7.844 28.938 17.969 1 98.38 113 PHE B N 1
ATOM 2905 C CA . PHE B 1 113 ? -7.566 27.828 18.891 1 98.38 113 PHE B CA 1
ATOM 2906 C C . PHE B 1 113 ?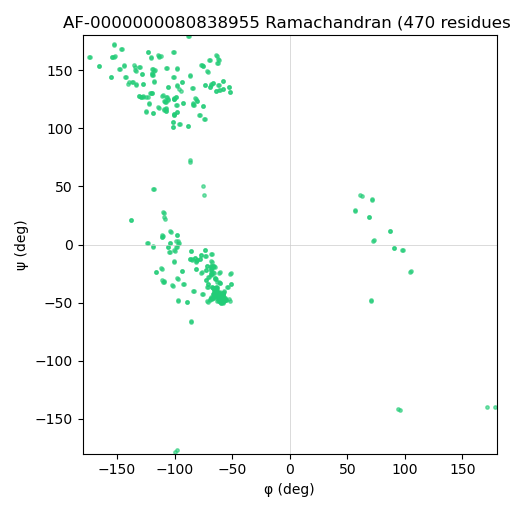 -6.828 28.328 20.125 1 98.38 113 PHE B C 1
ATOM 2908 O O . PHE B 1 113 ? -6.727 27.609 21.125 1 98.38 113 PHE B O 1
ATOM 2915 N N . ASN B 1 114 ? -6.344 29.562 20.062 1 98.19 114 ASN B N 1
ATOM 2916 C CA . ASN B 1 114 ? -5.566 30.078 21.188 1 98.19 114 ASN B CA 1
ATOM 2917 C C . ASN B 1 114 ? -6.336 31.141 21.969 1 98.19 114 ASN B C 1
ATOM 2919 O O . ASN B 1 114 ? -5.738 31.938 22.688 1 98.19 114 ASN B O 1
ATOM 2923 N N . GLU B 1 115 ? -7.562 31.141 21.859 1 96.5 115 GLU B N 1
ATOM 2924 C CA . GLU B 1 115 ? -8.391 32.125 22.547 1 96.5 115 GLU B CA 1
ATOM 2925 C C . GLU B 1 115 ? -8.352 31.938 24.047 1 96.5 115 GLU B C 1
ATOM 2927 O O . GLU B 1 115 ? -8.195 32.906 24.797 1 96.5 115 GLU B O 1
ATOM 2932 N N . GLU B 1 116 ? -8.492 30.75 24.469 1 94.5 116 GLU B N 1
ATOM 2933 C CA . GLU B 1 116 ? -8.625 30.484 25.891 1 94.5 116 GLU B CA 1
ATOM 2934 C C . GLU B 1 116 ? -7.398 29.781 26.438 1 94.5 116 GLU B C 1
ATOM 2936 O O . GLU B 1 116 ? -7.09 29.875 27.641 1 94.5 116 GLU B O 1
ATOM 2941 N N . LYS B 1 117 ? -6.801 29 25.641 1 95.06 117 LYS B N 1
ATOM 2942 C CA . LYS B 1 117 ? -5.625 28.219 26.016 1 95.06 117 LYS B CA 1
ATOM 2943 C C . LYS B 1 117 ? -4.547 28.297 24.938 1 95.06 117 LYS B C 1
ATOM 2945 O O . LYS B 1 117 ? -4.852 28.531 23.766 1 95.06 117 LYS B O 1
ATOM 2950 N N . LYS B 1 118 ? -3.369 28.125 25.422 1 96.5 118 LYS B N 1
ATOM 2951 C CA . LYS B 1 118 ? -2.262 28.141 24.469 1 96.5 118 LYS B CA 1
ATOM 2952 C C . LYS B 1 118 ? -2.076 26.766 23.828 1 96.5 118 LYS B C 1
ATOM 2954 O O . LYS B 1 118 ? -1.938 25.75 24.531 1 96.5 118 LYS B O 1
ATOM 2959 N N . VAL B 1 119 ? -2.16 26.688 22.578 1 97.88 119 VAL B N 1
ATOM 2960 C CA . VAL B 1 119 ? -1.969 25.484 21.797 1 97.88 119 VAL B CA 1
ATOM 2961 C C . VAL B 1 119 ? -1.009 25.766 20.641 1 97.88 119 VAL B C 1
ATOM 2963 O O . VAL B 1 119 ? -1.143 26.781 19.953 1 97.88 119 VAL B O 1
ATOM 2966 N N . GLU B 1 120 ? 0.042 24.953 20.5 1 98.56 120 GLU B N 1
ATOM 2967 C CA . GLU B 1 120 ? 0.917 25.078 19.328 1 98.56 120 GLU B CA 1
ATOM 2968 C C . GLU B 1 120 ? 0.26 24.5 18.078 1 98.56 120 GLU B C 1
ATOM 2970 O O . GLU B 1 120 ? -0.091 23.312 18.047 1 98.56 120 GLU B O 1
ATOM 2975 N N . ILE B 1 121 ? 0.071 25.297 17.109 1 98.62 121 ILE B N 1
ATOM 2976 C CA . ILE B 1 121 ? -0.499 24.844 15.844 1 98.62 121 ILE B CA 1
ATOM 2977 C C . ILE B 1 121 ? 0.614 24.656 14.82 1 98.62 121 ILE B C 1
ATOM 2979 O O . ILE B 1 121 ? 1.406 25.562 14.57 1 98.62 121 ILE B O 1
ATOM 2983 N N . ARG B 1 122 ? 0.705 23.531 14.242 1 98.69 122 ARG B N 1
ATOM 2984 C CA . ARG B 1 122 ? 1.643 23.188 13.172 1 98.69 122 ARG B CA 1
ATOM 2985 C C . ARG B 1 122 ? 0.907 22.906 11.867 1 98.69 122 ARG B C 1
ATOM 2987 O O . ARG B 1 122 ? 0.116 21.969 11.789 1 98.69 122 ARG B O 1
ATOM 2994 N N . PHE B 1 123 ? 1.201 23.703 10.898 1 98.81 123 PHE B N 1
ATOM 2995 C CA . PHE B 1 123 ? 0.575 23.516 9.594 1 98.81 123 PHE B CA 1
ATOM 2996 C C . PHE B 1 123 ? 1.449 22.656 8.695 1 98.81 123 PHE B C 1
ATOM 2998 O O . PHE B 1 123 ? 2.674 22.797 8.688 1 98.81 123 PHE B O 1
ATOM 3005 N N . ARG B 1 124 ? 0.78 21.797 7.984 1 98.38 124 ARG B N 1
ATOM 3006 C CA . ARG B 1 124 ? 1.388 20.969 6.949 1 98.38 124 ARG B CA 1
ATOM 3007 C C . ARG B 1 124 ? 0.767 21.266 5.586 1 98.38 124 ARG B C 1
ATOM 3009 O O . ARG B 1 124 ? -0.418 21.594 5.492 1 98.38 124 ARG B O 1
ATOM 3016 N N . THR B 1 125 ? 1.56 21.172 4.609 1 97.81 125 THR B N 1
ATOM 3017 C CA . THR B 1 125 ? 1.025 21.359 3.264 1 97.81 125 THR B CA 1
ATOM 3018 C C . THR B 1 125 ? 1.647 20.375 2.289 1 97.81 125 THR B C 1
ATOM 3020 O O . THR B 1 125 ? 2.836 20.062 2.389 1 97.81 125 THR B O 1
ATOM 3023 N N . GLY B 1 126 ? 0.836 19.844 1.438 1 97.5 126 GLY B N 1
ATOM 3024 C CA . GLY B 1 126 ? 1.345 19 0.364 1 97.5 126 GLY B CA 1
ATOM 3025 C C . GLY B 1 126 ? 1.95 19.797 -0.778 1 97.5 126 GLY B C 1
ATOM 3026 O O . GLY B 1 126 ? 1.234 20.484 -1.514 1 97.5 126 GLY B O 1
ATOM 3027 N N . ILE B 1 127 ? 3.25 19.656 -0.878 1 97.19 127 ILE B N 1
ATOM 3028 C CA . ILE B 1 127 ? 3.924 20.234 -2.039 1 97.19 127 ILE B CA 1
ATOM 3029 C C . ILE B 1 127 ? 4.141 19.141 -3.096 1 97.19 127 ILE B C 1
ATOM 3031 O O . ILE B 1 127 ? 4.191 19.438 -4.293 1 97.19 127 ILE B O 1
ATOM 3035 N N . GLU B 1 128 ? 4.273 17.953 -2.701 1 98.62 128 GLU B N 1
ATOM 3036 C CA . GLU B 1 128 ? 4.395 16.734 -3.504 1 98.62 128 GLU B CA 1
ATOM 3037 C C . GLU B 1 128 ? 5.746 16.688 -4.215 1 98.62 128 GLU B C 1
ATOM 3039 O O . GLU B 1 128 ? 6.418 15.648 -4.203 1 98.62 128 GLU B O 1
ATOM 3044 N N . SER B 1 129 ? 6.102 17.75 -4.84 1 98.81 129 SER B N 1
ATOM 3045 C CA . SER B 1 129 ? 7.402 17.891 -5.488 1 98.81 129 SER B CA 1
ATOM 3046 C C . SER B 1 129 ? 7.816 19.344 -5.617 1 98.81 129 SER B C 1
ATOM 3048 O O . SER B 1 129 ? 6.977 20.219 -5.875 1 98.81 129 SER B O 1
ATOM 3050 N N . PHE B 1 130 ? 9.117 19.562 -5.477 1 98.62 130 PHE B N 1
ATOM 3051 C CA . PHE B 1 130 ? 9.633 20.906 -5.684 1 98.62 130 PHE B CA 1
ATOM 3052 C C . PHE B 1 130 ? 9.93 21.156 -7.16 1 98.62 130 PHE B C 1
ATOM 3054 O O . PHE B 1 130 ? 10.281 22.266 -7.551 1 98.62 130 PHE B O 1
ATOM 3061 N N . ASP B 1 131 ? 9.789 20.125 -7.969 1 98.62 131 ASP B N 1
ATOM 3062 C CA . ASP B 1 131 ? 9.844 20.312 -9.414 1 98.62 131 ASP B CA 1
ATOM 3063 C C . ASP B 1 131 ? 8.562 20.953 -9.93 1 98.62 131 ASP B C 1
ATOM 3065 O O . ASP B 1 131 ? 7.523 20.297 -10.031 1 98.62 131 ASP B O 1
ATOM 3069 N N . ASN B 1 132 ? 8.656 22.188 -10.305 1 98.62 132 ASN B N 1
ATOM 3070 C CA . ASN B 1 132 ? 7.488 22.953 -10.695 1 98.62 132 ASN B CA 1
ATOM 3071 C C . ASN B 1 132 ? 6.766 22.328 -11.883 1 98.62 132 ASN B C 1
ATOM 3073 O O . ASN B 1 132 ? 5.535 22.234 -11.891 1 98.62 132 ASN B O 1
ATOM 3077 N N . ASP B 1 133 ? 7.535 21.906 -12.836 1 98.38 133 ASP B N 1
ATOM 3078 C CA . ASP B 1 133 ? 6.93 21.344 -14.039 1 98.38 133 ASP B CA 1
ATOM 3079 C C . ASP B 1 133 ? 6.207 20.031 -13.727 1 98.38 133 ASP B C 1
ATOM 3081 O O . ASP B 1 133 ? 5.062 19.828 -14.141 1 98.38 133 ASP B O 1
ATOM 3085 N N . PHE B 1 134 ? 6.844 19.203 -12.992 1 98.69 134 PHE B N 1
ATOM 3086 C CA . PHE B 1 134 ? 6.23 17.938 -12.656 1 98.69 134 PHE B CA 1
ATOM 3087 C C . PHE B 1 134 ? 4.969 18.141 -11.82 1 98.69 134 PHE B C 1
ATOM 3089 O O . PHE B 1 134 ? 3.93 17.547 -12.094 1 98.69 134 PHE B O 1
ATOM 3096 N N . ARG B 1 135 ? 5.043 18.984 -10.828 1 98.5 135 ARG B N 1
ATOM 3097 C CA . ARG B 1 135 ? 3.914 19.25 -9.945 1 98.5 135 ARG B CA 1
ATOM 3098 C C . ARG B 1 135 ? 2.729 19.812 -10.727 1 98.5 135 ARG B C 1
ATOM 3100 O O . ARG B 1 135 ? 1.591 19.375 -10.531 1 98.5 135 ARG B O 1
ATOM 3107 N N . ARG B 1 136 ? 2.994 20.703 -11.641 1 98.12 136 ARG B N 1
ATOM 3108 C CA . ARG B 1 136 ? 1.916 21.406 -12.336 1 98.12 136 ARG B CA 1
ATOM 3109 C C . ARG B 1 136 ? 1.387 20.578 -13.5 1 98.12 136 ARG B C 1
ATOM 3111 O O . ARG B 1 136 ? 0.174 20.484 -13.703 1 98.12 136 ARG B O 1
ATOM 3118 N N . LYS B 1 137 ? 2.256 19.922 -14.227 1 97.81 137 LYS B N 1
ATOM 3119 C CA . LYS B 1 137 ? 1.847 19.297 -15.477 1 97.81 137 LYS B CA 1
ATOM 3120 C C . LYS B 1 137 ? 1.438 17.844 -15.25 1 97.81 137 LYS B C 1
ATOM 3122 O O . LYS B 1 137 ? 0.536 17.328 -15.914 1 97.81 137 LYS B O 1
ATOM 3127 N N . VAL B 1 138 ? 2.08 17.219 -14.336 1 97.81 138 VAL B N 1
ATOM 3128 C CA . VAL B 1 138 ? 1.805 15.805 -14.117 1 97.81 138 VAL B CA 1
ATOM 3129 C C . VAL B 1 138 ? 0.824 15.641 -12.961 1 97.81 138 VAL B C 1
ATOM 3131 O O . VAL B 1 138 ? -0.209 14.977 -13.102 1 97.81 138 VAL B O 1
ATOM 3134 N N . TYR B 1 139 ? 1.075 16.312 -11.852 1 98.31 139 TYR B N 1
ATOM 3135 C CA . TYR B 1 139 ? 0.206 16.188 -10.68 1 98.31 139 TYR B CA 1
ATOM 3136 C C . TYR B 1 139 ? -0.978 17.156 -10.789 1 98.31 139 TYR B C 1
ATOM 3138 O O . TYR B 1 139 ? -1.932 17.047 -10.008 1 98.31 139 TYR B O 1
ATOM 3146 N N . ASN B 1 140 ? -0.898 18.062 -11.688 1 98.38 140 ASN B N 1
ATOM 3147 C CA . ASN B 1 140 ? -1.932 19.078 -11.891 1 98.38 140 ASN B CA 1
ATOM 3148 C C . ASN B 1 140 ? -2.188 19.875 -10.617 1 98.38 140 ASN B C 1
ATOM 3150 O O . ASN B 1 140 ? -3.338 20.172 -10.281 1 98.38 140 ASN B O 1
ATOM 3154 N N . LYS B 1 141 ? -1.252 20.031 -9.82 1 97.81 141 LYS B N 1
ATOM 3155 C CA . LYS B 1 141 ? -1.276 20.953 -8.688 1 97.81 141 LYS B CA 1
ATOM 3156 C C . LYS B 1 141 ? -0.612 22.281 -9.047 1 97.81 141 LYS B C 1
ATOM 3158 O O . LYS B 1 141 ? 0.616 22.375 -9.039 1 97.81 141 LYS B O 1
ATOM 3163 N N . ASN B 1 142 ? -1.429 23.203 -9.266 1 96.25 142 ASN B N 1
ATOM 3164 C CA . ASN B 1 142 ? -0.971 24.422 -9.914 1 96.25 142 ASN B CA 1
ATOM 3165 C C . ASN B 1 142 ? -0.412 25.422 -8.906 1 96.25 142 ASN B C 1
ATOM 3167 O O . ASN B 1 142 ? -0.975 26.5 -8.719 1 96.25 142 ASN B O 1
ATOM 3171 N N . ILE B 1 143 ? 0.734 25.094 -8.383 1 96.38 143 ILE B N 1
ATOM 3172 C CA . ILE B 1 143 ? 1.542 25.922 -7.496 1 96.38 143 ILE B CA 1
ATOM 3173 C C . ILE B 1 143 ? 2.914 26.156 -8.125 1 96.38 143 ILE B C 1
ATOM 3175 O O . ILE B 1 143 ? 3.531 25.234 -8.656 1 96.38 143 ILE B O 1
ATOM 3179 N N . PHE B 1 144 ? 3.314 27.344 -8.172 1 96.94 144 PHE B N 1
ATOM 3180 C CA . PHE B 1 144 ? 4.664 27.672 -8.609 1 96.94 144 PHE B CA 1
ATOM 3181 C C . PHE B 1 144 ? 5.508 28.172 -7.445 1 96.94 144 PHE B C 1
ATOM 3183 O O . PHE B 1 144 ? 5.121 29.125 -6.75 1 96.94 144 PHE B O 1
ATOM 3190 N N . LEU B 1 145 ? 6.684 27.578 -7.277 1 97.62 145 LEU B N 1
ATOM 3191 C CA . LEU B 1 145 ? 7.551 27.906 -6.152 1 97.62 145 LEU B CA 1
ATOM 3192 C C . LEU B 1 145 ? 8.938 28.312 -6.641 1 97.62 145 LEU B C 1
ATOM 3194 O O . LEU B 1 145 ? 9.648 27.516 -7.246 1 97.62 145 LEU B O 1
ATOM 3198 N N . ASP B 1 146 ? 9.289 29.5 -6.43 1 97.25 146 ASP B N 1
ATOM 3199 C CA . ASP B 1 146 ? 10.688 29.922 -6.535 1 97.25 146 ASP B CA 1
ATOM 3200 C C . ASP B 1 146 ? 11.336 30 -5.156 1 97.25 146 ASP B C 1
ATOM 3202 O O . ASP B 1 146 ? 10.719 29.656 -4.148 1 97.25 146 ASP B O 1
ATOM 3206 N N . LYS B 1 147 ? 12.578 30.391 -5.148 1 96.94 147 LYS B N 1
ATOM 3207 C CA . LYS B 1 147 ? 13.328 30.422 -3.895 1 96.94 147 LYS B CA 1
ATOM 3208 C C . LYS B 1 147 ? 12.648 31.312 -2.865 1 96.94 147 LYS B C 1
ATOM 3210 O O . LYS B 1 147 ? 12.578 30.969 -1.683 1 96.94 147 LYS B O 1
ATOM 3215 N N . LYS B 1 148 ? 12.188 32.406 -3.262 1 96.88 148 LYS B N 1
ATOM 3216 C CA . LYS B 1 148 ? 11.523 33.375 -2.375 1 96.88 148 LYS B CA 1
ATOM 3217 C C . LYS B 1 148 ? 10.258 32.781 -1.773 1 96.88 148 LYS B C 1
ATOM 3219 O O . LYS B 1 148 ? 10.023 32.875 -0.567 1 96.88 148 LYS B O 1
ATOM 3224 N N . LYS B 1 149 ? 9.438 32.188 -2.549 1 96.94 149 LYS B N 1
ATOM 3225 C CA . LYS B 1 149 ? 8.195 31.578 -2.092 1 96.94 149 LYS B CA 1
ATOM 3226 C C . LYS B 1 149 ? 8.469 30.406 -1.151 1 96.94 149 LYS B C 1
ATOM 3228 O O . LYS B 1 149 ? 7.742 30.203 -0.177 1 96.94 149 LYS B O 1
ATOM 3233 N N . ILE B 1 150 ? 9.492 29.641 -1.451 1 97.88 150 ILE B N 1
ATOM 3234 C CA . ILE B 1 150 ? 9.859 28.531 -0.58 1 97.88 150 ILE B CA 1
ATOM 3235 C C . ILE B 1 150 ? 10.25 29.062 0.797 1 97.88 150 ILE B C 1
ATOM 3237 O O . ILE B 1 150 ? 9.844 28.5 1.821 1 97.88 150 ILE B O 1
ATOM 3241 N N . LYS B 1 151 ? 10.977 30.125 0.812 1 96.56 151 LYS B N 1
ATOM 3242 C CA . LYS B 1 151 ? 11.375 30.734 2.078 1 96.56 151 LYS B CA 1
ATOM 3243 C C . LYS B 1 151 ? 10.164 31.219 2.857 1 96.56 151 LYS B C 1
ATOM 3245 O O . LYS B 1 151 ? 10.062 31 4.066 1 96.56 151 LYS B O 1
ATOM 3250 N N . GLU B 1 152 ? 9.297 31.844 2.174 1 95.75 152 GLU B N 1
ATOM 3251 C CA . GLU B 1 152 ? 8.07 32.312 2.814 1 95.75 152 GLU B CA 1
ATOM 3252 C C . GLU B 1 152 ? 7.281 31.125 3.387 1 95.75 152 GLU B C 1
ATOM 3254 O O . GLU B 1 152 ? 6.801 31.188 4.523 1 95.75 152 GLU B O 1
ATOM 3259 N N . LEU B 1 153 ? 7.16 30.141 2.598 1 97.06 153 LEU B N 1
ATOM 3260 C CA . LEU B 1 153 ? 6.469 28.922 3.025 1 97.06 153 LEU B CA 1
ATOM 3261 C C . LEU B 1 153 ? 7.121 28.328 4.27 1 97.06 153 LEU B C 1
ATOM 3263 O O . LEU B 1 153 ? 6.43 27.906 5.199 1 97.06 153 LEU B O 1
ATOM 3267 N N . SER B 1 154 ? 8.406 28.312 4.258 1 97.5 154 SER B N 1
ATOM 3268 C CA . SER B 1 154 ? 9.164 27.672 5.328 1 97.5 154 SER B CA 1
ATOM 3269 C C . SER B 1 154 ? 8.992 28.406 6.648 1 97.5 154 SER B C 1
ATOM 3271 O O . SER B 1 154 ? 9.195 27.828 7.719 1 97.5 154 SER B O 1
ATOM 3273 N N . GLU B 1 155 ? 8.555 29.672 6.656 1 97.06 155 GLU B N 1
ATOM 3274 C CA . GLU B 1 155 ? 8.328 30.469 7.859 1 97.06 155 GLU B CA 1
ATOM 3275 C C . GLU B 1 155 ? 6.973 30.156 8.484 1 97.06 155 GLU B C 1
ATOM 3277 O O . GLU B 1 155 ? 6.758 30.406 9.672 1 97.06 155 GLU B O 1
ATOM 3282 N N . LYS B 1 156 ? 6.117 29.609 7.676 1 97.62 156 LYS B N 1
ATOM 3283 C CA . LYS B 1 156 ? 4.734 29.469 8.117 1 97.62 156 LYS B CA 1
ATOM 3284 C C . LYS B 1 156 ? 4.332 28 8.234 1 97.62 156 LYS B C 1
ATOM 3286 O O . LYS B 1 156 ? 3.391 27.656 8.953 1 97.62 156 LYS B O 1
ATOM 3291 N N . ILE B 1 157 ? 5.02 27.141 7.512 1 98.62 157 ILE B N 1
ATOM 3292 C CA . ILE B 1 157 ? 4.672 25.734 7.414 1 98.62 157 ILE B CA 1
ATOM 3293 C C . ILE B 1 157 ? 5.676 24.891 8.203 1 98.62 157 ILE B C 1
ATOM 3295 O O . ILE B 1 157 ? 6.887 25.062 8.055 1 98.62 157 ILE B O 1
ATOM 3299 N N . TYR B 1 158 ? 5.145 24.109 9.039 1 98.38 158 TYR B N 1
ATOM 3300 C CA . TYR B 1 158 ? 5.992 23.25 9.875 1 98.38 158 TYR B CA 1
ATOM 3301 C C . TYR B 1 158 ? 6.621 22.141 9.055 1 98.38 158 TYR B C 1
ATOM 3303 O O . TYR B 1 158 ? 7.828 21.906 9.125 1 98.38 158 TYR B O 1
ATOM 3311 N N . SER B 1 159 ? 5.758 21.422 8.242 1 98.31 159 SER B N 1
ATOM 3312 C CA . SER B 1 159 ? 6.242 20.281 7.457 1 98.31 159 SER B CA 1
ATOM 3313 C C . SER B 1 159 ? 5.539 20.203 6.105 1 98.31 159 SER B C 1
ATOM 3315 O O . SER B 1 159 ? 4.422 20.703 5.953 1 98.31 159 SER B O 1
ATOM 3317 N N . VAL B 1 160 ? 6.215 19.609 5.141 1 98.62 160 VAL B N 1
ATOM 3318 C CA . VAL B 1 160 ? 5.633 19.438 3.814 1 98.62 160 VAL B CA 1
ATOM 3319 C C . VAL B 1 160 ? 5.523 17.938 3.486 1 98.62 160 VAL B C 1
ATOM 3321 O O . VAL B 1 160 ? 6.293 17.125 4 1 98.62 160 VAL B O 1
ATOM 3324 N N . CYS B 1 161 ? 4.566 17.672 2.703 1 98.5 161 CYS B N 1
ATOM 3325 C CA . CYS B 1 161 ? 4.387 16.312 2.197 1 98.5 161 CYS B CA 1
ATOM 3326 C C . CYS B 1 161 ? 4.957 16.172 0.791 1 98.5 161 CYS B C 1
ATOM 3328 O O . CYS B 1 161 ? 4.684 17 -0.08 1 98.5 161 CYS B O 1
ATOM 3330 N N . LEU B 1 162 ? 5.785 15.203 0.649 1 98.88 162 LEU B N 1
ATOM 3331 C CA . LEU B 1 162 ? 6.328 14.812 -0.647 1 98.88 162 LEU B CA 1
ATOM 3332 C C . LEU B 1 162 ? 5.688 13.523 -1.143 1 98.88 162 LEU B C 1
ATOM 3334 O O . LEU B 1 162 ? 5.441 12.609 -0.356 1 98.88 162 LEU B O 1
ATOM 3338 N N . LEU B 1 163 ? 5.34 13.484 -2.365 1 98.88 163 LEU B N 1
ATOM 3339 C CA . LEU B 1 163 ? 4.801 12.289 -3.008 1 98.88 163 LEU B CA 1
ATOM 3340 C C . LEU B 1 163 ? 5.82 11.672 -3.963 1 98.88 163 LEU B C 1
ATOM 3342 O O . LEU B 1 163 ? 6.207 12.305 -4.949 1 98.88 163 LEU B O 1
ATOM 3346 N N . ILE B 1 164 ? 6.234 10.43 -3.637 1 98.81 164 ILE B N 1
ATOM 3347 C CA . ILE B 1 164 ? 7.324 9.883 -4.445 1 98.81 164 ILE B CA 1
ATOM 3348 C C . ILE B 1 164 ? 6.887 8.562 -5.07 1 98.81 164 ILE B C 1
ATOM 3350 O O . ILE B 1 164 ? 5.836 8.016 -4.723 1 98.81 164 ILE B O 1
ATOM 3354 N N . ALA B 1 165 ? 7.656 8.102 -6.062 1 98.5 165 ALA B N 1
ATOM 3355 C CA . ALA B 1 165 ? 7.562 6.801 -6.73 1 98.5 165 ALA B CA 1
ATOM 3356 C C . ALA B 1 165 ? 6.324 6.73 -7.617 1 98.5 165 ALA B C 1
ATOM 3358 O O . ALA B 1 165 ? 5.629 5.715 -7.645 1 98.5 165 ALA B O 1
ATOM 3359 N N . THR B 1 166 ? 6.055 7.832 -8.258 1 98.44 166 THR B N 1
ATOM 3360 C CA . THR B 1 166 ? 5.09 7.852 -9.352 1 98.44 166 THR B CA 1
ATOM 3361 C C . THR B 1 166 ? 5.797 7.77 -10.703 1 98.44 166 THR B C 1
ATOM 3363 O O . THR B 1 166 ? 6.961 8.156 -10.82 1 98.44 166 THR B O 1
ATOM 3366 N N . GLN B 1 167 ? 5.109 7.215 -11.664 1 97.5 167 GLN B N 1
ATOM 3367 C CA . GLN B 1 167 ? 5.68 7.156 -13 1 97.5 167 GLN B CA 1
ATOM 3368 C C . GLN B 1 167 ? 6.012 8.555 -13.523 1 97.5 167 GLN B C 1
ATOM 3370 O O . GLN B 1 167 ? 5.211 9.477 -13.375 1 97.5 167 GLN B O 1
ATOM 3375 N N . GLY B 1 168 ? 7.164 8.734 -14.086 1 97.88 168 GLY B N 1
ATOM 3376 C CA . GLY B 1 168 ? 7.633 10.016 -14.586 1 97.88 168 GLY B CA 1
ATOM 3377 C C . GLY B 1 168 ? 8.672 10.664 -13.688 1 97.88 168 GLY B C 1
ATOM 3378 O O . GLY B 1 168 ? 9.422 11.531 -14.133 1 97.88 168 GLY B O 1
ATOM 3379 N N . GLN B 1 169 ? 8.695 10.305 -12.406 1 98.5 169 GLN B N 1
ATOM 3380 C CA . GLN B 1 169 ? 9.727 10.82 -11.516 1 98.5 169 GLN B CA 1
ATOM 3381 C C . GLN B 1 169 ? 11.07 10.141 -11.766 1 98.5 169 GLN B C 1
ATOM 3383 O O . GLN B 1 169 ? 11.109 9.023 -12.289 1 98.5 169 GLN B O 1
ATOM 3388 N N . THR B 1 170 ? 12.109 10.875 -11.43 1 98.38 170 THR B N 1
ATOM 3389 C CA . THR B 1 170 ? 13.445 10.289 -11.43 1 98.38 170 THR B CA 1
ATOM 3390 C C . THR B 1 170 ? 14.016 10.234 -10.016 1 98.38 170 THR B C 1
ATOM 3392 O O . THR B 1 170 ? 13.539 10.938 -9.125 1 98.38 170 THR B O 1
ATOM 3395 N N . LYS B 1 171 ? 15.031 9.414 -9.898 1 98.62 171 LYS B N 1
ATOM 3396 C CA . LYS B 1 171 ? 15.727 9.359 -8.617 1 98.62 171 LYS B CA 1
ATOM 3397 C C . LYS B 1 171 ? 16.266 10.727 -8.219 1 98.62 171 LYS B C 1
ATOM 3399 O O . LYS B 1 171 ? 16.156 11.125 -7.055 1 98.62 171 LYS B O 1
ATOM 3404 N N . GLU B 1 172 ? 16.812 11.438 -9.18 1 98.62 172 GLU B N 1
ATOM 3405 C CA . GLU B 1 172 ? 17.375 12.758 -8.945 1 98.62 172 GLU B CA 1
ATOM 3406 C C . GLU B 1 172 ? 16.312 13.742 -8.461 1 98.62 172 GLU B C 1
ATOM 3408 O O . GLU B 1 172 ? 16.547 14.523 -7.543 1 98.62 172 GLU B O 1
ATOM 3413 N N . MET B 1 173 ? 15.156 13.664 -9.07 1 98.56 173 MET B N 1
ATOM 3414 C CA . MET B 1 173 ? 14.039 14.516 -8.6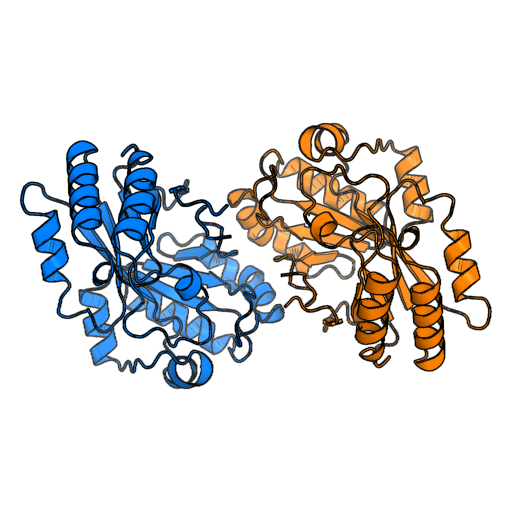72 1 98.56 173 MET B CA 1
ATOM 3415 C C . MET B 1 173 ? 13.664 14.273 -7.211 1 98.56 173 MET B C 1
ATOM 3417 O O . MET B 1 173 ? 13.508 15.219 -6.438 1 98.56 173 MET B O 1
ATOM 3421 N N . ILE B 1 174 ? 13.555 13.008 -6.863 1 98.88 174 ILE B N 1
ATOM 3422 C CA . ILE B 1 174 ? 13.141 12.617 -5.52 1 98.88 174 ILE B CA 1
ATOM 3423 C C . ILE B 1 174 ? 14.203 13.055 -4.508 1 98.88 174 ILE B C 1
ATOM 3425 O O . ILE B 1 174 ? 13.875 13.609 -3.459 1 98.88 174 ILE B O 1
ATOM 3429 N N . LYS B 1 175 ? 15.453 12.859 -4.852 1 98.88 175 LYS B N 1
ATOM 3430 C CA . LYS B 1 175 ? 16.547 13.273 -3.975 1 98.88 175 LYS B CA 1
ATOM 3431 C C . LYS B 1 175 ? 16.516 14.789 -3.752 1 98.88 175 LYS B C 1
ATOM 3433 O O . LYS B 1 175 ? 16.688 15.258 -2.623 1 98.88 175 LYS B O 1
ATOM 3438 N N . LYS B 1 176 ? 16.344 15.516 -4.801 1 98.75 176 LYS B N 1
ATOM 3439 C CA . LYS B 1 176 ? 16.297 16.969 -4.703 1 98.75 176 LYS B CA 1
ATOM 3440 C C . LYS B 1 176 ? 15.117 17.422 -3.865 1 98.75 176 LYS B C 1
ATOM 3442 O O . LYS B 1 176 ? 15.234 18.359 -3.068 1 98.75 176 LYS B O 1
ATOM 3447 N N . ASP B 1 177 ? 13.961 16.812 -4.086 1 98.88 177 ASP B N 1
ATOM 3448 C CA . ASP B 1 177 ? 12.773 17.125 -3.287 1 98.88 177 ASP B CA 1
ATOM 3449 C C . ASP B 1 177 ? 13.055 16.953 -1.797 1 98.88 177 ASP B C 1
ATOM 3451 O O . ASP B 1 177 ? 12.727 17.828 -0.991 1 98.88 177 ASP B O 1
ATOM 3455 N N . ILE B 1 178 ? 13.656 15.852 -1.451 1 98.88 178 ILE B N 1
ATOM 3456 C CA . ILE B 1 178 ? 13.953 15.539 -0.058 1 98.88 178 ILE B CA 1
ATOM 3457 C C . ILE B 1 178 ? 14.969 16.531 0.491 1 98.88 178 ILE B C 1
ATOM 3459 O O . ILE B 1 178 ? 14.805 17.062 1.597 1 98.88 178 ILE B O 1
ATOM 3463 N N . GLU B 1 179 ? 15.969 16.844 -0.291 1 98.75 179 GLU B N 1
ATOM 3464 C CA . GLU B 1 179 ? 16.984 17.812 0.109 1 98.75 179 GLU B CA 1
ATOM 3465 C C . GLU B 1 179 ? 16.375 19.172 0.394 1 98.75 179 GLU B C 1
ATOM 3467 O O . GLU B 1 179 ? 16.641 19.766 1.438 1 98.75 179 GLU B O 1
ATOM 3472 N N . LEU B 1 180 ? 15.578 19.656 -0.495 1 98.69 180 LEU B N 1
ATOM 3473 C CA . LEU B 1 180 ? 14.953 20.969 -0.328 1 98.69 180 LEU B CA 1
ATOM 3474 C C . LEU B 1 180 ? 13.984 20.969 0.847 1 98.69 180 LEU B C 1
ATOM 3476 O O . LEU B 1 180 ? 13.922 21.922 1.614 1 98.69 180 LEU B O 1
ATOM 3480 N N . GLY B 1 181 ? 13.172 19.875 0.935 1 98.75 181 GLY B N 1
ATOM 3481 C CA . GLY B 1 181 ? 12.297 19.75 2.086 1 98.75 181 GLY B CA 1
ATOM 3482 C C . GLY B 1 181 ? 13.023 19.875 3.41 1 98.75 181 GLY B C 1
ATOM 3483 O O . GLY B 1 181 ? 12.609 20.656 4.281 1 98.75 181 GLY B O 1
ATOM 3484 N N . LEU B 1 182 ? 14.148 19.172 3.541 1 98.62 182 LEU B N 1
ATOM 3485 C CA . LEU B 1 182 ? 14.891 19.141 4.797 1 98.62 182 LEU B CA 1
ATOM 3486 C C . LEU B 1 182 ? 15.688 20.422 4.984 1 98.62 182 LEU B C 1
ATOM 3488 O O . LEU B 1 182 ? 15.969 20.828 6.117 1 98.62 182 LEU B O 1
ATOM 3492 N N . LYS B 1 183 ? 16.016 21.094 3.924 1 98.5 183 LYS B N 1
ATOM 3493 C CA . LYS B 1 183 ? 16.734 22.359 4 1 98.5 183 LYS B CA 1
ATOM 3494 C C . LYS B 1 183 ? 15.836 23.469 4.543 1 98.5 183 LYS B C 1
ATOM 3496 O O . LYS B 1 183 ? 16.281 24.297 5.348 1 98.5 183 LYS B O 1
ATOM 3501 N N . TYR B 1 184 ? 14.57 23.469 4.199 1 98.5 184 TYR B N 1
ATOM 3502 C CA . TYR B 1 184 ? 13.758 24.672 4.422 1 98.5 184 TYR B CA 1
ATOM 3503 C C . TYR B 1 184 ? 12.711 24.422 5.5 1 98.5 184 TYR B C 1
ATOM 3505 O O . TYR B 1 184 ? 12.164 25.359 6.07 1 98.5 184 TYR B O 1
ATOM 3513 N N . PHE B 1 185 ? 12.375 23.203 5.789 1 98.75 185 PHE B N 1
ATOM 3514 C CA . PHE B 1 185 ? 11.266 22.938 6.695 1 98.75 185 PHE B CA 1
ATOM 3515 C C . PHE B 1 185 ? 11.734 22.141 7.902 1 98.75 185 PHE B C 1
ATOM 3517 O O . PHE B 1 185 ? 12.781 21.484 7.848 1 98.75 185 PHE B O 1
ATOM 3524 N N . LYS B 1 186 ? 10.977 22.156 8.953 1 98.44 186 LYS B N 1
ATOM 3525 C CA . LYS B 1 186 ? 11.328 21.484 10.195 1 98.44 186 LYS B CA 1
ATOM 3526 C C . LYS B 1 186 ? 11.234 19.969 10.039 1 98.44 186 LYS B C 1
ATOM 3528 O O . LYS B 1 186 ? 11.984 19.219 10.672 1 98.44 186 LYS B O 1
ATOM 3533 N N . ALA B 1 187 ? 10.281 19.516 9.227 1 98.5 187 ALA B N 1
ATOM 3534 C CA . ALA B 1 187 ? 10.062 18.094 8.984 1 98.5 187 ALA 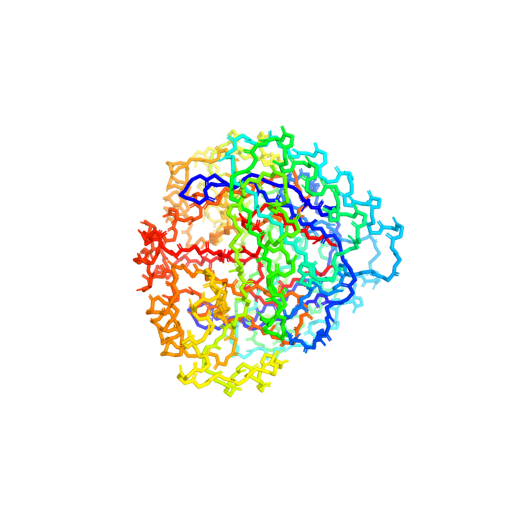B CA 1
ATOM 3535 C C . ALA B 1 187 ? 9.453 17.859 7.605 1 98.5 187 ALA B C 1
ATOM 3537 O O . ALA B 1 187 ? 8.984 18.797 6.961 1 98.5 187 ALA B O 1
ATOM 3538 N N . ILE B 1 188 ? 9.562 16.656 7.141 1 98.81 188 ILE B N 1
ATOM 3539 C CA . ILE B 1 188 ? 8.875 16.266 5.914 1 98.81 188 ILE B CA 1
ATOM 3540 C C . ILE B 1 188 ? 8.172 14.93 6.109 1 98.81 188 ILE B C 1
ATOM 3542 O O . ILE B 1 188 ? 8.578 14.125 6.957 1 98.81 188 ILE B O 1
ATOM 3546 N N . THR B 1 189 ? 7.113 14.75 5.43 1 98.69 189 THR B N 1
ATOM 3547 C CA . THR B 1 189 ? 6.48 13.445 5.25 1 98.69 189 THR B CA 1
ATOM 3548 C C . THR B 1 189 ? 6.668 12.945 3.818 1 98.69 189 THR B C 1
ATOM 3550 O O . THR B 1 189 ? 6.371 13.664 2.861 1 98.69 189 THR B O 1
ATOM 3553 N N . ILE B 1 190 ? 7.234 11.812 3.725 1 98.81 190 ILE B N 1
ATOM 3554 C CA . ILE B 1 190 ? 7.41 11.188 2.416 1 98.81 190 ILE B CA 1
ATOM 3555 C C . ILE B 1 190 ? 6.332 10.133 2.197 1 98.81 190 ILE B C 1
ATOM 3557 O O . ILE B 1 190 ? 6.309 9.109 2.885 1 98.81 190 ILE B O 1
ATOM 3561 N N . ASN B 1 191 ? 5.469 10.422 1.258 1 98.44 191 ASN B N 1
ATOM 3562 C CA . ASN B 1 191 ? 4.406 9.5 0.876 1 98.44 191 ASN B CA 1
ATOM 3563 C C . ASN B 1 191 ? 4.785 8.688 -0.359 1 98.44 191 ASN B C 1
ATOM 3565 O O . ASN B 1 191 ? 4.922 9.234 -1.452 1 98.44 191 ASN B O 1
ATOM 3569 N N . ILE B 1 192 ? 4.949 7.383 -0.191 1 98.38 192 ILE B N 1
ATOM 3570 C CA . ILE B 1 192 ? 5.156 6.52 -1.349 1 98.38 192 ILE B CA 1
ATOM 3571 C C . ILE B 1 192 ? 3.816 6.207 -2.01 1 98.38 192 ILE B C 1
ATOM 3573 O O . ILE B 1 192 ? 2.91 5.672 -1.367 1 98.38 192 ILE B O 1
ATOM 3577 N N . PHE B 1 193 ? 3.758 6.523 -3.238 1 98.19 193 PHE B N 1
ATOM 3578 C CA . PHE B 1 193 ? 2.469 6.504 -3.922 1 98.19 193 PHE B CA 1
ATOM 3579 C C . PHE B 1 193 ? 1.935 5.082 -4.031 1 98.19 193 PHE B C 1
ATOM 3581 O O . PHE B 1 193 ? 2.688 4.152 -4.324 1 98.19 193 PHE B O 1
ATOM 3588 N N . VAL B 1 194 ? 0.675 4.922 -3.814 1 94.75 194 VAL B N 1
ATOM 3589 C CA . VAL B 1 194 ? -0.07 3.684 -4.023 1 94.75 194 VAL B CA 1
ATOM 3590 C C . VAL B 1 194 ? -1.175 3.914 -5.055 1 94.75 194 VAL B C 1
ATOM 3592 O O . VAL B 1 194 ? -1.918 4.895 -4.965 1 94.75 194 VAL B O 1
ATOM 3595 N N . ASN B 1 195 ? -1.222 3.02 -6.023 1 92.56 195 ASN B N 1
ATOM 3596 C CA . ASN B 1 195 ? -2.291 3.156 -7.004 1 92.56 195 ASN B CA 1
ATOM 3597 C C . ASN B 1 195 ? -3.656 3.275 -6.336 1 92.56 195 ASN B C 1
ATOM 3599 O O . ASN B 1 195 ? -3.982 2.49 -5.441 1 92.56 195 ASN B O 1
ATOM 3603 N N . ASN B 1 196 ? -4.434 4.273 -6.762 1 90.25 196 ASN B N 1
ATOM 3604 C CA . ASN B 1 196 ? -5.688 4.562 -6.07 1 90.25 196 ASN B CA 1
ATOM 3605 C C . ASN B 1 196 ? -6.812 4.867 -7.051 1 90.25 196 ASN B C 1
ATOM 3607 O O . ASN B 1 196 ? -7.738 5.613 -6.73 1 90.25 196 ASN B O 1
ATOM 3611 N N . GLY B 1 197 ? -6.66 4.426 -8.273 1 86.75 197 GLY B N 1
ATOM 3612 C CA . GLY B 1 197 ? -7.707 4.582 -9.273 1 86.75 197 GLY B CA 1
ATOM 3613 C C . GLY B 1 197 ? -7.578 5.863 -10.07 1 86.75 197 GLY B C 1
ATOM 3614 O O . GLY B 1 197 ? -8.359 6.102 -11 1 86.75 197 GLY B O 1
ATOM 3615 N N . THR B 1 198 ? -6.609 6.699 -9.75 1 92.88 198 THR B N 1
ATOM 3616 C CA . THR B 1 198 ? -6.414 7.949 -10.469 1 92.88 198 THR B CA 1
ATOM 3617 C C . THR B 1 198 ? -5.504 7.738 -11.68 1 92.88 198 THR B C 1
ATOM 3619 O O . THR B 1 198 ? -5.059 6.617 -11.945 1 92.88 198 THR B O 1
ATOM 3622 N N . ALA B 1 199 ? -5.27 8.805 -12.414 1 92.62 199 ALA B N 1
ATOM 3623 C CA . ALA B 1 199 ? -4.461 8.742 -13.633 1 92.62 199 ALA B CA 1
ATOM 3624 C C . ALA B 1 199 ? -2.99 8.516 -13.297 1 92.62 199 ALA B C 1
ATOM 3626 O O . ALA B 1 199 ? -2.246 7.953 -14.109 1 92.62 199 ALA B O 1
ATOM 3627 N N . VAL B 1 200 ? -2.592 8.969 -12.125 1 96.31 200 VAL B N 1
ATOM 3628 C CA . VAL B 1 200 ? -1.211 8.797 -11.688 1 96.31 200 VAL B CA 1
ATOM 3629 C C . VAL B 1 200 ? -0.967 7.344 -11.305 1 96.31 200 VAL B C 1
ATOM 3631 O O . VAL B 1 200 ? -1.805 6.719 -10.648 1 96.31 200 VAL B O 1
ATOM 3634 N N . LYS B 1 201 ? 0.244 6.816 -11.766 1 95.06 201 LYS B N 1
ATOM 3635 C CA . LYS B 1 201 ? 0.548 5.41 -11.516 1 95.06 201 LYS B CA 1
ATOM 3636 C C . LYS B 1 201 ? 1.814 5.258 -10.68 1 95.06 201 LYS B C 1
ATOM 3638 O O . LYS B 1 201 ? 2.748 6.055 -10.805 1 95.06 201 LYS B O 1
ATOM 3643 N N . ARG B 1 202 ? 1.813 4.27 -9.891 1 96.38 202 ARG B N 1
ATOM 3644 C CA . ARG B 1 202 ? 2.943 3.904 -9.047 1 96.38 202 ARG B CA 1
ATOM 3645 C C . ARG B 1 202 ? 4.117 3.402 -9.883 1 96.38 202 ARG B C 1
ATOM 3647 O O . ARG B 1 202 ? 3.922 2.68 -10.859 1 96.38 202 ARG B O 1
ATOM 3654 N N . ASP B 1 203 ? 5.344 3.797 -9.586 1 96.88 203 ASP B N 1
ATOM 3655 C CA . ASP B 1 203 ? 6.574 3.242 -10.141 1 96.88 203 ASP B CA 1
ATOM 3656 C C . ASP B 1 203 ? 7.238 2.275 -9.164 1 96.88 203 ASP B C 1
ATOM 3658 O O . ASP B 1 203 ? 7.973 2.697 -8.273 1 96.88 203 ASP B O 1
ATOM 3662 N N . VAL B 1 204 ? 7.074 1.046 -9.375 1 94.62 204 VAL B N 1
ATOM 3663 C CA . VAL B 1 204 ? 7.504 0.002 -8.445 1 94.62 204 VAL B CA 1
ATOM 3664 C C . VAL B 1 204 ? 9.031 -0.005 -8.352 1 94.62 204 VAL B C 1
ATOM 3666 O O . VAL B 1 204 ? 9.586 -0.244 -7.277 1 94.62 204 VAL B O 1
ATOM 3669 N N . GLU B 1 205 ? 9.68 0.222 -9.453 1 94.19 205 GLU B N 1
ATOM 3670 C CA . GLU B 1 205 ? 11.141 0.234 -9.445 1 94.19 205 GLU B CA 1
ATOM 3671 C C . GLU B 1 205 ? 11.68 1.377 -8.586 1 94.19 205 GLU B C 1
ATOM 3673 O O . GLU B 1 205 ? 12.688 1.222 -7.898 1 94.19 205 GLU B O 1
ATOM 3678 N N . LEU B 1 206 ? 11 2.506 -8.625 1 97.38 206 LEU B N 1
ATOM 3679 C CA . LEU B 1 206 ? 11.398 3.623 -7.773 1 97.38 206 LEU B CA 1
ATOM 3680 C C . LEU B 1 206 ? 11.156 3.303 -6.301 1 97.38 206 LEU B C 1
ATOM 3682 O O . LEU B 1 206 ? 11.922 3.734 -5.434 1 97.38 206 LEU B O 1
ATOM 3686 N N . VAL B 1 207 ? 10.078 2.596 -6.023 1 97.06 207 VAL B N 1
ATOM 3687 C CA . VAL B 1 207 ? 9.805 2.188 -4.648 1 97.06 207 VAL B CA 1
ATOM 3688 C C . VAL B 1 207 ? 10.953 1.319 -4.129 1 97.06 207 VAL B C 1
ATOM 3690 O O . VAL B 1 207 ? 11.484 1.563 -3.045 1 97.06 207 VAL B O 1
ATOM 3693 N N . LYS B 1 208 ? 11.328 0.307 -4.902 1 94.06 208 LYS B N 1
ATOM 3694 C CA . LYS B 1 208 ? 12.398 -0.605 -4.52 1 94.06 208 LYS B CA 1
ATOM 3695 C C . LYS B 1 208 ? 13.711 0.149 -4.297 1 94.06 208 LYS B C 1
ATOM 3697 O O . LYS B 1 208 ? 14.398 -0.074 -3.301 1 94.06 208 LYS B O 1
ATOM 3702 N N . TRP B 1 209 ? 14 1.04 -5.258 1 96.56 209 TRP B N 1
ATOM 3703 C CA . TRP B 1 209 ? 15.188 1.868 -5.113 1 96.56 209 TRP B CA 1
ATOM 3704 C C . TRP B 1 209 ? 15.148 2.656 -3.809 1 96.56 209 TRP B C 1
ATOM 3706 O O . TRP B 1 209 ? 16.125 2.682 -3.061 1 96.56 209 TRP B O 1
ATOM 3716 N N . PHE B 1 210 ? 14.047 3.301 -3.496 1 98.38 210 PHE B N 1
ATOM 3717 C CA . PHE B 1 210 ? 13.922 4.18 -2.338 1 98.38 210 PHE B CA 1
ATOM 3718 C C . PHE B 1 210 ? 14.148 3.406 -1.045 1 98.38 210 PHE B C 1
ATOM 3720 O O . PHE B 1 210 ? 14.945 3.822 -0.201 1 98.38 210 PHE B O 1
ATOM 3727 N N . VAL B 1 211 ? 13.508 2.271 -0.886 1 95.44 211 VAL B N 1
ATOM 3728 C CA . VAL B 1 211 ? 13.57 1.548 0.381 1 95.44 211 VAL B CA 1
ATOM 3729 C C . VAL B 1 211 ? 14.953 0.916 0.551 1 95.44 211 VAL B C 1
ATOM 3731 O O . VAL B 1 211 ? 15.391 0.66 1.676 1 95.44 211 VAL B O 1
ATOM 3734 N N . GLN B 1 212 ? 15.648 0.714 -0.563 1 93.44 212 GLN B N 1
ATOM 3735 C CA . GLN B 1 212 ? 16.969 0.111 -0.486 1 93.44 212 GLN B CA 1
ATOM 3736 C C . GLN B 1 212 ? 18.047 1.176 -0.308 1 93.44 212 GLN B C 1
ATOM 3738 O O . GLN B 1 212 ? 18.891 1.076 0.593 1 93.44 212 GLN B O 1
ATOM 3743 N N . ASP B 1 213 ? 17.984 2.205 -1.174 1 95.5 213 ASP B N 1
ATOM 3744 C CA . ASP B 1 213 ? 19.094 3.139 -1.288 1 95.5 213 ASP B CA 1
ATOM 3745 C C . ASP B 1 213 ? 18.891 4.355 -0.387 1 95.5 213 ASP B C 1
ATOM 3747 O O . ASP B 1 213 ? 19.844 5.074 -0.077 1 95.5 213 ASP B O 1
ATOM 3751 N N . MET B 1 214 ? 17.656 4.598 -0.049 1 97 214 MET B N 1
ATOM 3752 C CA . MET B 1 214 ? 17.375 5.773 0.77 1 97 214 MET B CA 1
ATOM 3753 C C . MET B 1 214 ? 16.953 5.363 2.178 1 97 214 MET B C 1
ATOM 3755 O O . MET B 1 214 ? 16.281 6.125 2.873 1 97 214 MET B O 1
ATOM 3759 N N . LYS B 1 215 ? 17.406 4.211 2.658 1 93.25 215 LYS B N 1
ATOM 3760 C CA . LYS B 1 215 ? 16.969 3.609 3.912 1 93.25 215 LYS B CA 1
ATOM 3761 C C . LYS B 1 215 ? 17.391 4.457 5.109 1 93.25 215 LYS B C 1
ATOM 3763 O O . LYS B 1 215 ? 16.766 4.402 6.168 1 93.25 215 LYS B O 1
ATOM 3768 N N . HIS B 1 216 ? 18.438 5.262 4.977 1 95.69 216 HIS B N 1
ATOM 3769 C CA . HIS B 1 216 ? 18.922 6.109 6.066 1 95.69 216 HIS B CA 1
ATOM 3770 C C . HIS B 1 216 ? 17.844 7.102 6.496 1 95.69 216 HIS B C 1
ATOM 3772 O O . HIS B 1 216 ? 17.828 7.551 7.648 1 95.69 216 HIS B O 1
ATOM 3778 N N . LEU B 1 217 ? 16.906 7.441 5.656 1 97.62 217 LEU B N 1
ATOM 3779 C CA . LEU B 1 217 ? 15.844 8.414 5.93 1 97.62 217 LEU B CA 1
ATOM 3780 C C . LEU B 1 217 ? 14.875 7.879 6.984 1 97.62 217 LEU B C 1
ATOM 3782 O O . LEU B 1 217 ? 14.234 8.656 7.695 1 97.62 217 LEU B O 1
ATOM 3786 N N . PHE B 1 218 ? 14.781 6.578 7.125 1 95.25 218 PHE B N 1
ATOM 3787 C CA . PHE B 1 218 ? 13.883 5.969 8.094 1 95.25 218 PHE B CA 1
ATOM 3788 C C . PHE B 1 218 ? 14.328 6.281 9.516 1 95.25 218 PHE B C 1
ATOM 3790 O O . PHE B 1 218 ? 13.523 6.227 10.453 1 95.25 218 PHE B O 1
ATOM 3797 N N . ASN B 1 219 ? 15.609 6.684 9.656 1 94.19 219 ASN B N 1
ATOM 3798 C CA . ASN B 1 219 ? 16.156 6.949 10.984 1 94.19 219 ASN B CA 1
ATOM 3799 C C . ASN B 1 219 ? 16.266 8.445 11.258 1 94.19 219 ASN B C 1
ATOM 3801 O O . ASN B 1 219 ? 16.719 8.859 12.328 1 94.19 219 ASN B O 1
ATOM 3805 N N . ASP B 1 220 ? 15.852 9.258 10.328 1 96.62 220 ASP B N 1
ATOM 3806 C CA . ASP B 1 220 ? 15.867 10.703 10.508 1 96.62 220 ASP B CA 1
ATOM 3807 C C . ASP B 1 220 ? 14.641 11.172 11.289 1 96.62 220 ASP B C 1
ATOM 3809 O O . ASP B 1 220 ? 13.508 10.914 10.891 1 96.62 220 ASP B O 1
ATOM 3813 N N . ASP B 1 221 ? 14.836 11.883 12.336 1 96.19 221 ASP B N 1
ATOM 3814 C CA . ASP B 1 221 ? 13.773 12.281 13.25 1 96.19 221 ASP B CA 1
ATOM 3815 C C . ASP B 1 221 ? 12.898 13.375 12.641 1 96.19 221 ASP B C 1
ATOM 3817 O O . ASP B 1 221 ? 11.875 13.75 13.211 1 96.19 221 ASP B O 1
ATOM 3821 N N . ARG B 1 222 ? 13.227 13.898 11.445 1 98 222 ARG B N 1
ATOM 3822 C CA . ARG B 1 222 ? 12.453 14.938 10.781 1 98 222 ARG B CA 1
ATOM 3823 C C . ARG B 1 222 ? 11.664 14.367 9.609 1 98 222 ARG B C 1
ATOM 3825 O O . ARG B 1 222 ? 10.938 15.102 8.93 1 98 222 ARG B O 1
ATOM 3832 N N . VAL B 1 223 ? 11.898 12.984 9.398 1 98.62 223 VAL B N 1
ATOM 3833 C CA . VAL B 1 223 ? 11.32 12.383 8.203 1 98.62 223 VAL B CA 1
ATOM 3834 C C . VAL B 1 223 ? 10.336 11.289 8.602 1 98.62 223 VAL B C 1
ATOM 3836 O O . VAL B 1 223 ? 10.727 10.273 9.195 1 98.62 223 VAL B O 1
ATOM 3839 N N . GLU B 1 224 ? 9.117 11.5 8.336 1 98 224 GLU B N 1
ATOM 3840 C CA . GLU B 1 224 ? 8.109 10.453 8.461 1 98 224 GLU B CA 1
ATOM 3841 C C . GLU B 1 224 ? 7.801 9.82 7.109 1 98 224 GLU B C 1
ATOM 3843 O O . GLU B 1 224 ? 7.406 10.516 6.168 1 98 224 GLU B O 1
ATOM 3848 N N . ILE B 1 225 ? 8.023 8.531 7 1 98 225 ILE B N 1
ATOM 3849 C CA . ILE B 1 225 ? 7.836 7.836 5.73 1 98 225 ILE B CA 1
ATOM 3850 C C . ILE B 1 225 ? 6.582 6.965 5.805 1 98 225 ILE B C 1
ATOM 3852 O O . ILE B 1 225 ? 6.434 6.156 6.723 1 98 225 ILE B O 1
ATOM 3856 N N . LEU B 1 226 ? 5.684 7.184 4.934 1 97.56 226 LEU B N 1
ATOM 3857 C CA . LEU B 1 226 ? 4.516 6.332 4.754 1 97.56 226 LEU B CA 1
ATOM 3858 C C . LEU B 1 226 ? 4.695 5.41 3.549 1 97.56 226 LEU B C 1
ATOM 3860 O O . LEU B 1 226 ? 4.508 5.836 2.406 1 97.56 226 LEU B O 1
ATOM 3864 N N . ILE B 1 227 ? 4.953 4.148 3.818 1 96.94 227 ILE B N 1
ATOM 3865 C CA . ILE B 1 227 ? 5.152 3.164 2.758 1 96.94 227 ILE B CA 1
ATOM 3866 C C . ILE B 1 227 ? 3.812 2.842 2.1 1 96.94 227 ILE B C 1
ATOM 3868 O O . ILE B 1 227 ? 3.758 2.545 0.904 1 96.94 227 ILE B O 1
ATOM 3872 N N . ASP B 1 228 ? 2.795 2.938 2.924 1 95.38 228 ASP B N 1
ATOM 3873 C CA . ASP B 1 228 ? 1.409 2.83 2.477 1 95.38 228 ASP B CA 1
ATOM 3874 C C . ASP B 1 228 ? 0.58 4.016 2.965 1 95.38 228 ASP B C 1
ATOM 3876 O O . ASP B 1 228 ? 0.779 4.504 4.078 1 95.38 228 ASP B O 1
ATOM 3880 N N . ASN B 1 229 ? -0.371 4.375 2.137 1 91.62 229 ASN B N 1
ATOM 3881 C CA . ASN B 1 229 ? -1.174 5.543 2.484 1 91.62 229 ASN B CA 1
ATOM 3882 C C . ASN B 1 229 ? -2.055 5.277 3.701 1 91.62 229 ASN B C 1
ATOM 3884 O O . ASN B 1 229 ? -2.613 6.207 4.285 1 91.62 229 ASN B O 1
ATOM 3888 N N . LYS B 1 230 ? -2.107 4.02 4.164 1 93.5 230 LYS B N 1
ATOM 3889 C CA . LYS B 1 230 ? -2.938 3.672 5.316 1 93.5 230 LYS B CA 1
ATOM 3890 C C . LYS B 1 230 ? -2.088 3.482 6.566 1 93.5 230 LYS B C 1
ATOM 3892 O O . LYS B 1 230 ? -2.602 3.096 7.621 1 93.5 230 LYS B O 1
ATOM 3897 N N . ASP B 1 231 ? -0.848 3.861 6.504 1 94.81 231 ASP B N 1
ATOM 3898 C CA . ASP B 1 231 ? 0.091 3.576 7.582 1 94.81 231 ASP B CA 1
ATOM 3899 C C . ASP B 1 231 ? -0.209 4.434 8.812 1 94.81 231 ASP B C 1
ATOM 3901 O O . ASP B 1 231 ? 0.218 4.105 9.922 1 94.81 231 ASP B O 1
ATOM 3905 N N . LEU B 1 232 ? -0.963 5.531 8.609 1 94.81 232 LEU B N 1
ATOM 3906 C CA . LEU B 1 232 ? -1.32 6.355 9.758 1 94.81 232 LEU B CA 1
ATOM 3907 C C . LEU B 1 232 ? -2.525 5.773 10.484 1 94.81 232 LEU B C 1
ATOM 3909 O O . LEU B 1 232 ? -2.896 6.258 11.562 1 94.81 232 LEU B O 1
ATOM 3913 N N . GLY B 1 233 ? -3.168 4.84 9.891 1 92.75 233 GLY B N 1
ATOM 3914 C CA . GLY B 1 233 ? -4.23 4.109 10.57 1 92.75 233 GLY B CA 1
ATOM 3915 C C . GLY B 1 233 ? -5.617 4.633 10.234 1 92.75 233 GLY B C 1
ATOM 3916 O O . GLY B 1 233 ? -6.617 4.086 10.695 1 92.75 233 GLY B O 1
ATOM 3917 N N . VAL B 1 234 ? -5.645 5.719 9.461 1 93.62 234 VAL B N 1
ATOM 3918 C CA . VAL B 1 234 ? -6.938 6.258 9.039 1 93.62 234 VAL B CA 1
ATOM 3919 C C . VAL B 1 234 ? -7.051 6.203 7.52 1 93.62 234 VAL B C 1
ATOM 3921 O O . VAL B 1 234 ? -6.066 6.414 6.809 1 93.62 234 VAL B O 1
ATOM 3924 N N . PHE B 1 235 ? -8.25 5.855 7.078 1 90 235 PHE B N 1
ATOM 3925 C CA . PHE B 1 235 ? -8.516 5.82 5.645 1 90 235 PHE B CA 1
ATOM 3926 C C . PHE B 1 235 ? -10.008 5.738 5.371 1 90 235 PHE B C 1
ATOM 3928 O O . PHE B 1 235 ? -10.781 5.328 6.238 1 90 235 PHE B O 1
ATOM 3935 N N . GLU B 1 236 ? -10.328 6.242 4.195 1 82.25 236 GLU B N 1
ATOM 3936 C CA . GLU B 1 236 ? -11.711 6.098 3.756 1 82.25 236 GLU B CA 1
ATOM 3937 C C . GLU B 1 236 ? -11.875 4.883 2.85 1 82.25 236 GLU B C 1
ATOM 3939 O O . GLU B 1 236 ? -10.945 4.496 2.141 1 82.25 236 GLU B O 1
ATOM 3944 N N . GLN B 1 237 ? -12.867 3.947 2.957 1 65.38 237 GLN B N 1
ATOM 3945 C CA . GLN B 1 237 ? -13.117 2.787 2.107 1 65.38 237 GLN B CA 1
ATOM 3946 C C . GLN B 1 237 ? -13.828 3.189 0.82 1 65.38 237 GLN B C 1
ATOM 3948 O O . GLN B 1 237 ? -14.633 4.125 0.814 1 65.38 237 GLN B O 1
#